Protein AF-A0A3R9KK03-F1 (afdb_monomer_lite)

pLDDT: mean 83.22, std 15.42, range [35.84, 98.12]

Organism: NCBI:txid2267691

Foldseek 3Di:
DAEDDLVRVLVVLPDLAAEAEEEECLQQCDPPNVADDCLLLLVLLLVLLCVLLVHDFPDPCLSVLFQQQLLQLLLCLLLLDSLLLLLLLLLEPVNCVVLQRARFLLLLLVLCSCQANLHEYEYQDQHCRNVRSCVLVVQAEAEAQDFLQPQAAESAGDHRYGYYYHLQYHSVCSQSGNRHLLSLLSSLSHLLRYHYVPLGQEYEYARDQLPRLRCSQSVLVSVVNHAYEYEDQDCCDPLRDHRCQVVRPNHYYHHRHSSVSSVVVGDPSSVDDDPTDPSVSSNVSSSVSSSVSSCVRSVVSSVDPQCSSLSSVLSSCLSSLSLVSLVVSLVCLVVRNDLVSSLSSLLSNLSSCVVVLVLVRSLVSLVVSLVSCVVVVVVLSNLLSLLSNLVSQLSVLVPDDDPDDPVVVVSVVSNVVSLVSLVVSLVVCVVLLVVLLVQLLPDSGHRRSSSLSSNLSSLVSLLVNLVVVVVCCVVPVPCVVVSLVSLVVSLVSCSSSSPLVSVLSSLLVVVVVPPDDDDPDCSSVCSCVLSVLLSQLVVLQVQLLVLCVVLVVPVVCNVVSLVSSLVSLVSSLVSCLVSLPVVSNLSSVVSCVSSVNPPPDPCVNVVSCVSSPDDVVVVVVSVVVVVVD

Sequence (629 aa):
MKDLTTTEAVRWLQSDEPTLIVAGAGISMGAPTNAPGVAPFLAGTTTLLEEAAEYVPRDRSYRRRLFPEACYGAIGEAYGTDSHLRIWESLRPEVADQVGAVPAVGHRVIMRLAQRNGWPVLTTNFDCFLETAARALTIDFDLRIPQPWHHELDLISSVGRAIMVKLHGTATEYGTVKATAADLSRCSIILENMRLRPQPRRILIAGYSGRDFDLFPWLTGTMASCEVLWVDRSFAGADGHTHRASTVPGVLTWTGNWNDLAREVAEPSDLAHPAGRPDADIARDFRQAVTDAVDEHVATLLTRRDGRAVAAFTGVLASTGAHRDVAELLARVDDITSRSVRIQTLLWGAHANSSLDRFGTALVIARRARALAWRTLSFYSAGRAAIAVSYAHVANHWLSVLPGGPRARRDQVKKVLALAHVPLVTALYAPLGLWSIIRITGSTGFPPTAQYRFASDYLEHLIRLMALLERLRGKLPTAGSLLDSGWQQIQRNCVRIGYTAGVFNVSKYLSRQQTGVGGPEGTLARALAIGDLLGETLARRDIGSSLAARSRQEPDAAEALREEAVTQLKLALRTALHLGCPSLVLKILLQLKEVGVQCSSPTGVARLIDRTECTAIIRDKARIIAALT

InterPro domains:
  IPR029035 DHS-like NAD/FAD-binding domain superfamily [SSF52467] (7-242)

Secondary structure (DSSP, 8-state):
-EEPPHHHHHHHHT--S-EEEEE-GGGTSSTTT----HHHHHHHHHHHHHHHTT---S-TTHHHH--HHHHHHHHHHHHT--GGGGGGGGGSHHHHHHHT----HHHHHHHHHHHHH---EEE---S-HHHHHHHHTT--EEEE---TT---EEEE-BTTBEEEEETT-BTTBGGG---SHHHHHHHHHHHHTEEEESPPSEEEEES--S--TTHHHHHHHHGGGSEEEEEES-SB-TTS-B-GGGGSTT-EEEES-HHHHHHHT--HHHH----PPPHHHHHHHHHHHHHHHHIIIIIHHHT--SSHHHHHHHHHHHHHT-HHHHHHHHHGGGT---HHHHHHHHHHHHHHHHHTT-HHHHHHHHHHHHHHHHHTT-HHHHHHHHHHHHHHHHHHHHS----SSHHHHHHHHHHHHHHHHHHHHHHHHHHHHHHHHHHHHH-SSPPPHHHHHHHHHHHHHHHHHHHHHHHHGGG-GGGHHHHHHHHHHHHHHHHHHT-HHHHHHHHHHHHHH-SSS--S--TTTTHHHHHHHHHHHHHHHHHHHHHHHHTTT-GGGHHHHHHHHHHHHHHHHHHHHHTT-HHHHHHHHHHHHHTT---S-HHHHHHHHHHTT--HHHHHHHHHHHH--

Radius of gyration: 26.01 Å; chains: 1; bounding box: 66×57×79 Å

Structure (mmCIF, N/CA/C/O backbone):
data_AF-A0A3R9KK03-F1
#
_entry.id   AF-A0A3R9KK03-F1
#
loop_
_atom_site.group_PDB
_atom_site.id
_atom_site.type_symbol
_atom_site.label_atom_id
_atom_site.label_alt_id
_atom_site.label_comp_id
_atom_site.label_asym_id
_atom_site.label_entity_id
_atom_site.label_seq_id
_atom_site.pdbx_PDB_ins_code
_atom_site.Cartn_x
_atom_site.Cartn_y
_atom_site.Cartn_z
_atom_site.occupancy
_atom_site.B_iso_or_equiv
_atom_site.auth_seq_id
_atom_site.auth_comp_id
_atom_site.auth_asym_id
_atom_site.auth_atom_id
_atom_site.pdbx_PDB_model_num
ATOM 1 N N . MET A 1 1 ? -25.889 -5.834 -1.224 1.00 81.25 1 MET A N 1
ATOM 2 C CA . MET A 1 1 ? -25.748 -5.180 0.090 1.00 81.25 1 MET A CA 1
ATOM 3 C C . MET A 1 1 ? -27.141 -4.924 0.623 1.00 81.25 1 MET A C 1
ATOM 5 O O . MET A 1 1 ? -27.998 -4.553 -0.175 1.00 81.25 1 MET A O 1
ATOM 9 N N . LYS A 1 2 ? -27.372 -5.161 1.912 1.00 90.00 2 LYS A N 1
ATOM 10 C CA . LYS A 1 2 ? -28.597 -4.745 2.605 1.00 90.00 2 LYS A CA 1
ATOM 11 C C . LYS A 1 2 ? -28.197 -3.640 3.574 1.00 90.00 2 LYS A C 1
ATOM 13 O O . LYS A 1 2 ? -27.351 -3.893 4.424 1.00 90.00 2 LYS A O 1
ATOM 18 N N . ASP A 1 3 ? -28.788 -2.460 3.439 1.00 93.00 3 ASP A N 1
ATOM 19 C CA . ASP A 1 3 ? -28.591 -1.394 4.420 1.00 93.00 3 ASP A CA 1
ATOM 20 C C . ASP A 1 3 ? -29.510 -1.643 5.618 1.00 93.00 3 ASP A C 1
ATOM 22 O O . ASP A 1 3 ? -30.697 -1.935 5.446 1.00 93.00 3 ASP A O 1
ATOM 26 N N . LEU A 1 4 ? -28.941 -1.623 6.817 1.00 96.19 4 LEU A N 1
ATOM 27 C CA . LEU A 1 4 ? -29.652 -1.834 8.067 1.00 96.19 4 LEU A CA 1
ATOM 28 C C . LEU A 1 4 ? -30.188 -0.510 8.595 1.00 96.19 4 LEU A C 1
ATOM 30 O O . LEU A 1 4 ? -29.519 0.521 8.553 1.00 96.19 4 LEU A O 1
ATOM 34 N N . THR A 1 5 ? -31.366 -0.565 9.201 1.00 96.75 5 THR A N 1
ATOM 35 C CA . THR A 1 5 ? -31.822 0.494 10.104 1.00 96.75 5 THR A CA 1
ATOM 36 C C . THR A 1 5 ? -30.934 0.559 11.351 1.00 96.75 5 THR A C 1
ATOM 38 O O . THR A 1 5 ? -30.291 -0.423 11.729 1.00 96.75 5 THR A O 1
ATOM 41 N N . THR A 1 6 ? -30.933 1.696 12.052 1.00 96.69 6 THR A N 1
ATOM 42 C CA . THR A 1 6 ? -30.210 1.840 13.328 1.00 96.69 6 THR A CA 1
ATOM 43 C C . THR A 1 6 ? -30.616 0.771 14.342 1.00 96.69 6 THR A C 1
ATOM 45 O O . THR A 1 6 ? -29.751 0.149 14.945 1.00 96.69 6 THR A O 1
ATOM 48 N N . THR A 1 7 ? -31.910 0.463 14.476 1.00 97.62 7 THR A N 1
ATOM 49 C CA . THR A 1 7 ? -32.390 -0.587 15.391 1.00 97.62 7 THR A CA 1
ATOM 50 C C . THR A 1 7 ? -31.875 -1.979 15.015 1.00 97.62 7 THR A C 1
ATOM 52 O O . THR A 1 7 ? -31.507 -2.756 15.897 1.00 97.62 7 THR A O 1
ATOM 55 N N . GLU A 1 8 ? -31.826 -2.315 13.721 1.00 97.81 8 GLU A N 1
ATOM 56 C CA . GLU A 1 8 ? -31.249 -3.583 13.256 1.00 97.81 8 GLU A CA 1
ATOM 57 C C . GLU A 1 8 ? -29.741 -3.646 13.530 1.00 97.81 8 GLU A C 1
ATOM 59 O O . GLU A 1 8 ? -29.260 -4.676 13.995 1.00 97.81 8 GLU A O 1
ATOM 64 N N . ALA A 1 9 ? -29.006 -2.554 13.297 1.00 97.25 9 ALA A N 1
ATOM 65 C CA . ALA A 1 9 ? -27.570 -2.476 13.562 1.00 97.25 9 ALA A CA 1
ATOM 66 C C . ALA A 1 9 ? -27.245 -2.549 15.068 1.00 97.25 9 ALA A C 1
ATOM 68 O O . ALA A 1 9 ? -26.319 -3.249 15.467 1.00 97.25 9 ALA A O 1
ATOM 69 N N . VAL A 1 10 ? -28.041 -1.905 15.925 1.00 97.56 10 VAL A N 1
ATOM 70 C CA . VAL A 1 10 ? -27.928 -2.011 17.391 1.00 97.56 10 VAL A CA 1
ATOM 71 C C . VAL A 1 10 ? -28.166 -3.445 17.854 1.00 97.56 10 VAL A C 1
ATOM 73 O O . VAL A 1 10 ? -27.350 -4.000 18.588 1.00 97.56 10 VAL A O 1
ATOM 76 N N . ARG A 1 11 ? -29.238 -4.090 17.373 1.00 97.56 11 ARG A N 1
ATOM 77 C CA . ARG A 1 11 ? -29.506 -5.505 17.672 1.00 97.56 11 ARG A CA 1
ATOM 78 C C . ARG A 1 11 ? -28.367 -6.397 17.186 1.00 97.56 11 ARG A C 1
ATOM 80 O O . ARG A 1 11 ? -28.010 -7.356 17.861 1.00 97.56 11 ARG A O 1
ATOM 87 N N . TRP A 1 12 ? -27.790 -6.073 16.028 1.00 97.38 12 TRP A N 1
ATOM 88 C CA . TRP A 1 12 ? -26.619 -6.763 15.511 1.00 97.38 12 TRP A CA 1
ATOM 89 C C . TRP A 1 12 ? -25.463 -6.653 16.514 1.00 97.38 12 TRP A C 1
ATOM 91 O O . TRP A 1 12 ? -24.913 -7.679 16.892 1.00 97.38 12 TRP A O 1
ATOM 101 N N . LEU A 1 13 ? -25.141 -5.459 17.017 1.00 96.19 13 LEU A N 1
ATOM 102 C CA . LEU A 1 13 ? -24.040 -5.237 17.968 1.00 96.19 13 LEU A CA 1
ATOM 103 C C . LEU A 1 13 ? -24.241 -5.890 19.347 1.00 96.19 13 LEU A C 1
ATOM 105 O O . LEU A 1 13 ? -23.261 -6.153 20.034 1.00 96.19 13 LEU A O 1
ATOM 109 N N . GLN A 1 14 ? -25.483 -6.157 19.752 1.00 94.44 14 GLN A N 1
ATOM 110 C CA . GLN A 1 14 ? -25.821 -6.746 21.056 1.00 94.44 14 GLN A CA 1
ATOM 111 C C . GLN A 1 14 ? -25.795 -8.283 21.088 1.00 94.44 14 GLN A C 1
ATOM 113 O O . GLN A 1 14 ? -26.019 -8.871 22.141 1.00 94.44 14 GLN A O 1
ATOM 118 N N . SER A 1 15 ? -25.568 -8.942 19.953 1.00 93.19 15 SER A N 1
ATOM 119 C CA . SER A 1 15 ? -25.444 -10.402 19.892 1.00 93.19 15 SER A CA 1
ATOM 120 C C . SER A 1 15 ? -24.175 -10.887 20.599 1.00 93.19 15 SER A C 1
ATOM 122 O O . SER A 1 15 ? -23.137 -10.247 20.481 1.00 93.19 15 SER A O 1
ATOM 124 N N . ASP A 1 16 ? -24.237 -12.055 21.243 1.00 91.50 16 ASP A N 1
ATOM 125 C CA . ASP A 1 16 ? -23.090 -12.703 21.904 1.00 91.50 16 ASP A CA 1
ATOM 126 C C . ASP A 1 16 ? -22.249 -13.585 20.954 1.00 91.50 16 ASP A C 1
ATOM 128 O O . ASP A 1 16 ? -21.327 -14.284 21.378 1.00 91.50 16 ASP A O 1
ATOM 132 N N . GLU A 1 17 ? -22.558 -13.595 19.654 1.00 94.25 17 GLU A N 1
ATOM 133 C CA . GLU A 1 17 ? -21.830 -14.410 18.681 1.00 94.25 17 GLU A CA 1
ATOM 134 C C . GLU A 1 17 ? -20.355 -13.964 18.560 1.00 94.25 17 GLU A C 1
ATOM 136 O O . GLU A 1 17 ? -20.063 -12.760 18.551 1.00 94.25 17 GLU A O 1
ATOM 141 N N . PRO A 1 18 ? -19.401 -14.905 18.405 1.00 91.94 18 PRO A N 1
ATOM 142 C CA . PRO A 1 18 ? -17.994 -14.584 18.195 1.00 91.94 18 PRO A CA 1
ATOM 143 C C . PRO A 1 18 ? -17.785 -13.617 17.028 1.00 91.94 18 PRO A C 1
ATOM 145 O O . PRO A 1 18 ? -18.054 -13.953 15.869 1.00 91.94 18 PRO A O 1
ATOM 148 N N . THR A 1 19 ? -17.275 -12.425 17.337 1.00 96.69 19 THR A N 1
ATOM 149 C CA . THR A 1 19 ? -17.126 -11.337 16.370 1.00 96.69 19 THR A CA 1
ATOM 150 C C . THR A 1 19 ? -15.674 -10.882 16.285 1.00 96.69 19 THR A C 1
ATOM 152 O O . THR A 1 19 ? -15.028 -10.670 17.305 1.00 96.69 19 THR A O 1
ATOM 155 N N . LEU A 1 20 ? -15.162 -10.703 15.067 1.00 97.19 20 LEU A N 1
ATOM 156 C CA . LEU A 1 20 ? -13.919 -9.970 14.811 1.00 97.19 20 LEU A CA 1
ATOM 157 C C . LEU A 1 20 ? -14.254 -8.491 14.580 1.00 97.19 20 LEU A C 1
ATOM 159 O O . LEU A 1 20 ? -15.066 -8.182 13.707 1.00 97.19 20 LEU A O 1
ATOM 163 N N . ILE A 1 21 ? -13.613 -7.581 15.314 1.00 97.69 21 ILE A N 1
ATOM 164 C CA . ILE A 1 21 ? -13.730 -6.138 15.072 1.00 97.69 21 ILE A CA 1
ATOM 165 C C . ILE A 1 21 ? -12.560 -5.685 14.198 1.00 97.69 21 ILE A C 1
ATOM 167 O O . ILE A 1 21 ? -11.403 -5.884 14.556 1.00 97.69 21 ILE A O 1
ATOM 171 N N . VAL A 1 22 ? -12.856 -5.040 13.073 1.00 97.69 22 VAL A N 1
ATOM 172 C CA . VAL A 1 22 ? -11.881 -4.401 12.185 1.00 97.69 22 VAL A CA 1
ATOM 173 C C . VAL A 1 22 ? -12.104 -2.895 12.217 1.00 97.69 22 VAL A C 1
ATOM 175 O O . VAL A 1 22 ? -13.140 -2.400 11.773 1.00 97.69 22 VAL A O 1
ATOM 178 N N . ALA A 1 23 ? -11.122 -2.164 12.730 1.00 96.81 23 ALA A N 1
ATOM 179 C CA . ALA A 1 23 ? -11.150 -0.712 12.830 1.00 96.81 23 ALA A CA 1
ATOM 180 C C . ALA A 1 23 ? -10.181 -0.075 11.825 1.00 96.81 23 ALA A C 1
ATOM 182 O O . ALA A 1 23 ? -9.031 -0.492 11.708 1.00 96.81 23 ALA A O 1
ATOM 183 N N . GLY A 1 24 ? -10.646 0.946 11.106 1.00 94.62 24 GLY A N 1
ATOM 184 C CA . GLY A 1 24 ? -9.805 1.781 10.245 1.00 94.62 24 GLY A CA 1
ATOM 185 C C . GLY A 1 24 ? -9.789 3.242 10.689 1.00 94.62 24 GLY A C 1
ATOM 186 O O . GLY A 1 24 ? -10.485 3.632 11.627 1.00 94.62 24 GLY A O 1
ATOM 187 N N . ALA A 1 25 ? -9.030 4.081 9.979 1.00 91.00 25 ALA A N 1
ATOM 188 C CA . ALA A 1 25 ? -8.778 5.470 10.385 1.00 91.00 25 ALA A CA 1
ATOM 189 C C . ALA A 1 25 ? -10.057 6.316 10.536 1.00 91.00 25 ALA A C 1
ATOM 191 O O . ALA A 1 25 ? -10.070 7.314 11.254 1.00 91.00 25 ALA A O 1
ATOM 192 N N . GLY A 1 26 ? -11.159 5.910 9.896 1.00 91.00 26 GLY A N 1
ATOM 193 C CA . GLY A 1 26 ? -12.459 6.569 9.990 1.00 91.00 26 GLY A CA 1
ATOM 194 C C . GLY A 1 26 ? -13.022 6.675 11.405 1.00 91.00 26 GLY A C 1
ATOM 195 O O . GLY A 1 26 ? -13.765 7.621 11.661 1.00 91.00 26 GLY A O 1
ATOM 196 N N . ILE A 1 27 ? -12.644 5.782 12.331 1.00 94.50 27 ILE A N 1
ATOM 197 C CA . ILE A 1 27 ? -13.089 5.890 13.731 1.00 94.50 27 ILE A CA 1
ATOM 198 C C . ILE A 1 27 ? -12.406 7.048 14.479 1.00 94.50 27 ILE A C 1
ATOM 200 O O . ILE A 1 27 ? -13.011 7.621 15.384 1.00 94.50 27 ILE A O 1
ATOM 204 N N . SER A 1 28 ? -11.200 7.442 14.052 1.00 95.56 28 SER A N 1
ATOM 205 C CA . SER A 1 28 ? -10.380 8.479 14.695 1.00 95.56 28 SER A CA 1
ATOM 206 C C . SER A 1 28 ? -10.559 9.869 14.070 1.00 95.56 28 SER A C 1
ATOM 208 O O . SER A 1 28 ? -10.303 10.881 14.716 1.00 95.56 28 SER A O 1
ATOM 210 N N . MET A 1 29 ? -11.011 9.956 12.813 1.00 90.69 29 MET A N 1
ATOM 211 C CA . MET A 1 29 ? -11.102 11.235 12.085 1.00 90.69 29 MET A CA 1
ATOM 212 C C . MET A 1 29 ? -12.257 12.145 12.534 1.00 90.69 29 MET A C 1
ATOM 214 O O . MET A 1 29 ? -12.285 13.327 12.198 1.00 90.69 29 MET A O 1
ATOM 218 N N . GLY A 1 30 ? -13.253 11.604 13.238 1.00 88.94 30 GLY A N 1
ATOM 219 C CA . GLY A 1 30 ? -14.398 12.370 13.726 1.00 88.94 30 GLY A CA 1
ATOM 220 C C . GLY A 1 30 ? -14.154 13.025 15.082 1.00 88.94 30 GLY A C 1
ATOM 221 O O . GLY A 1 30 ? -13.351 12.546 15.880 1.00 88.94 30 GLY A O 1
ATOM 222 N N . ALA A 1 31 ? -14.918 14.075 15.377 1.00 88.12 31 ALA A N 1
ATOM 223 C CA . ALA A 1 31 ? -14.991 14.641 16.717 1.00 88.12 31 ALA A CA 1
ATOM 224 C C . ALA A 1 31 ? -15.391 13.585 17.772 1.00 88.12 31 ALA A C 1
ATOM 226 O O . ALA A 1 31 ? -16.192 12.685 17.465 1.00 88.12 31 ALA A O 1
ATOM 227 N N . PRO A 1 32 ? -14.870 13.689 19.010 1.00 92.12 32 PRO A N 1
ATOM 228 C CA . PRO A 1 32 ? -13.893 14.683 19.495 1.00 92.12 32 PRO A CA 1
ATOM 229 C C . PRO A 1 32 ? -12.421 14.308 19.239 1.00 92.12 32 PRO A C 1
ATOM 231 O O . PRO A 1 32 ? -11.513 15.026 19.646 1.00 92.12 32 PRO A O 1
ATOM 234 N N . THR A 1 33 ? -12.164 13.172 18.588 1.00 93.75 33 THR A N 1
ATOM 235 C CA . THR A 1 33 ? -10.804 12.685 18.331 1.00 93.75 33 THR A CA 1
ATOM 236 C C . THR A 1 33 ? -10.085 13.549 17.299 1.00 93.75 33 THR A C 1
ATOM 238 O O . THR A 1 33 ? -8.944 13.941 17.519 1.00 93.75 33 THR A O 1
ATOM 241 N N . ASN A 1 34 ? -10.769 13.890 16.200 1.00 93.69 34 ASN A N 1
ATOM 242 C CA . ASN A 1 34 ? -10.286 14.795 15.150 1.00 93.69 34 ASN A CA 1
ATOM 243 C C . ASN A 1 34 ? -8.871 14.461 14.632 1.00 93.69 34 ASN A C 1
ATOM 245 O O . ASN A 1 34 ? -8.140 15.355 14.196 1.00 93.69 34 ASN A O 1
ATOM 249 N N . ALA A 1 35 ? -8.485 13.181 14.660 1.00 93.88 35 ALA A N 1
ATOM 250 C CA . ALA A 1 35 ? -7.182 12.756 14.181 1.00 93.88 35 ALA A CA 1
ATOM 251 C C . ALA A 1 35 ? -7.073 13.031 12.671 1.00 93.88 35 ALA A C 1
ATOM 253 O O . ALA A 1 35 ? -8.011 12.749 11.914 1.00 93.88 35 ALA A O 1
ATOM 254 N N . PRO A 1 36 ? -5.946 13.572 12.193 1.00 90.31 36 PRO A N 1
ATOM 255 C CA . PRO A 1 36 ? -5.751 13.788 10.772 1.00 90.31 36 PRO A CA 1
ATOM 256 C C . PRO A 1 36 ? -5.643 12.446 10.040 1.00 90.31 36 PRO A C 1
ATOM 258 O O . PRO A 1 36 ? -4.953 11.529 10.478 1.00 90.31 36 PRO A O 1
ATOM 261 N N . GLY A 1 37 ? -6.305 12.339 8.885 1.00 86.81 37 GLY A N 1
ATOM 262 C CA . GLY A 1 37 ? -6.067 11.233 7.955 1.00 86.81 37 GLY A CA 1
ATOM 263 C C . GLY A 1 37 ? -4.674 11.314 7.315 1.00 86.81 37 GLY A C 1
ATOM 264 O O . GLY A 1 37 ? -3.874 12.184 7.634 1.00 86.81 37 GLY A O 1
ATOM 265 N N . VAL A 1 38 ? -4.388 10.453 6.336 1.00 85.88 38 VAL A N 1
ATOM 266 C CA . VAL A 1 38 ? -3.059 10.402 5.687 1.00 85.88 38 VAL A CA 1
ATOM 267 C C . VAL A 1 38 ? -2.779 11.605 4.766 1.00 85.88 38 VAL A C 1
ATOM 269 O O . VAL A 1 38 ? -1.626 11.961 4.524 1.00 85.88 38 VAL A O 1
ATOM 272 N N . ALA A 1 39 ? -3.821 12.261 4.245 1.00 84.44 39 ALA A N 1
ATOM 273 C CA . ALA A 1 39 ? -3.672 13.303 3.224 1.00 84.44 39 ALA A CA 1
ATOM 274 C C . ALA A 1 39 ? -2.805 14.510 3.659 1.00 84.44 39 ALA A C 1
ATOM 276 O O . ALA A 1 39 ? -1.934 14.891 2.875 1.00 84.44 39 ALA A O 1
ATOM 277 N N . PRO A 1 40 ? -2.956 15.091 4.869 1.00 88.06 40 PRO A N 1
ATOM 278 C CA . PRO A 1 40 ? -2.070 16.152 5.357 1.00 88.06 40 PRO A CA 1
ATOM 279 C C . PRO A 1 40 ? -0.593 15.741 5.422 1.00 88.06 40 PRO A C 1
ATOM 281 O O . PRO A 1 40 ? 0.256 16.483 4.931 1.00 88.06 40 PRO A O 1
ATOM 284 N N . PHE A 1 41 ? -0.284 14.539 5.927 1.00 92.44 41 PHE A N 1
ATOM 285 C CA . PHE A 1 41 ? 1.090 14.021 5.982 1.00 92.44 41 PHE A CA 1
ATOM 286 C C . PHE A 1 41 ? 1.714 13.946 4.587 1.00 92.44 41 PHE A C 1
ATOM 288 O O . PHE A 1 41 ? 2.839 14.400 4.366 1.00 92.44 41 PHE A O 1
ATOM 295 N N . LEU A 1 42 ? 0.968 13.394 3.626 1.00 91.19 42 LEU A N 1
ATOM 296 C CA . LEU A 1 42 ? 1.426 13.239 2.250 1.00 91.19 42 LEU A CA 1
ATOM 297 C C . LEU A 1 42 ? 1.593 14.594 1.548 1.00 91.19 42 LEU A C 1
ATOM 299 O O . LEU A 1 42 ? 2.566 14.804 0.823 1.00 91.19 42 LEU A O 1
ATOM 303 N N . ALA A 1 43 ? 0.667 15.528 1.771 1.00 89.56 43 ALA A N 1
ATOM 304 C CA . ALA A 1 43 ? 0.715 16.865 1.188 1.00 89.56 43 ALA A CA 1
ATOM 305 C C . ALA A 1 43 ? 1.914 17.680 1.702 1.00 89.56 43 ALA A C 1
ATOM 307 O O . ALA A 1 43 ? 2.614 18.288 0.889 1.00 89.56 43 ALA A O 1
ATOM 308 N N . GLY A 1 44 ? 2.182 17.657 3.013 1.00 93.88 44 GLY A N 1
ATOM 309 C CA . GLY A 1 44 ? 3.363 18.299 3.599 1.00 93.88 44 GLY A CA 1
ATOM 310 C C . GLY A 1 44 ? 4.659 17.673 3.081 1.00 93.88 44 GLY A C 1
ATOM 311 O O . GLY A 1 44 ? 5.504 18.360 2.514 1.00 93.88 44 GLY A O 1
ATOM 312 N N . THR A 1 45 ? 4.753 16.340 3.135 1.00 95.75 45 THR A N 1
ATOM 313 C CA . THR A 1 45 ? 5.932 15.587 2.667 1.00 95.75 45 THR A CA 1
ATOM 314 C C . THR A 1 45 ? 6.251 15.867 1.195 1.00 95.75 45 THR A C 1
ATOM 316 O O . THR A 1 45 ? 7.402 16.104 0.834 1.00 95.75 45 THR A O 1
ATOM 319 N N . THR A 1 46 ? 5.240 15.852 0.321 1.00 94.69 46 THR A N 1
ATOM 320 C CA . THR A 1 46 ? 5.438 16.119 -1.114 1.00 94.69 46 THR A CA 1
ATOM 321 C C . THR A 1 46 ? 5.800 17.571 -1.405 1.00 94.69 46 THR A C 1
ATOM 323 O O . THR A 1 46 ? 6.555 17.819 -2.338 1.00 94.69 46 THR A O 1
ATOM 326 N N . THR A 1 47 ? 5.314 18.522 -0.605 1.00 94.88 47 THR A N 1
ATOM 327 C CA . THR A 1 47 ? 5.677 19.941 -0.743 1.00 94.88 47 THR A CA 1
ATOM 328 C C . THR A 1 47 ? 7.145 20.165 -0.383 1.00 94.88 47 THR A C 1
ATOM 330 O O . THR A 1 47 ? 7.883 20.711 -1.198 1.00 94.88 47 THR A O 1
ATOM 333 N N . LEU A 1 48 ? 7.609 19.619 0.745 1.00 95.44 48 LEU A N 1
ATOM 334 C CA . LEU A 1 48 ? 9.026 19.675 1.118 1.00 95.44 48 LEU A CA 1
ATOM 335 C C . LEU A 1 48 ? 9.934 18.973 0.095 1.00 95.44 48 LEU A C 1
ATOM 337 O O . LEU A 1 48 ? 11.039 19.435 -0.180 1.00 95.44 48 LEU A O 1
ATOM 341 N N . LEU A 1 49 ? 9.477 17.866 -0.504 1.00 94.69 49 LEU A N 1
ATOM 342 C CA . LEU A 1 49 ? 10.210 17.194 -1.582 1.00 94.69 49 LEU A CA 1
ATOM 343 C C . LEU A 1 49 ? 10.316 18.045 -2.853 1.00 94.69 49 LEU A C 1
ATOM 345 O O . LEU A 1 49 ? 11.384 18.059 -3.459 1.00 94.69 49 LEU A O 1
ATOM 349 N N . GLU A 1 50 ? 9.243 18.733 -3.260 1.00 95.00 50 GLU A N 1
ATOM 350 C CA . GLU A 1 50 ? 9.259 19.670 -4.398 1.00 95.00 50 GLU A CA 1
ATOM 351 C C . GLU A 1 50 ? 10.286 20.787 -4.174 1.00 95.00 50 GLU A C 1
ATOM 353 O O . GLU A 1 50 ? 11.093 21.082 -5.059 1.00 95.00 50 GLU A O 1
ATOM 358 N N . GLU A 1 51 ? 10.289 21.366 -2.973 1.00 94.69 51 GLU A N 1
ATOM 359 C CA . GLU A 1 51 ? 11.207 22.436 -2.578 1.00 94.69 51 GLU A CA 1
ATOM 360 C C . GLU A 1 51 ? 12.658 21.952 -2.534 1.00 94.69 51 GLU A C 1
ATOM 362 O O . GLU A 1 51 ? 13.528 22.545 -3.169 1.00 94.69 51 GLU A O 1
ATOM 367 N N . ALA A 1 52 ? 12.926 20.829 -1.865 1.00 94.00 52 ALA A N 1
ATOM 368 C CA . ALA A 1 52 ? 14.274 20.278 -1.739 1.00 94.00 52 ALA A CA 1
ATOM 369 C C . ALA A 1 52 ? 14.832 19.720 -3.058 1.00 94.00 52 ALA A C 1
ATOM 371 O O . ALA A 1 52 ? 16.046 19.704 -3.267 1.00 94.00 52 ALA A O 1
ATOM 372 N N . ALA A 1 53 ? 13.964 19.242 -3.955 1.00 93.25 53 ALA A N 1
ATOM 373 C CA . ALA A 1 53 ? 14.348 18.873 -5.313 1.00 93.25 53 ALA A CA 1
ATOM 374 C C . ALA A 1 53 ? 14.469 20.093 -6.242 1.00 93.25 53 ALA A C 1
ATOM 376 O O . ALA A 1 53 ? 14.883 19.918 -7.392 1.00 93.25 53 ALA A O 1
ATOM 377 N N . GLU A 1 54 ? 14.107 21.294 -5.770 1.00 94.12 54 GLU A N 1
ATOM 378 C CA . GLU A 1 54 ? 14.024 22.546 -6.530 1.00 94.12 54 GLU A CA 1
ATOM 379 C C . GLU A 1 54 ? 13.276 22.346 -7.853 1.00 94.12 54 GLU A C 1
ATOM 381 O O . GLU A 1 54 ? 13.761 22.699 -8.934 1.00 94.12 54 GLU A O 1
ATOM 386 N N . TYR A 1 55 ? 12.139 21.654 -7.786 1.00 93.94 55 TYR A N 1
ATOM 387 C CA . TYR A 1 55 ? 11.383 21.257 -8.962 1.00 93.94 55 TYR A CA 1
ATOM 388 C C . TYR A 1 55 ? 9.890 21.207 -8.656 1.00 93.94 55 TYR A C 1
ATOM 390 O O . TYR A 1 55 ? 9.437 20.452 -7.797 1.00 93.94 55 TYR A O 1
ATOM 398 N N . VAL A 1 56 ? 9.115 21.977 -9.416 1.00 94.44 56 VAL A N 1
ATOM 399 C CA . VAL A 1 56 ? 7.654 21.995 -9.329 1.00 94.44 56 VAL A CA 1
ATOM 400 C C . VAL A 1 56 ? 7.088 21.217 -10.519 1.00 94.44 56 VAL A C 1
ATOM 402 O O . VAL A 1 56 ? 7.277 21.652 -11.658 1.00 94.44 56 VAL A O 1
ATOM 405 N N . PRO A 1 57 ? 6.385 20.091 -10.295 1.00 91.19 57 PRO A N 1
ATOM 406 C CA . PRO A 1 57 ? 5.765 19.337 -11.375 1.00 91.19 57 PRO A CA 1
ATOM 407 C C . PRO A 1 57 ? 4.741 20.169 -12.133 1.00 91.19 57 PRO A C 1
ATOM 409 O O . PRO A 1 57 ? 3.985 20.947 -11.546 1.00 91.19 57 PRO A O 1
ATOM 412 N N . ARG A 1 58 ? 4.652 19.930 -13.441 1.00 88.81 58 ARG A N 1
ATOM 413 C CA . ARG A 1 58 ? 3.707 20.625 -14.326 1.00 88.81 58 ARG A CA 1
ATOM 414 C C . ARG A 1 58 ? 2.249 20.346 -13.960 1.00 88.81 58 ARG A C 1
ATOM 416 O O . ARG A 1 58 ? 1.381 21.179 -14.201 1.00 88.81 58 ARG A O 1
ATOM 423 N N . ASP A 1 59 ? 1.982 19.159 -13.417 1.00 81.19 59 ASP A N 1
ATOM 424 C CA . ASP A 1 59 ? 0.653 18.708 -13.015 1.00 81.19 59 ASP A CA 1
ATOM 425 C C . ASP A 1 59 ? 0.664 18.188 -11.573 1.00 81.19 59 ASP A C 1
ATOM 427 O O . ASP A 1 59 ? 1.043 17.046 -11.312 1.00 81.19 59 ASP A O 1
ATOM 431 N N . ARG A 1 60 ? 0.183 19.012 -10.635 1.00 84.56 60 ARG A N 1
ATOM 432 C CA . ARG A 1 60 ? 0.063 18.659 -9.210 1.00 84.56 60 ARG A CA 1
ATOM 433 C C . ARG A 1 60 ? -1.029 17.619 -8.911 1.00 84.56 60 ARG A C 1
ATOM 435 O O . ARG A 1 60 ? -1.111 17.155 -7.773 1.00 84.56 60 ARG A O 1
ATOM 442 N N . SER A 1 61 ? -1.812 17.174 -9.905 1.00 77.69 61 SER A N 1
ATOM 443 C CA . SER A 1 61 ? -2.760 16.057 -9.746 1.00 77.69 61 SER A CA 1
ATOM 444 C C . SER A 1 61 ? -2.072 14.747 -9.353 1.00 77.69 61 SER A C 1
ATOM 446 O O . SER A 1 61 ? -2.726 13.847 -8.826 1.00 77.69 61 SER A O 1
ATOM 448 N N . TYR A 1 62 ? -0.751 14.624 -9.561 1.00 80.06 62 TYR A N 1
ATOM 449 C CA . TYR A 1 62 ? 0.013 13.447 -9.139 1.00 80.06 62 TYR A CA 1
ATOM 450 C C . TYR A 1 62 ? -0.206 13.122 -7.653 1.00 80.06 62 TYR A C 1
ATOM 452 O O . TYR A 1 62 ? -0.262 11.946 -7.308 1.00 80.06 62 TYR A O 1
ATOM 460 N N . ARG A 1 63 ? -0.417 14.136 -6.796 1.00 80.56 63 ARG A N 1
ATOM 461 C CA . ARG A 1 63 ? -0.675 13.961 -5.357 1.00 80.56 63 ARG A CA 1
ATOM 462 C C . ARG A 1 63 ? -1.957 13.173 -5.078 1.00 80.56 63 ARG A C 1
ATOM 464 O O . ARG A 1 63 ? -1.984 12.393 -4.138 1.00 80.56 63 ARG A O 1
ATOM 471 N N . ARG A 1 64 ? -2.993 13.317 -5.916 1.00 70.69 64 ARG A N 1
ATOM 472 C CA . ARG A 1 64 ? -4.249 12.546 -5.799 1.00 70.69 64 ARG A CA 1
ATOM 473 C C . ARG A 1 64 ? -4.070 11.074 -6.161 1.00 70.69 64 ARG A C 1
ATOM 475 O O . ARG A 1 64 ? -4.792 10.218 -5.668 1.00 70.69 64 ARG A O 1
ATOM 482 N N . ARG A 1 65 ? -3.103 10.790 -7.036 1.00 72.62 65 ARG A N 1
ATOM 483 C CA . ARG A 1 65 ? -2.770 9.445 -7.528 1.00 72.62 65 ARG A CA 1
ATOM 484 C C . ARG A 1 65 ? -1.664 8.779 -6.708 1.00 72.62 65 ARG A C 1
ATOM 486 O O . ARG A 1 65 ? -1.322 7.628 -6.970 1.00 72.62 65 ARG A O 1
ATO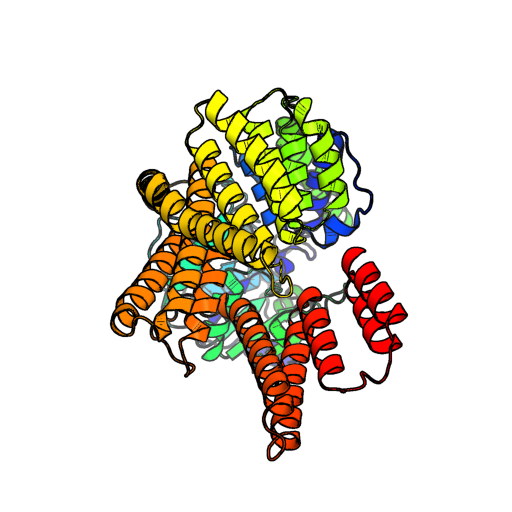M 493 N N . LEU A 1 66 ? -1.066 9.511 -5.771 1.00 80.06 66 LEU A N 1
ATOM 494 C CA . LEU A 1 66 ? 0.070 9.056 -4.994 1.00 80.06 66 LEU A CA 1
ATOM 495 C C . LEU A 1 66 ? -0.406 8.214 -3.816 1.00 80.06 66 LEU A C 1
ATOM 497 O O . LEU A 1 66 ? -1.081 8.697 -2.912 1.00 80.06 66 LEU A O 1
ATOM 501 N N . PHE A 1 67 ? 0.015 6.957 -3.820 1.00 82.12 67 PHE A N 1
ATOM 502 C CA . PHE A 1 67 ? -0.098 6.093 -2.658 1.00 82.12 67 PHE A CA 1
ATOM 503 C C . PHE A 1 67 ? 0.946 6.501 -1.604 1.00 82.12 67 PHE A C 1
ATOM 505 O O . PHE A 1 67 ? 2.120 6.677 -1.967 1.00 82.12 67 PHE A O 1
ATOM 512 N N . PRO A 1 68 ? 0.565 6.638 -0.321 1.00 86.25 68 PRO A N 1
ATOM 513 C CA . PRO A 1 68 ? 1.499 6.964 0.758 1.00 86.25 68 PRO A CA 1
ATOM 514 C C . PRO A 1 68 ? 2.713 6.028 0.780 1.00 86.25 68 PRO A C 1
ATOM 516 O O . PRO A 1 68 ? 3.853 6.471 0.904 1.00 86.25 68 PRO A O 1
ATOM 519 N N . GLU A 1 69 ? 2.488 4.744 0.516 1.00 86.38 69 GLU A N 1
ATOM 520 C CA . GLU A 1 69 ? 3.502 3.698 0.536 1.00 86.38 69 GLU A CA 1
ATOM 521 C C . GLU A 1 69 ? 4.553 3.836 -0.558 1.00 86.38 69 GLU A C 1
ATOM 523 O O . GLU A 1 69 ? 5.713 3.452 -0.376 1.00 86.38 69 GLU A O 1
ATOM 528 N N . ALA A 1 70 ? 4.155 4.397 -1.701 1.00 86.38 70 ALA A N 1
ATOM 529 C CA . ALA A 1 70 ? 5.074 4.726 -2.775 1.00 86.38 70 ALA A CA 1
ATOM 530 C C . ALA A 1 70 ? 5.902 5.972 -2.430 1.00 86.38 70 ALA A C 1
ATOM 532 O O . ALA A 1 70 ? 7.082 6.028 -2.776 1.00 86.38 70 ALA A O 1
ATOM 533 N N . CYS A 1 71 ? 5.305 6.944 -1.731 1.00 91.94 71 CYS A N 1
ATOM 534 C CA . CYS A 1 71 ? 5.993 8.151 -1.284 1.00 91.94 71 CYS A CA 1
ATOM 535 C C . CYS A 1 71 ? 7.071 7.833 -0.248 1.00 91.94 71 CYS A C 1
ATOM 537 O O . CYS A 1 71 ? 8.256 8.079 -0.482 1.00 91.94 71 CYS A O 1
ATOM 539 N N . TYR A 1 72 ? 6.672 7.223 0.866 1.00 92.06 72 TYR A N 1
ATOM 540 C CA . TYR A 1 72 ? 7.579 6.882 1.958 1.00 92.06 72 TYR A CA 1
ATOM 541 C C . TYR A 1 72 ? 8.627 5.854 1.521 1.00 92.06 72 TYR A C 1
ATOM 543 O O . TYR A 1 72 ? 9.816 6.023 1.785 1.00 92.06 72 TYR A O 1
ATOM 551 N N . GLY A 1 73 ? 8.242 4.867 0.704 1.00 89.25 73 GLY A N 1
ATOM 552 C CA . GLY A 1 73 ? 9.197 3.925 0.118 1.00 89.25 73 GLY A CA 1
ATOM 553 C C . GLY A 1 73 ? 10.266 4.589 -0.765 1.00 89.25 73 GLY A C 1
ATOM 554 O O . GLY A 1 73 ? 11.418 4.151 -0.766 1.00 89.25 73 GLY A O 1
ATOM 555 N N . ALA A 1 74 ? 9.926 5.649 -1.508 1.00 91.62 74 ALA A N 1
ATOM 556 C CA . ALA A 1 74 ? 10.893 6.381 -2.329 1.00 91.62 74 ALA A CA 1
ATOM 557 C C . ALA A 1 74 ? 11.876 7.206 -1.479 1.00 91.62 74 ALA A C 1
ATOM 559 O O . ALA A 1 74 ? 13.074 7.218 -1.778 1.00 91.62 74 ALA A O 1
ATOM 560 N N . ILE A 1 75 ? 11.392 7.843 -0.405 1.00 92.81 75 ILE A N 1
ATOM 561 C CA . ILE A 1 75 ? 12.233 8.566 0.562 1.00 92.81 75 ILE A CA 1
ATOM 562 C C . ILE A 1 75 ? 13.168 7.582 1.270 1.00 92.81 75 ILE A C 1
ATOM 564 O O . ILE A 1 75 ? 14.386 7.771 1.248 1.00 92.81 75 ILE A O 1
ATOM 568 N N . GLY A 1 76 ? 12.624 6.492 1.818 1.00 89.94 76 GLY A N 1
ATOM 569 C CA . GLY A 1 76 ? 13.401 5.452 2.489 1.00 89.94 76 GLY A CA 1
ATOM 570 C C . GLY A 1 76 ? 14.493 4.858 1.599 1.00 89.94 76 GLY A C 1
ATOM 571 O O . GLY A 1 76 ? 15.619 4.656 2.050 1.00 89.94 76 GLY A O 1
ATOM 572 N N . GLU A 1 77 ? 14.228 4.664 0.301 1.00 87.31 77 GLU A N 1
ATOM 573 C CA . GLU A 1 77 ? 15.251 4.195 -0.641 1.00 87.31 77 GLU A CA 1
ATOM 574 C C . GLU A 1 77 ? 16.333 5.234 -0.923 1.00 87.31 77 GLU A C 1
ATOM 576 O O . GLU A 1 77 ? 17.513 4.893 -0.904 1.00 87.31 77 GLU A O 1
ATOM 581 N N . ALA A 1 78 ? 15.961 6.486 -1.192 1.00 90.06 78 ALA A N 1
ATOM 582 C CA . ALA A 1 78 ? 16.933 7.540 -1.481 1.00 90.06 78 ALA A CA 1
ATOM 583 C C . ALA A 1 78 ? 17.831 7.848 -0.274 1.00 90.06 78 ALA A C 1
ATOM 585 O O . ALA A 1 78 ? 19.023 8.127 -0.427 1.00 90.06 78 ALA A O 1
ATOM 586 N N . TYR A 1 79 ? 17.285 7.774 0.940 1.00 90.31 79 TYR A N 1
ATOM 587 C CA . TYR A 1 79 ? 18.005 8.107 2.167 1.00 90.31 79 TYR A CA 1
ATOM 588 C C . TYR A 1 79 ? 18.642 6.897 2.862 1.00 90.31 79 TYR A C 1
ATOM 590 O O . TYR A 1 79 ? 19.642 7.067 3.564 1.00 90.31 79 TYR A O 1
ATOM 598 N N . GLY A 1 80 ? 18.161 5.682 2.594 1.00 86.31 80 GLY A N 1
ATOM 599 C CA . GLY A 1 80 ? 18.618 4.459 3.257 1.00 86.31 80 GLY A CA 1
ATOM 600 C C . GLY A 1 80 ? 18.255 4.427 4.744 1.00 86.31 80 GLY A C 1
ATOM 601 O O . GLY A 1 80 ? 19.043 3.933 5.543 1.00 86.31 80 GLY A O 1
ATOM 602 N N . THR A 1 81 ? 17.124 5.032 5.114 1.00 87.25 81 THR A N 1
ATOM 603 C CA . THR A 1 81 ? 16.632 5.148 6.495 1.00 87.25 81 THR A CA 1
ATOM 604 C C . THR A 1 81 ? 15.119 5.349 6.511 1.00 87.25 81 THR A C 1
ATOM 606 O O . THR A 1 81 ? 14.568 6.023 5.638 1.00 87.25 81 THR A O 1
ATOM 609 N N . ASP A 1 82 ? 14.473 4.855 7.562 1.00 88.00 82 ASP A N 1
ATOM 610 C CA . ASP A 1 82 ? 13.037 5.011 7.807 1.00 88.00 82 ASP A CA 1
ATOM 611 C C . ASP A 1 82 ? 12.731 6.130 8.811 1.00 88.00 82 ASP A C 1
ATOM 613 O O . ASP A 1 82 ? 11.598 6.300 9.242 1.00 88.00 82 ASP A O 1
ATOM 617 N N . SER A 1 83 ? 13.718 6.958 9.165 1.00 90.56 83 SER A N 1
ATOM 618 C CA . SER A 1 83 ? 13.530 8.062 10.119 1.00 90.56 83 SER A CA 1
ATOM 619 C C . SER A 1 83 ? 12.498 9.106 9.672 1.00 90.56 83 SER A C 1
ATOM 621 O O . SER A 1 83 ? 11.981 9.836 10.508 1.00 90.56 83 SER A O 1
ATOM 623 N N . HIS A 1 84 ? 12.160 9.164 8.380 1.00 91.69 84 HIS A N 1
ATOM 624 C CA . HIS A 1 84 ? 11.062 9.990 7.869 1.00 91.69 84 HIS A CA 1
ATOM 625 C C . HIS A 1 84 ? 9.681 9.487 8.325 1.00 91.69 84 HIS A C 1
ATOM 627 O O . HIS A 1 84 ? 8.726 10.249 8.304 1.00 91.69 84 HIS A O 1
ATOM 633 N N . LEU A 1 85 ? 9.555 8.227 8.761 1.00 92.75 85 LEU A N 1
ATOM 634 C CA . LEU A 1 85 ? 8.321 7.687 9.337 1.00 92.75 85 LEU A CA 1
ATOM 635 C C . LEU A 1 85 ? 8.067 8.194 10.761 1.00 92.75 85 LEU A C 1
ATOM 637 O O . LEU A 1 85 ? 6.969 8.019 11.281 1.00 92.75 85 LEU A O 1
ATOM 641 N N . ARG A 1 86 ? 9.024 8.894 11.384 1.00 94.69 86 ARG A N 1
ATOM 642 C CA . ARG A 1 86 ? 8.795 9.559 12.674 1.00 94.69 86 ARG A CA 1
ATOM 643 C C . ARG A 1 86 ? 7.717 10.639 12.610 1.00 94.69 86 ARG A C 1
ATOM 645 O O . ARG A 1 86 ? 7.184 11.001 13.645 1.00 94.69 86 ARG A O 1
ATOM 652 N N . ILE A 1 87 ? 7.303 11.080 11.417 1.00 95.31 87 ILE A N 1
ATOM 653 C CA . ILE A 1 87 ? 6.124 11.949 11.252 1.00 95.31 87 ILE A CA 1
ATOM 654 C C . ILE A 1 87 ? 4.883 11.398 11.969 1.00 95.31 87 ILE A C 1
ATOM 656 O O . ILE A 1 87 ? 4.072 12.169 12.475 1.00 95.31 87 ILE A O 1
ATOM 660 N N . TRP A 1 88 ? 4.750 10.071 12.065 1.00 95.56 88 TRP A N 1
ATOM 661 C CA . TRP A 1 88 ? 3.634 9.416 12.744 1.00 95.56 88 TRP A CA 1
ATOM 662 C C . TRP A 1 88 ? 3.683 9.557 14.271 1.00 95.56 88 TRP A C 1
ATOM 664 O O . TRP A 1 88 ? 2.656 9.353 14.911 1.00 95.56 88 TRP A O 1
ATOM 674 N N . GLU A 1 89 ? 4.814 9.968 14.862 1.00 95.19 89 GLU A N 1
ATOM 675 C CA . GLU A 1 89 ? 4.922 10.289 16.296 1.00 95.19 89 GLU A CA 1
ATOM 676 C C . GLU A 1 89 ? 3.992 11.453 16.690 1.00 95.19 89 GLU A C 1
ATOM 678 O O . GLU A 1 89 ? 3.577 11.538 17.843 1.00 95.19 89 GLU A O 1
ATOM 683 N N . SER A 1 90 ? 3.564 12.284 15.730 1.00 95.56 90 SER A N 1
ATOM 684 C CA . SER A 1 90 ? 2.517 13.297 15.945 1.00 95.56 90 SER A CA 1
ATOM 685 C C . SER A 1 90 ? 1.158 12.710 16.358 1.00 95.56 90 SER A C 1
ATOM 687 O O . SER A 1 90 ? 0.331 13.434 16.896 1.00 95.56 90 SER A O 1
ATOM 689 N N . LEU A 1 91 ? 0.913 11.409 16.151 1.00 95.69 91 LEU A N 1
ATOM 690 C CA . LEU A 1 91 ? -0.317 10.712 16.559 1.00 95.69 91 LEU A CA 1
ATOM 691 C C . LEU A 1 91 ? -0.205 10.023 17.933 1.00 95.69 91 LEU A C 1
ATOM 693 O O . LEU A 1 91 ? -1.070 9.223 18.305 1.00 95.69 91 LEU A O 1
ATOM 697 N N . ARG A 1 92 ? 0.880 10.269 18.672 1.00 96.00 92 ARG A N 1
ATOM 698 C CA . ARG A 1 92 ? 1.092 9.692 20.001 1.00 96.00 92 ARG A CA 1
ATOM 699 C C . ARG A 1 92 ? 0.119 10.254 21.047 1.00 96.00 92 ARG A C 1
ATOM 701 O O . ARG A 1 92 ? -0.343 11.386 20.889 1.00 96.00 92 ARG A O 1
ATOM 708 N N . PRO A 1 93 ? -0.136 9.513 22.146 1.00 95.81 93 PRO A N 1
ATOM 709 C CA . PRO A 1 93 ? -0.972 9.992 23.245 1.00 95.81 93 PRO A CA 1
ATOM 710 C C . PRO A 1 93 ? -0.549 11.365 23.767 1.00 95.81 93 PRO A C 1
ATOM 712 O O . PRO A 1 93 ? -1.399 12.221 23.950 1.00 95.81 93 PRO A O 1
ATOM 715 N N . GLU A 1 94 ? 0.754 11.615 23.925 1.00 96.06 94 GLU A N 1
ATOM 716 C CA . GLU A 1 94 ? 1.237 12.865 24.517 1.00 96.06 94 GLU A CA 1
ATOM 717 C C . GLU A 1 94 ? 0.909 14.089 23.648 1.00 96.06 94 GLU A C 1
ATOM 719 O O . GLU A 1 94 ? 0.571 15.147 24.172 1.00 96.06 94 GLU A O 1
ATOM 724 N N . VAL A 1 95 ? 0.969 13.943 22.320 1.00 95.81 95 VAL A N 1
ATOM 725 C CA . VAL A 1 95 ? 0.600 15.009 21.374 1.00 95.81 95 VAL A CA 1
ATOM 726 C C . VAL A 1 95 ? -0.917 15.175 21.325 1.00 95.81 95 VAL A C 1
ATOM 728 O O . VAL A 1 95 ? -1.414 16.301 21.349 1.00 95.81 95 VAL A O 1
ATOM 731 N N . ALA A 1 96 ? -1.663 14.065 21.311 1.00 94.81 96 ALA A N 1
ATOM 732 C CA . ALA A 1 96 ? -3.122 14.088 21.366 1.00 94.81 96 ALA A CA 1
ATOM 733 C C . ALA A 1 96 ? -3.627 14.812 22.630 1.00 94.81 96 ALA A C 1
ATOM 735 O O . ALA A 1 96 ? -4.489 15.686 22.532 1.00 94.81 96 ALA A O 1
ATOM 736 N N . ASP A 1 97 ? -3.030 14.526 23.789 1.00 94.12 97 ASP A N 1
ATOM 737 C CA . ASP A 1 97 ? -3.359 15.163 25.064 1.00 94.12 97 ASP A CA 1
ATOM 738 C C . ASP A 1 97 ? -3.057 16.671 25.037 1.00 94.12 97 ASP A C 1
ATOM 740 O O . ASP A 1 97 ? -3.889 17.473 25.466 1.00 94.12 97 ASP A O 1
ATOM 744 N N . GLN A 1 98 ? -1.914 17.083 24.469 1.00 94.81 98 GLN A N 1
ATOM 745 C CA . GLN A 1 98 ? -1.541 18.499 24.323 1.00 94.81 98 GLN A CA 1
ATOM 746 C C . GLN A 1 98 ? -2.548 19.295 23.487 1.00 94.81 98 GLN A C 1
ATOM 748 O O . GLN A 1 98 ? -2.880 20.431 23.832 1.00 94.81 98 GLN A O 1
ATOM 753 N N . VAL A 1 99 ? -3.061 18.712 22.398 1.00 94.12 99 VAL A N 1
ATOM 754 C CA . VAL A 1 99 ? -4.072 19.376 21.558 1.00 94.12 99 VAL A CA 1
ATOM 755 C C . VAL A 1 99 ? -5.490 19.232 22.121 1.00 94.12 99 VAL A C 1
ATOM 757 O O . VAL A 1 99 ? -6.403 19.915 21.654 1.00 94.12 99 VAL A O 1
ATOM 760 N N . GLY A 1 100 ? -5.685 18.414 23.159 1.00 93.88 100 GLY A N 1
ATOM 761 C CA . GLY A 1 100 ? -6.981 18.135 23.779 1.00 93.88 100 GLY A CA 1
ATOM 762 C C . GLY A 1 100 ? -7.828 17.110 23.017 1.00 93.88 100 GLY A C 1
ATOM 763 O O . GLY A 1 100 ? -9.040 17.053 23.220 1.00 93.88 100 GLY A O 1
ATOM 764 N N . ALA A 1 101 ? -7.216 16.322 22.132 1.00 94.25 101 ALA A N 1
ATOM 765 C CA . ALA A 1 101 ? -7.877 15.233 21.428 1.00 94.25 101 ALA A CA 1
ATOM 766 C C . ALA A 1 101 ? -8.080 14.038 22.364 1.00 94.25 101 ALA A C 1
ATOM 768 O O . ALA A 1 101 ? -7.150 13.564 23.010 1.00 94.25 101 ALA A O 1
ATOM 769 N N . VAL A 1 102 ? -9.301 13.508 22.397 1.00 94.69 102 VAL A N 1
ATOM 770 C CA . VAL A 1 102 ? -9.661 12.374 23.260 1.00 94.69 102 VAL A CA 1
ATOM 771 C C . VAL A 1 102 ? -10.308 11.248 22.454 1.00 94.69 102 VAL A C 1
ATOM 773 O O . VAL A 1 102 ? -10.888 11.501 21.390 1.00 94.69 102 VAL A O 1
ATOM 776 N N . PRO A 1 103 ? -10.270 9.993 22.940 1.00 95.81 103 PRO A N 1
ATOM 777 C CA . PRO A 1 103 ? -10.990 8.908 22.289 1.00 95.81 103 PRO A CA 1
ATOM 778 C C . PRO A 1 103 ? -12.491 9.202 22.226 1.00 95.81 103 PRO A C 1
ATOM 780 O O . PRO A 1 103 ? -13.127 9.465 23.250 1.00 95.81 103 PRO A O 1
ATOM 783 N N . ALA A 1 104 ? -13.064 9.130 21.027 1.00 95.06 104 ALA A N 1
ATOM 784 C CA . ALA A 1 104 ? -14.506 9.202 20.828 1.00 95.06 104 ALA A CA 1
ATOM 785 C C . ALA A 1 104 ? -15.243 8.016 21.473 1.00 95.06 104 ALA A C 1
ATOM 787 O O . ALA A 1 104 ? -14.660 6.947 21.673 1.00 95.06 104 ALA A O 1
ATOM 788 N N . VAL A 1 105 ? -16.551 8.179 21.698 1.00 95.94 105 VAL A N 1
ATOM 789 C CA . VAL A 1 105 ? -17.468 7.114 22.152 1.00 95.94 105 VAL A CA 1
ATOM 790 C C . VAL A 1 105 ? -17.297 5.807 21.369 1.00 95.94 105 VAL A C 1
ATOM 792 O O . VAL A 1 105 ? -17.280 4.734 21.964 1.00 95.94 105 VAL A O 1
ATOM 795 N N . GLY A 1 106 ? -17.056 5.885 20.056 1.00 96.25 106 GLY A N 1
ATOM 796 C CA . GLY A 1 106 ? -16.820 4.715 19.221 1.00 96.25 106 GLY A CA 1
ATOM 797 C C . GLY A 1 106 ? -15.601 3.882 19.626 1.00 96.25 106 GLY A C 1
ATOM 798 O O . GLY A 1 106 ? -15.658 2.659 19.531 1.00 96.25 106 GLY A O 1
ATOM 799 N N . HIS A 1 107 ? -14.520 4.502 20.109 1.00 98.12 107 HIS A N 1
ATOM 800 C CA . HIS A 1 107 ? -13.340 3.777 20.598 1.00 98.12 107 HIS A CA 1
ATOM 801 C C . HIS A 1 107 ? -13.656 3.025 21.893 1.00 98.12 107 HIS A C 1
ATOM 803 O O . HIS A 1 107 ? -13.273 1.871 22.062 1.00 98.12 107 HIS A O 1
ATOM 809 N N . ARG A 1 108 ? -14.389 3.682 22.796 1.00 97.44 108 ARG A N 1
ATOM 810 C CA . ARG A 1 108 ? -14.772 3.148 24.108 1.00 97.44 108 ARG A CA 1
ATOM 811 C C . ARG A 1 108 ? -15.716 1.955 23.973 1.00 97.44 108 ARG A C 1
ATOM 813 O O . ARG A 1 108 ? -15.440 0.897 24.533 1.00 97.44 108 ARG A O 1
ATOM 820 N N . VAL A 1 109 ? -16.729 2.080 23.114 1.00 97.62 109 VAL A N 1
ATOM 821 C CA . VAL A 1 109 ? -17.653 0.989 22.775 1.00 97.62 109 VAL A CA 1
ATOM 822 C C . VAL A 1 109 ? -16.917 -0.197 22.151 1.00 97.62 109 VAL A C 1
ATOM 824 O O . VAL A 1 109 ? -17.153 -1.326 22.573 1.00 97.62 109 VAL A O 1
ATOM 827 N N . ILE A 1 110 ? -15.988 0.025 21.206 1.00 97.81 110 ILE A N 1
ATOM 828 C CA . ILE A 1 110 ? -15.162 -1.064 20.643 1.00 97.81 110 ILE A CA 1
ATOM 829 C C . ILE A 1 110 ? -14.427 -1.809 21.759 1.00 97.81 110 ILE A C 1
ATOM 831 O O . ILE A 1 110 ? -14.502 -3.036 21.822 1.00 97.81 110 ILE A O 1
ATOM 835 N N . MET A 1 111 ? -13.748 -1.084 22.652 1.00 97.69 111 MET A N 1
ATOM 836 C CA . MET A 1 111 ? -12.960 -1.714 23.711 1.00 97.69 111 MET A CA 1
ATOM 837 C C . MET A 1 111 ? -13.822 -2.439 24.737 1.00 97.69 111 MET A C 1
ATOM 839 O O . MET A 1 111 ? -13.450 -3.530 25.170 1.00 97.69 111 MET A O 1
ATOM 843 N N . ARG A 1 112 ? -14.994 -1.900 25.085 1.00 96.31 112 ARG A N 1
ATOM 844 C CA . ARG A 1 112 ? -15.921 -2.604 25.970 1.00 96.31 112 ARG A CA 1
ATOM 845 C C . ARG A 1 112 ? -16.473 -3.866 25.326 1.00 96.31 112 ARG A C 1
ATOM 847 O O . ARG A 1 112 ? -16.480 -4.904 25.977 1.00 96.31 112 ARG A O 1
ATOM 854 N N . LEU A 1 113 ? -16.925 -3.804 24.074 1.00 96.00 113 LEU A N 1
ATOM 855 C CA . LEU A 1 113 ? -17.418 -4.985 23.359 1.00 96.00 113 LEU A CA 1
ATOM 856 C C . LEU A 1 113 ? -16.323 -6.060 23.273 1.00 96.00 113 LEU A C 1
ATOM 858 O O . LEU A 1 113 ? -16.584 -7.231 23.547 1.00 96.00 113 LEU A O 1
ATOM 862 N N . ALA A 1 114 ? -15.085 -5.646 22.987 1.00 95.81 114 ALA A N 1
ATOM 863 C CA . ALA A 1 114 ? -13.917 -6.520 22.993 1.00 95.81 114 ALA A CA 1
ATOM 864 C C . ALA A 1 114 ? -13.684 -7.183 24.357 1.00 95.81 114 ALA A C 1
ATOM 866 O O . ALA A 1 114 ? -13.504 -8.395 24.422 1.00 95.81 114 ALA A O 1
ATOM 867 N N . GLN A 1 115 ? -13.741 -6.421 25.451 1.00 95.81 115 GLN A N 1
ATOM 868 C CA . GLN A 1 115 ? -13.572 -6.958 26.801 1.00 95.81 115 GLN A CA 1
ATOM 869 C C . GLN A 1 115 ? -14.721 -7.893 27.199 1.00 95.81 115 GLN A C 1
ATOM 871 O O . GLN A 1 115 ? -14.486 -9.018 27.640 1.00 95.81 115 GLN A O 1
ATOM 876 N N . ARG A 1 116 ? -15.966 -7.429 27.056 1.00 94.62 116 ARG A N 1
ATOM 877 C CA . ARG A 1 116 ? -17.175 -8.124 27.510 1.00 94.62 116 ARG A CA 1
ATOM 878 C C . ARG A 1 116 ? -17.357 -9.457 26.797 1.00 94.62 116 ARG A C 1
ATOM 880 O O . ARG A 1 116 ? -17.668 -10.448 27.445 1.00 94.62 116 ARG A O 1
ATOM 887 N N . ASN A 1 117 ? -17.135 -9.480 25.486 1.00 93.94 117 ASN A N 1
ATOM 888 C CA . ASN A 1 117 ? -17.428 -10.647 24.657 1.00 93.94 117 ASN A CA 1
ATOM 889 C C . ASN A 1 117 ? -16.161 -11.408 24.224 1.00 93.94 117 ASN A C 1
ATOM 891 O O . ASN A 1 117 ? -16.248 -12.404 23.509 1.00 93.94 117 ASN A O 1
ATOM 895 N N . GLY A 1 118 ? -14.971 -10.939 24.619 1.00 93.12 118 GLY A N 1
ATOM 896 C CA . GLY A 1 118 ? -13.693 -11.489 24.163 1.00 93.12 118 GLY A CA 1
ATOM 897 C C . GLY A 1 118 ? -13.435 -11.265 22.667 1.00 93.12 118 GLY A C 1
ATOM 898 O O . GLY A 1 118 ? -12.707 -12.036 22.048 1.00 93.12 118 GLY A O 1
ATOM 899 N N . TRP A 1 119 ? -14.053 -10.264 22.039 1.00 94.62 119 TRP A N 1
ATOM 900 C CA . TRP A 1 119 ? -13.911 -10.030 20.599 1.00 94.62 119 TRP A CA 1
ATOM 901 C C . TRP A 1 119 ? -12.528 -9.457 20.263 1.00 94.62 119 TRP A C 1
ATOM 903 O O . TRP A 1 119 ? -12.165 -8.406 20.797 1.00 94.62 119 TRP A O 1
ATOM 913 N N . PRO A 1 120 ? -11.734 -10.103 19.386 1.00 95.88 120 PRO A N 1
ATOM 914 C CA . PRO A 1 120 ? -10.451 -9.556 18.980 1.00 95.88 120 PRO A CA 1
ATOM 915 C C . PRO A 1 120 ? -10.658 -8.291 18.142 1.00 95.88 120 PRO A C 1
ATOM 917 O O . PRO A 1 120 ? -11.538 -8.228 17.279 1.00 95.88 120 PRO A O 1
ATOM 920 N N . VAL A 1 121 ? -9.806 -7.297 18.380 1.00 97.19 121 VAL A N 1
ATOM 921 C CA . VAL A 1 121 ? -9.752 -6.040 17.634 1.00 97.19 121 VAL A CA 1
ATOM 922 C C . VAL A 1 121 ? -8.535 -6.065 16.723 1.00 97.19 121 VAL A C 1
ATOM 924 O O . VAL A 1 121 ? -7.409 -6.229 17.182 1.00 97.19 121 VAL A O 1
ATOM 927 N N . LEU A 1 122 ? -8.747 -5.867 15.430 1.00 97.12 122 LEU A N 1
ATOM 928 C CA . LEU A 1 122 ? -7.704 -5.680 14.432 1.00 97.12 122 LEU A CA 1
ATOM 929 C C . LEU A 1 122 ? -7.812 -4.259 13.881 1.00 97.12 122 LEU A C 1
ATOM 931 O O . LEU A 1 122 ? -8.871 -3.853 13.412 1.00 97.12 122 LEU A O 1
ATOM 935 N N . THR A 1 123 ? -6.725 -3.496 13.928 1.00 97.12 123 THR A N 1
ATOM 936 C CA . THR A 1 123 ? -6.699 -2.121 13.421 1.00 97.12 123 THR A CA 1
ATOM 937 C C . THR A 1 123 ? -5.476 -1.857 12.553 1.00 97.12 123 THR A C 1
ATOM 939 O O . THR A 1 123 ? -4.401 -2.427 12.769 1.00 97.12 123 THR A O 1
ATOM 942 N N . THR A 1 124 ? -5.650 -0.987 11.561 1.00 94.44 124 THR A N 1
ATOM 943 C CA . THR A 1 124 ? -4.565 -0.434 10.734 1.00 94.44 124 THR A CA 1
ATOM 944 C C . THR A 1 124 ? -4.120 0.953 11.200 1.00 94.44 124 THR A C 1
ATOM 946 O O . THR A 1 124 ? -3.188 1.524 10.645 1.00 94.44 124 THR A O 1
ATOM 949 N N . ASN A 1 125 ? -4.739 1.496 12.252 1.00 95.81 125 ASN A N 1
ATOM 950 C CA . ASN A 1 125 ? -4.416 2.827 12.758 1.00 95.81 125 ASN A CA 1
ATOM 951 C C . ASN A 1 125 ? -3.074 2.841 13.499 1.00 95.81 125 ASN A C 1
ATOM 953 O O . ASN A 1 125 ? -2.805 1.976 14.333 1.00 95.81 125 ASN A O 1
ATOM 957 N N . PHE A 1 126 ? -2.271 3.880 13.253 1.00 94.81 126 PHE A N 1
ATOM 958 C CA . PHE A 1 126 ? -1.057 4.155 14.029 1.00 94.81 126 PHE A CA 1
ATOM 959 C C . PHE A 1 126 ? -1.361 4.864 15.355 1.00 94.81 126 PHE A C 1
ATOM 961 O O . PHE A 1 126 ? -0.628 4.673 16.327 1.00 94.81 126 PHE A O 1
ATOM 968 N N . ASP A 1 127 ? -2.429 5.671 15.392 1.00 96.81 127 ASP A N 1
ATOM 969 C CA . ASP A 1 127 ? -2.873 6.412 16.577 1.00 96.81 127 ASP A CA 1
ATOM 970 C C . ASP A 1 127 ? -3.177 5.489 17.763 1.00 96.81 127 ASP A C 1
ATOM 972 O O . ASP A 1 127 ? -3.342 4.284 17.592 1.00 96.81 127 ASP A O 1
ATOM 976 N N . CYS A 1 128 ? -3.217 6.048 18.972 1.00 97.25 128 CYS A N 1
ATOM 977 C CA . CYS A 1 128 ? -3.354 5.274 20.208 1.00 97.25 128 CYS A CA 1
ATOM 978 C C . CYS A 1 128 ? -4.726 5.431 20.888 1.00 97.25 128 CYS A C 1
ATOM 980 O O . CYS A 1 128 ? -4.837 5.250 22.104 1.00 97.25 128 CYS A O 1
ATOM 982 N N . PHE A 1 129 ? -5.775 5.824 20.152 1.00 97.81 129 PHE A N 1
ATOM 983 C CA . PHE A 1 129 ? -7.061 6.170 20.773 1.00 97.81 129 PHE A CA 1
ATOM 984 C C . PHE A 1 129 ? -7.818 4.959 21.325 1.00 97.81 129 PHE A C 1
ATOM 986 O O . PHE A 1 129 ? -8.530 5.103 22.320 1.00 97.81 129 PHE A O 1
ATOM 993 N N . LEU A 1 130 ? -7.649 3.767 20.744 1.00 97.88 130 LEU A N 1
ATOM 994 C CA . LEU A 1 130 ? -8.226 2.537 21.297 1.00 97.88 130 LEU A CA 1
ATOM 995 C C . LEU A 1 130 ? -7.543 2.154 22.618 1.00 97.88 130 LEU A C 1
ATOM 997 O O . LEU A 1 130 ? -8.214 1.809 23.586 1.00 97.88 130 LEU A O 1
ATOM 1001 N N . GLU A 1 131 ? -6.220 2.278 22.695 1.00 97.81 131 GLU A N 1
ATOM 1002 C CA . GLU A 1 131 ? -5.439 2.017 23.904 1.00 97.81 131 GLU A CA 1
ATOM 1003 C C . GLU A 1 131 ? -5.772 3.029 25.001 1.00 97.81 131 GLU A C 1
ATOM 1005 O O . GLU A 1 131 ? -5.978 2.655 26.155 1.00 97.81 131 GLU A O 1
ATOM 1010 N N . THR A 1 132 ? -5.873 4.312 24.650 1.00 96.69 132 THR A N 1
ATOM 1011 C CA . THR A 1 132 ? -6.297 5.359 25.587 1.00 96.69 132 THR A CA 1
ATOM 1012 C C . THR A 1 132 ? -7.734 5.129 26.060 1.00 96.69 132 THR A C 1
ATOM 1014 O O . THR A 1 132 ? -8.005 5.284 27.249 1.00 96.69 132 THR A O 1
ATOM 1017 N N . ALA A 1 133 ? -8.645 4.683 25.186 1.00 96.88 133 ALA A N 1
ATOM 1018 C CA . ALA A 1 133 ? -10.004 4.309 25.581 1.00 96.88 133 ALA A CA 1
ATOM 1019 C C . ALA A 1 133 ? -10.019 3.116 26.550 1.00 96.88 133 ALA A C 1
ATOM 1021 O O . ALA A 1 133 ? -10.710 3.169 27.565 1.00 96.88 133 ALA A O 1
ATOM 1022 N N . ALA A 1 134 ? -9.231 2.073 26.278 1.00 96.56 134 ALA A N 1
ATOM 1023 C CA . ALA A 1 134 ? -9.117 0.908 27.152 1.00 96.56 134 ALA A CA 1
ATOM 1024 C C . ALA A 1 134 ? -8.606 1.295 28.546 1.00 96.56 134 ALA A C 1
ATOM 1026 O O . ALA A 1 134 ? -9.212 0.923 29.550 1.00 96.56 134 ALA A O 1
ATOM 1027 N N . ARG A 1 135 ? -7.546 2.114 28.614 1.00 95.75 135 ARG A N 1
ATOM 1028 C CA . ARG A 1 135 ? -7.000 2.623 29.883 1.00 95.75 135 ARG A CA 1
ATOM 1029 C C . ARG A 1 135 ? -8.016 3.471 30.645 1.00 95.75 135 ARG A C 1
ATOM 1031 O O . ARG A 1 135 ? -8.170 3.282 31.847 1.00 95.75 135 ARG A O 1
ATOM 1038 N N . ALA A 1 136 ? -8.736 4.359 29.957 1.00 93.31 136 ALA A N 1
ATOM 1039 C CA . ALA A 1 136 ? -9.762 5.203 30.573 1.00 93.31 136 ALA A CA 1
ATOM 1040 C C . ALA A 1 136 ? -10.932 4.390 31.156 1.00 93.31 136 ALA A C 1
ATOM 1042 O O . ALA A 1 136 ? -11.513 4.784 32.163 1.00 93.31 136 ALA A O 1
ATOM 1043 N N . LEU A 1 137 ? -11.254 3.249 30.543 1.00 94.56 137 LEU A N 1
ATOM 1044 C CA . LEU A 1 137 ? -12.275 2.312 31.014 1.00 94.56 137 LEU A CA 1
ATOM 1045 C C . LEU A 1 137 ? -11.728 1.246 31.978 1.00 94.56 137 LEU A C 1
ATOM 1047 O O . LEU A 1 137 ? -12.470 0.347 32.370 1.00 94.56 137 LEU A O 1
ATOM 1051 N N . THR A 1 138 ? -10.448 1.311 32.364 1.00 95.62 138 THR A N 1
ATOM 1052 C CA . THR A 1 138 ? -9.774 0.300 33.205 1.00 95.62 138 THR A CA 1
ATOM 1053 C C . THR A 1 138 ? -9.867 -1.130 32.650 1.00 95.62 138 THR A C 1
ATOM 1055 O O . THR A 1 138 ? -9.940 -2.106 33.392 1.00 95.62 138 THR A O 1
ATOM 1058 N N . ILE A 1 139 ? -9.872 -1.257 31.323 1.00 95.38 139 ILE A N 1
ATOM 1059 C CA . ILE A 1 139 ? -9.956 -2.535 30.614 1.00 95.38 139 ILE A CA 1
ATOM 1060 C C . ILE A 1 139 ? -8.571 -3.175 30.553 1.00 95.38 139 ILE A C 1
ATOM 1062 O O . ILE A 1 139 ? -7.627 -2.553 30.067 1.00 95.38 139 ILE A O 1
ATOM 1066 N N . ASP A 1 140 ? -8.463 -4.434 30.984 1.00 95.06 140 ASP A N 1
ATOM 1067 C CA . ASP A 1 140 ? -7.282 -5.254 30.708 1.00 95.06 140 ASP A CA 1
ATOM 1068 C C . ASP A 1 140 ? -7.237 -5.617 29.218 1.00 95.06 140 ASP A C 1
ATOM 1070 O O . ASP A 1 140 ? -8.216 -6.127 28.653 1.00 95.06 140 ASP A O 1
ATOM 1074 N N . PHE A 1 141 ? -6.105 -5.344 28.569 1.00 95.31 141 PHE A N 1
ATOM 1075 C CA . PHE A 1 141 ? -5.924 -5.636 27.154 1.00 95.31 141 PHE A CA 1
ATOM 1076 C C . PHE A 1 141 ? -4.518 -6.133 26.811 1.00 95.31 141 PHE A C 1
ATOM 1078 O O . PHE A 1 141 ? -3.516 -5.726 27.392 1.00 95.31 141 PHE A O 1
ATOM 1085 N N . ASP A 1 142 ? -4.454 -7.034 25.832 1.00 94.94 142 ASP A N 1
ATOM 1086 C CA . ASP A 1 142 ? -3.221 -7.512 25.207 1.00 94.94 142 ASP A CA 1
ATOM 1087 C C . ASP A 1 142 ? -3.005 -6.785 23.873 1.00 94.94 142 ASP A C 1
ATOM 1089 O O . ASP A 1 142 ? -3.736 -7.025 22.908 1.00 94.94 142 ASP A O 1
ATOM 1093 N N . LEU A 1 143 ? -2.027 -5.877 23.826 1.00 94.88 143 LEU A N 1
ATOM 1094 C CA . LEU A 1 143 ? -1.634 -5.178 22.604 1.00 94.88 143 LEU A CA 1
ATOM 1095 C C . LEU A 1 143 ? -0.553 -5.965 21.867 1.00 94.88 143 LEU A C 1
ATOM 1097 O O . LEU A 1 143 ? 0.566 -6.125 22.349 1.00 94.88 143 LEU A O 1
ATOM 1101 N N . ARG A 1 144 ? -0.861 -6.370 20.639 1.00 94.19 144 ARG A N 1
ATOM 1102 C CA . ARG A 1 144 ? 0.052 -7.096 19.763 1.00 94.19 144 ARG A CA 1
ATOM 1103 C C . ARG A 1 144 ? 0.396 -6.268 18.544 1.00 94.19 144 ARG A C 1
ATOM 1105 O O . ARG A 1 144 ? -0.465 -5.920 17.736 1.00 94.19 144 ARG A O 1
ATOM 1112 N N . ILE A 1 145 ? 1.686 -6.020 18.374 1.00 93.00 145 ILE A N 1
ATOM 1113 C CA . ILE A 1 145 ? 2.235 -5.366 17.191 1.00 93.00 145 ILE A CA 1
ATOM 1114 C C . ILE A 1 145 ? 3.017 -6.425 16.421 1.00 93.00 145 ILE A C 1
ATOM 1116 O O . ILE A 1 145 ? 4.083 -6.850 16.878 1.00 93.00 145 ILE A O 1
ATOM 1120 N N . PRO A 1 146 ? 2.489 -6.930 15.291 1.00 87.88 146 PRO A N 1
ATOM 1121 C CA . PRO A 1 146 ? 3.138 -8.027 14.600 1.00 87.88 146 PRO A CA 1
ATOM 1122 C C . PRO A 1 146 ? 4.508 -7.618 14.069 1.00 87.88 146 PRO A C 1
ATOM 1124 O O . PRO A 1 146 ? 4.637 -6.578 13.426 1.00 87.88 146 PRO A O 1
ATOM 1127 N N . GLN A 1 147 ? 5.512 -8.459 14.277 1.00 82.06 147 GLN A N 1
ATOM 1128 C CA . GLN A 1 147 ? 6.859 -8.243 13.765 1.00 82.06 147 GLN A CA 1
ATOM 1129 C C . GLN A 1 147 ? 7.087 -9.060 12.486 1.00 82.06 147 GLN A C 1
ATOM 1131 O O . GLN A 1 147 ? 6.432 -10.088 12.304 1.00 82.06 147 GLN A O 1
ATOM 1136 N N . PRO A 1 148 ? 8.012 -8.656 11.594 1.00 66.25 148 PRO A N 1
ATOM 1137 C CA . PRO A 1 148 ? 8.286 -9.373 10.343 1.00 66.25 148 PRO A CA 1
ATOM 1138 C C . PRO A 1 148 ? 8.639 -10.863 10.501 1.00 66.25 148 PRO A C 1
ATOM 1140 O O . PRO A 1 148 ? 8.434 -11.636 9.570 1.00 66.25 148 PRO A O 1
ATOM 1143 N N . TRP A 1 149 ? 9.164 -11.266 11.661 1.00 65.94 149 TRP A N 1
ATOM 1144 C CA . TRP A 1 149 ? 9.528 -12.653 11.980 1.00 65.94 149 TRP A CA 1
ATOM 1145 C C . TRP A 1 149 ? 8.420 -13.441 12.694 1.00 65.94 149 TRP A C 1
ATOM 1147 O O . TRP A 1 149 ? 8.612 -14.616 13.001 1.00 65.94 149 TRP A O 1
ATOM 1157 N N . HIS A 1 150 ? 7.267 -12.833 12.991 1.00 71.75 150 HIS A N 1
ATOM 1158 C CA . HIS A 1 150 ? 6.131 -13.578 13.532 1.00 71.75 150 HIS A CA 1
ATOM 1159 C C . HIS A 1 150 ? 5.541 -14.457 12.428 1.00 71.75 150 HIS A C 1
ATOM 1161 O O . HIS A 1 150 ? 4.870 -13.974 11.519 1.00 71.75 150 HIS A O 1
ATOM 1167 N N . HIS A 1 151 ? 5.824 -15.757 12.505 1.00 64.00 151 HIS A N 1
ATOM 1168 C CA . HIS A 1 151 ? 5.311 -16.746 11.559 1.00 64.00 151 HIS A CA 1
ATOM 1169 C C . HIS A 1 151 ? 3.878 -17.177 11.860 1.00 64.00 151 HIS A C 1
ATOM 1171 O O . HIS A 1 151 ? 3.222 -17.677 10.961 1.00 64.00 151 HIS A O 1
ATOM 1177 N N . GLU A 1 152 ? 3.394 -16.974 13.086 1.00 71.94 152 GLU A N 1
ATOM 1178 C CA . GLU A 1 152 ? 2.021 -17.263 13.502 1.00 71.94 152 GLU A CA 1
ATOM 1179 C C . GLU A 1 152 ? 1.556 -16.163 14.467 1.00 71.94 152 GLU A C 1
ATOM 1181 O O . GLU A 1 152 ? 2.340 -15.671 15.285 1.00 71.94 152 GLU A O 1
ATOM 1186 N N . LEU A 1 153 ? 0.285 -15.762 14.369 1.00 80.62 153 LEU A N 1
ATOM 1187 C CA . LEU A 1 153 ? -0.343 -14.855 15.329 1.00 80.62 153 LEU A CA 1
ATOM 1188 C C . LEU A 1 153 ? -1.648 -15.474 15.839 1.00 80.62 153 LEU A C 1
ATOM 1190 O O . LEU A 1 153 ? -2.680 -15.404 15.175 1.00 80.62 153 LEU A O 1
ATOM 1194 N N . ASP A 1 154 ? -1.595 -16.069 17.027 1.00 83.31 154 ASP A N 1
ATOM 1195 C CA . ASP A 1 154 ? -2.737 -16.760 17.634 1.00 83.31 154 ASP A CA 1
ATOM 1196 C C . ASP A 1 154 ? -3.583 -15.806 18.484 1.00 83.31 154 ASP A C 1
ATOM 1198 O O . ASP A 1 154 ? -3.236 -15.512 19.626 1.00 83.31 154 ASP A O 1
ATOM 1202 N N . LEU A 1 155 ? -4.715 -15.331 17.968 1.00 84.06 155 LEU A N 1
ATOM 1203 C CA . LEU A 1 155 ? -5.655 -14.499 18.723 1.00 84.06 155 LEU A CA 1
ATOM 1204 C C . LEU A 1 155 ? -6.655 -15.395 19.455 1.00 84.06 155 LEU A C 1
ATOM 1206 O O . LEU A 1 155 ? -7.653 -15.833 18.881 1.00 84.06 155 LEU A O 1
ATOM 1210 N N . ILE A 1 156 ? -6.340 -15.696 20.715 1.00 84.06 156 ILE A N 1
ATOM 1211 C CA . ILE A 1 156 ? -7.169 -16.520 21.600 1.00 84.06 156 ILE A CA 1
ATOM 1212 C C . ILE A 1 156 ? -8.030 -15.600 22.456 1.00 84.06 156 ILE A C 1
ATOM 1214 O O . ILE A 1 156 ? -7.569 -15.074 23.463 1.00 84.06 156 ILE A O 1
ATOM 1218 N N . SER A 1 157 ? -9.278 -15.420 22.055 1.00 78.56 157 SER A N 1
ATOM 1219 C CA . SER A 1 157 ? -10.271 -14.654 22.798 1.00 78.56 157 SER A CA 1
ATOM 1220 C C . SER A 1 157 ? -10.473 -15.192 24.212 1.00 78.56 157 SER A C 1
ATOM 1222 O O . SER A 1 157 ? -10.731 -16.382 24.397 1.00 78.56 157 SER A O 1
ATOM 1224 N N . SER A 1 158 ? -10.450 -14.306 25.204 1.00 82.31 158 SER A N 1
ATOM 1225 C CA . SER A 1 158 ? -10.886 -14.610 26.567 1.00 82.31 158 SER A CA 1
ATOM 1226 C C . SER A 1 158 ? -11.839 -13.531 27.060 1.00 82.31 158 SER A C 1
ATOM 1228 O O . SER A 1 158 ? -11.504 -12.349 27.027 1.00 82.31 158 SER A O 1
ATOM 1230 N N . VAL A 1 159 ? -13.013 -13.934 27.542 1.00 86.06 159 VAL A N 1
ATOM 1231 C CA . VAL A 1 159 ? -13.969 -13.015 28.176 1.00 86.06 159 VAL A CA 1
ATOM 1232 C C . VAL A 1 159 ? -13.288 -12.283 29.337 1.00 86.06 159 VAL A C 1
ATOM 1234 O O . VAL A 1 159 ? -12.547 -12.889 30.108 1.00 86.06 159 VAL A O 1
ATOM 1237 N N . GLY A 1 160 ? -13.527 -10.976 29.448 1.00 89.56 160 GLY A N 1
ATOM 1238 C CA . GLY A 1 160 ? -12.944 -10.112 30.475 1.00 89.56 160 GLY A CA 1
ATOM 1239 C C . GLY A 1 160 ? -11.616 -9.454 30.087 1.00 89.56 160 GLY A C 1
ATOM 1240 O O . GLY A 1 160 ? -11.189 -8.536 30.785 1.00 89.56 160 GLY A O 1
ATOM 1241 N N . ARG A 1 161 ? -10.999 -9.849 28.964 1.00 92.25 161 ARG A N 1
ATOM 1242 C CA . ARG A 1 161 ? -9.756 -9.256 28.450 1.00 92.25 161 ARG A CA 1
ATOM 1243 C C . ARG A 1 161 ? -9.864 -8.976 26.955 1.00 92.25 161 ARG A C 1
ATOM 1245 O O . ARG A 1 161 ? -10.187 -9.864 26.171 1.00 92.25 161 ARG A O 1
ATOM 1252 N N . ALA A 1 162 ? -9.551 -7.752 26.547 1.00 93.06 162 ALA A N 1
ATOM 1253 C CA . ALA A 1 162 ? -9.528 -7.398 25.132 1.00 93.06 162 ALA A CA 1
ATOM 1254 C C . ALA A 1 162 ? -8.197 -7.819 24.484 1.00 93.06 162 ALA A C 1
ATOM 1256 O O . ALA A 1 162 ? -7.130 -7.670 25.075 1.00 93.06 162 ALA A O 1
ATOM 1257 N N . ILE A 1 163 ? -8.233 -8.303 23.243 1.00 94.81 163 ILE A N 1
ATOM 1258 C CA . ILE A 1 163 ? -7.022 -8.508 22.433 1.00 94.81 163 ILE A CA 1
ATOM 1259 C C . ILE A 1 163 ? -7.052 -7.507 21.296 1.00 94.81 163 ILE A C 1
ATOM 1261 O O . ILE A 1 163 ? -8.035 -7.437 20.563 1.00 94.81 163 ILE A O 1
ATOM 1265 N N . MET A 1 164 ? -5.971 -6.751 21.140 1.00 95.81 164 MET A N 1
ATOM 1266 C CA . MET A 1 164 ? -5.832 -5.740 20.105 1.00 95.81 164 MET A CA 1
ATOM 1267 C C . MET A 1 164 ? -4.595 -6.013 19.264 1.00 95.81 164 MET A C 1
ATOM 1269 O O . MET A 1 164 ? -3.496 -6.161 19.785 1.00 95.81 164 MET A O 1
ATOM 1273 N N . VAL A 1 165 ? -4.763 -6.027 17.948 1.00 96.19 165 VAL A N 1
ATOM 1274 C CA . VAL A 1 165 ? -3.677 -6.155 16.983 1.00 96.19 165 VAL A CA 1
ATOM 1275 C C . VAL A 1 165 ? -3.576 -4.878 16.169 1.00 96.19 165 VAL A C 1
ATOM 1277 O O . VAL A 1 165 ? -4.520 -4.519 15.464 1.00 96.19 165 VAL A O 1
ATOM 1280 N N . LYS A 1 166 ? -2.413 -4.226 16.209 1.00 96.62 166 LYS A N 1
ATOM 1281 C CA . LYS A 1 166 ? -2.101 -3.084 15.337 1.00 96.62 166 LYS A CA 1
ATOM 1282 C C . LYS A 1 166 ? -1.242 -3.557 14.183 1.00 96.62 166 LYS A C 1
ATOM 1284 O O . LYS A 1 166 ? -0.025 -3.698 14.310 1.00 96.62 166 LYS A O 1
ATOM 1289 N N . LEU A 1 167 ? -1.887 -3.857 13.060 1.00 94.12 167 LEU A N 1
ATOM 1290 C CA . LEU A 1 167 ? -1.246 -4.509 11.920 1.00 94.12 167 LEU A CA 1
ATOM 1291 C C . LEU A 1 167 ? -0.087 -3.675 11.364 1.00 94.12 167 LEU A C 1
ATOM 1293 O O . LEU A 1 167 ? 0.990 -4.217 11.091 1.00 94.12 167 LEU A O 1
ATOM 1297 N N . HIS A 1 168 ? -0.303 -2.364 11.241 1.00 93.69 168 HIS A N 1
ATOM 1298 C CA . HIS A 1 168 ? 0.648 -1.433 10.636 1.00 93.69 168 HIS A CA 1
ATOM 1299 C C . HIS A 1 168 ? 1.626 -0.810 11.643 1.00 93.69 168 HIS A C 1
ATOM 1301 O O . HIS A 1 168 ? 2.458 -0.004 11.251 1.00 93.69 168 HIS A O 1
ATOM 1307 N N . GLY A 1 169 ? 1.596 -1.208 12.917 1.00 94.38 169 GLY A N 1
ATOM 1308 C CA . GLY A 1 169 ? 2.458 -0.632 13.955 1.00 94.38 169 GLY A CA 1
ATOM 1309 C C . GLY A 1 169 ? 1.765 0.433 14.798 1.00 94.38 169 GLY A C 1
ATOM 1310 O O . GLY A 1 169 ? 0.542 0.561 14.784 1.00 94.38 169 GLY A O 1
ATOM 1311 N N . THR A 1 170 ? 2.549 1.185 15.569 1.00 95.88 170 THR A N 1
ATOM 1312 C CA . THR A 1 170 ? 2.030 2.199 16.496 1.00 95.88 170 THR A CA 1
ATOM 1313 C C . THR A 1 170 ? 2.864 3.478 16.480 1.00 95.88 170 THR A C 1
ATOM 1315 O O . THR A 1 170 ? 4.084 3.436 16.335 1.00 95.88 170 THR A O 1
ATOM 1318 N N . ALA A 1 171 ? 2.211 4.622 16.689 1.00 95.56 171 ALA A N 1
ATOM 1319 C CA . ALA A 1 171 ? 2.852 5.932 16.778 1.00 95.56 171 ALA A CA 1
ATOM 1320 C C . ALA A 1 171 ? 3.836 6.053 17.958 1.00 95.56 171 ALA A C 1
ATOM 1322 O O . ALA A 1 171 ? 4.773 6.843 17.899 1.00 95.56 171 ALA A O 1
ATOM 1323 N N . THR A 1 172 ? 3.652 5.270 19.027 1.00 94.06 172 THR A N 1
ATOM 1324 C CA . THR A 1 172 ? 4.545 5.271 20.203 1.00 94.06 172 THR A CA 1
ATOM 1325 C C . THR A 1 172 ? 5.891 4.598 19.948 1.00 94.06 172 THR A C 1
ATOM 1327 O O . THR A 1 172 ? 6.847 4.852 20.672 1.00 94.06 172 THR A O 1
ATOM 1330 N N . GLU A 1 173 ? 5.980 3.757 18.917 1.00 92.25 173 GLU A N 1
ATOM 1331 C CA . GLU A 1 173 ? 7.175 3.000 18.554 1.00 92.25 173 GLU A CA 1
ATOM 1332 C C . GLU A 1 173 ? 7.356 3.081 17.037 1.00 92.25 173 GLU A C 1
ATOM 1334 O O . GLU A 1 173 ? 7.027 2.138 16.315 1.00 92.25 173 GLU A O 1
ATOM 1339 N N . TYR A 1 174 ? 7.871 4.208 16.529 1.00 88.75 174 TYR A N 1
ATOM 1340 C CA . TYR A 1 174 ? 7.957 4.460 15.080 1.00 88.75 174 TYR A CA 1
ATOM 1341 C C . TYR A 1 174 ? 8.699 3.353 14.310 1.00 88.75 174 TYR A C 1
ATOM 1343 O O . TYR A 1 174 ? 8.389 3.091 13.152 1.00 88.75 174 TYR A O 1
ATOM 1351 N N . GLY A 1 175 ? 9.652 2.662 14.951 1.00 87.25 175 GLY A N 1
ATOM 1352 C CA . GLY A 1 175 ? 10.361 1.516 14.374 1.00 87.25 175 GLY A CA 1
ATOM 1353 C C . GLY A 1 175 ? 9.466 0.302 14.089 1.00 87.25 175 GLY A C 1
ATOM 1354 O O . GLY A 1 175 ? 9.915 -0.649 13.462 1.00 87.25 175 GLY A O 1
ATOM 1355 N N . THR A 1 176 ? 8.209 0.321 14.531 1.00 90.69 176 THR A N 1
ATOM 1356 C CA . THR A 1 176 ? 7.191 -0.684 14.200 1.00 90.69 176 THR A CA 1
ATOM 1357 C C . THR A 1 176 ? 6.263 -0.246 13.071 1.00 90.69 176 THR A C 1
ATOM 1359 O O . THR A 1 176 ? 5.470 -1.064 12.607 1.00 90.69 176 THR A O 1
ATOM 1362 N N . VAL A 1 177 ? 6.336 1.019 12.635 1.00 91.81 177 VAL A N 1
ATOM 1363 C CA . VAL A 1 177 ? 5.448 1.578 11.614 1.00 91.81 177 VAL A CA 1
ATOM 1364 C C . VAL A 1 177 ? 5.736 0.949 10.258 1.00 91.81 177 VAL A C 1
ATOM 1366 O O . VAL A 1 177 ? 6.860 0.949 9.762 1.00 91.81 177 VAL A O 1
ATOM 1369 N N . LYS A 1 178 ? 4.678 0.452 9.630 1.00 89.38 178 LYS A N 1
ATOM 1370 C CA . LYS A 1 178 ? 4.689 -0.232 8.340 1.00 89.38 178 LYS A CA 1
ATOM 1371 C C . LYS A 1 178 ? 3.919 0.606 7.342 1.00 89.38 178 LYS A C 1
ATOM 1373 O O . LYS A 1 178 ? 2.726 0.416 7.140 1.00 89.38 178 LYS A O 1
ATOM 1378 N N . ALA A 1 179 ? 4.621 1.555 6.741 1.00 87.94 179 ALA A N 1
ATOM 1379 C CA . ALA A 1 179 ? 4.032 2.518 5.819 1.00 87.94 179 ALA A CA 1
ATOM 1380 C C . ALA A 1 179 ? 4.614 2.417 4.405 1.00 87.94 179 ALA A C 1
ATOM 1382 O O . ALA A 1 179 ? 4.362 3.300 3.595 1.00 87.94 179 ALA A O 1
ATOM 1383 N N . THR A 1 180 ? 5.406 1.384 4.087 1.00 85.75 180 THR A N 1
ATOM 1384 C CA . THR A 1 180 ? 5.907 1.138 2.726 1.00 85.75 180 THR A CA 1
ATOM 1385 C C . THR A 1 180 ? 5.239 -0.078 2.092 1.00 85.75 180 THR A C 1
ATOM 1387 O O . THR A 1 180 ? 4.724 -0.966 2.773 1.00 85.75 180 THR A O 1
ATOM 1390 N N . ALA A 1 181 ? 5.301 -0.176 0.759 1.00 80.75 181 ALA A N 1
ATOM 1391 C CA . ALA A 1 181 ? 4.644 -1.273 0.052 1.00 80.75 181 ALA A CA 1
ATOM 1392 C C . ALA A 1 181 ? 5.239 -2.642 0.428 1.00 80.75 181 ALA A C 1
ATOM 1394 O O . ALA A 1 181 ? 4.545 -3.663 0.435 1.00 80.75 181 ALA A O 1
ATOM 1395 N N . ALA A 1 182 ? 6.528 -2.650 0.778 1.00 78.25 182 ALA A N 1
ATOM 1396 C CA . ALA A 1 182 ? 7.217 -3.834 1.256 1.00 78.25 182 ALA A CA 1
ATOM 1397 C C . ALA A 1 182 ? 6.647 -4.315 2.593 1.00 78.25 182 ALA A C 1
ATOM 1399 O O . ALA A 1 182 ? 6.449 -5.514 2.787 1.00 78.25 182 ALA A O 1
ATOM 1400 N N . ASP A 1 183 ? 6.348 -3.381 3.491 1.00 82.00 183 ASP A N 1
ATOM 1401 C CA . ASP A 1 183 ? 5.886 -3.694 4.839 1.00 82.00 183 ASP A CA 1
ATOM 1402 C C . ASP A 1 183 ? 4.450 -4.198 4.832 1.00 82.00 183 ASP A C 1
ATOM 1404 O O . ASP A 1 183 ? 4.162 -5.218 5.457 1.00 82.00 183 ASP A O 1
ATOM 1408 N N . LEU A 1 184 ? 3.576 -3.560 4.051 1.00 83.12 184 LEU A N 1
ATOM 1409 C CA . LEU A 1 184 ? 2.199 -4.024 3.867 1.00 83.12 184 LEU A CA 1
ATOM 1410 C C . LEU A 1 184 ? 2.159 -5.428 3.238 1.00 83.12 184 LEU A C 1
ATOM 1412 O O . LEU A 1 184 ? 1.408 -6.304 3.660 1.00 83.12 184 LEU A O 1
ATOM 1416 N N . SER A 1 185 ? 3.059 -5.717 2.296 1.00 78.94 185 SER A N 1
ATOM 1417 C CA . SER A 1 185 ? 3.174 -7.075 1.741 1.00 78.94 185 SER A CA 1
ATOM 1418 C C . SER A 1 185 ? 3.538 -8.110 2.803 1.00 78.94 185 SER A C 1
ATOM 1420 O O . SER A 1 185 ? 2.988 -9.206 2.804 1.00 78.94 185 SER A O 1
ATOM 1422 N N . ARG A 1 186 ? 4.445 -7.772 3.729 1.00 78.69 186 ARG A N 1
ATOM 1423 C CA . ARG A 1 186 ? 4.786 -8.659 4.853 1.00 78.69 186 ARG A CA 1
ATOM 1424 C C . ARG A 1 186 ? 3.624 -8.797 5.834 1.00 78.69 186 ARG A C 1
ATOM 1426 O O . ARG A 1 186 ? 3.410 -9.885 6.355 1.00 78.69 186 ARG A O 1
ATOM 1433 N N . CYS A 1 187 ? 2.839 -7.739 6.040 1.00 83.69 187 CYS A N 1
ATOM 1434 C CA . CYS A 1 187 ? 1.609 -7.806 6.835 1.00 83.69 187 CYS A CA 1
ATOM 1435 C C . CYS A 1 187 ? 0.611 -8.818 6.274 1.00 83.69 187 CYS A C 1
ATOM 1437 O O . CYS A 1 187 ? -0.023 -9.525 7.051 1.00 83.69 187 CYS A O 1
ATOM 1439 N N . SER A 1 188 ? 0.531 -8.950 4.947 1.00 80.25 188 SER A N 1
ATOM 1440 C CA . SER A 1 188 ? -0.327 -9.955 4.301 1.00 80.25 188 SER A CA 1
ATOM 1441 C C . SER A 1 188 ? 0.036 -11.382 4.740 1.00 80.25 188 SER A C 1
ATOM 1443 O O . SER A 1 188 ? -0.845 -12.176 5.044 1.00 80.25 188 SER A O 1
ATOM 1445 N N . ILE A 1 189 ? 1.332 -11.682 4.876 1.00 76.38 189 ILE A N 1
ATOM 1446 C CA . ILE A 1 189 ? 1.835 -12.991 5.340 1.00 76.38 189 ILE A CA 1
ATOM 1447 C C . ILE A 1 189 ? 1.433 -13.250 6.787 1.00 76.38 189 ILE A C 1
ATOM 1449 O O . ILE A 1 189 ? 1.032 -14.351 7.157 1.00 76.38 189 ILE A O 1
ATOM 1453 N N . ILE A 1 190 ? 1.584 -12.229 7.628 1.00 82.69 190 ILE A N 1
ATOM 1454 C CA . ILE A 1 190 ? 1.233 -12.311 9.045 1.00 82.69 190 ILE A CA 1
ATOM 1455 C C . ILE A 1 190 ? -0.262 -12.602 9.179 1.00 82.69 190 ILE A C 1
ATOM 1457 O O . ILE A 1 190 ? -0.648 -13.452 9.974 1.00 82.69 190 ILE A O 1
ATOM 1461 N N . LEU A 1 191 ? -1.093 -11.926 8.381 1.00 85.94 191 LEU A N 1
ATOM 1462 C CA . LEU A 1 191 ? -2.533 -12.154 8.331 1.00 85.94 191 LEU A CA 1
ATOM 1463 C C . LEU A 1 191 ? -2.875 -13.578 7.876 1.00 85.94 191 LEU A C 1
ATOM 1465 O O . LEU A 1 191 ? -3.692 -14.237 8.508 1.00 85.94 191 LEU A O 1
ATOM 1469 N N . GLU A 1 192 ? -2.227 -14.093 6.833 1.00 79.94 192 GLU A N 1
ATOM 1470 C CA . GLU A 1 192 ? -2.449 -15.465 6.347 1.00 79.94 192 GLU A CA 1
ATOM 1471 C C . GLU A 1 192 ? -2.137 -16.538 7.394 1.00 79.94 192 GLU A C 1
ATOM 1473 O O . GLU A 1 192 ? -2.812 -17.564 7.441 1.00 79.94 192 GLU A O 1
ATOM 1478 N N . ASN A 1 193 ? -1.160 -16.284 8.264 1.00 81.62 193 ASN A N 1
ATOM 1479 C CA . ASN A 1 193 ? -0.815 -17.181 9.365 1.00 81.62 193 ASN A CA 1
ATOM 1480 C C . ASN A 1 193 ? -1.487 -16.800 10.695 1.00 81.62 193 ASN A C 1
ATOM 1482 O O . ASN A 1 193 ? -1.170 -17.364 11.747 1.00 81.62 193 ASN A O 1
ATOM 1486 N N . MET A 1 194 ? -2.406 -15.834 10.676 1.00 87.31 194 MET A N 1
ATOM 1487 C CA . MET A 1 194 ? -3.170 -15.442 11.851 1.00 87.31 194 MET A CA 1
ATOM 1488 C C . MET A 1 194 ? -4.241 -16.493 12.135 1.00 87.31 194 MET A C 1
ATOM 1490 O O . MET A 1 194 ? -5.057 -16.820 11.271 1.00 87.31 194 MET A O 1
ATOM 1494 N N . ARG A 1 195 ? -4.281 -17.000 13.368 1.00 88.69 195 ARG A N 1
ATOM 1495 C CA . ARG A 1 195 ? -5.318 -17.935 13.811 1.00 88.69 195 ARG A CA 1
ATOM 1496 C C . ARG A 1 195 ? -6.264 -17.233 14.772 1.00 88.69 195 ARG A C 1
ATOM 1498 O O . ARG A 1 195 ? -5.852 -16.782 15.835 1.00 88.69 195 ARG A O 1
ATOM 1505 N N . LEU A 1 196 ? -7.541 -17.185 14.410 1.00 88.06 196 LEU A N 1
ATOM 1506 C CA . LEU A 1 196 ? -8.610 -16.652 15.253 1.00 88.06 196 LEU A CA 1
ATOM 1507 C C . LEU A 1 196 ? -9.262 -17.802 16.029 1.00 88.06 196 LEU A C 1
ATOM 1509 O O . LEU A 1 196 ? -9.713 -18.781 15.424 1.00 88.06 196 LEU A O 1
ATOM 1513 N N . ARG A 1 197 ? -9.277 -17.724 17.364 1.00 87.56 197 ARG A N 1
ATOM 1514 C CA . ARG A 1 197 ? -9.886 -18.740 18.236 1.00 87.56 197 ARG A CA 1
ATOM 1515 C C . ARG A 1 197 ? -10.772 -18.072 19.301 1.00 87.56 197 ARG A C 1
ATOM 1517 O O . ARG A 1 197 ? -10.226 -17.384 20.159 1.00 87.56 197 ARG A O 1
ATOM 1524 N N . PRO A 1 198 ? -12.100 -18.314 19.298 1.00 87.88 198 PRO A N 1
ATOM 1525 C CA . PRO A 1 198 ? -12.850 -19.100 18.313 1.00 87.88 198 PRO A CA 1
ATOM 1526 C C . PRO A 1 198 ? -12.844 -18.440 16.925 1.00 87.88 198 PRO A C 1
ATOM 1528 O O . PRO A 1 198 ? -12.554 -17.253 16.786 1.00 87.88 198 PRO A O 1
ATOM 1531 N N . GLN A 1 199 ? -13.159 -19.222 15.891 1.00 91.69 199 GLN A N 1
ATOM 1532 C CA . GLN A 1 199 ? -13.364 -18.663 14.555 1.00 91.69 199 GLN A CA 1
ATOM 1533 C C . GLN A 1 199 ? -14.539 -17.677 14.603 1.00 91.69 199 GLN A C 1
ATOM 1535 O O . GLN A 1 199 ? -15.581 -18.023 15.175 1.00 91.69 199 GLN A O 1
ATOM 1540 N N . PRO A 1 200 ? -14.395 -16.464 14.042 1.00 94.25 200 PRO A N 1
ATOM 1541 C CA . PRO A 1 200 ? -15.478 -15.499 14.040 1.00 94.25 200 PRO A CA 1
ATOM 1542 C C . PRO A 1 200 ? -16.650 -16.056 13.233 1.00 94.25 200 PRO A C 1
ATOM 1544 O O . PRO A 1 200 ? -16.471 -16.642 12.168 1.00 94.25 200 PRO A O 1
ATOM 1547 N N . ARG A 1 201 ? -17.861 -15.857 13.747 1.00 96.81 201 ARG A N 1
ATOM 1548 C CA . ARG A 1 201 ? -19.105 -16.037 12.987 1.00 96.81 201 ARG A CA 1
ATOM 1549 C C . ARG A 1 201 ? -19.577 -14.720 12.387 1.00 96.81 201 ARG A C 1
ATOM 1551 O O . ARG A 1 201 ? -20.409 -14.706 11.480 1.00 96.81 201 ARG A O 1
ATOM 1558 N N . ARG A 1 202 ? -19.056 -13.610 12.912 1.00 97.44 202 ARG A N 1
ATOM 1559 C CA . ARG A 1 202 ? -19.446 -12.255 12.548 1.00 97.44 202 ARG A CA 1
ATOM 1560 C C . ARG A 1 202 ? -18.228 -11.351 12.439 1.00 97.44 202 ARG A C 1
ATOM 1562 O O . ARG A 1 202 ? -17.207 -11.580 13.088 1.00 97.44 202 ARG A O 1
ATOM 1569 N N . ILE A 1 203 ? -18.330 -10.320 11.611 1.00 97.75 203 ILE A N 1
ATOM 1570 C CA . ILE A 1 203 ? -17.286 -9.305 11.456 1.00 97.75 203 ILE A CA 1
ATOM 1571 C C . ILE A 1 203 ? -17.933 -7.928 11.528 1.00 97.75 203 ILE A C 1
ATOM 1573 O O . ILE A 1 203 ? -18.815 -7.612 10.730 1.00 97.75 203 ILE A O 1
ATOM 1577 N N . LEU A 1 204 ? -17.463 -7.111 12.466 1.00 98.06 204 LEU A N 1
ATOM 1578 C CA . LEU A 1 204 ? -17.771 -5.688 12.527 1.00 98.06 204 LEU A CA 1
ATOM 1579 C C . LEU A 1 204 ? -16.644 -4.920 11.848 1.00 98.06 204 LEU A C 1
ATOM 1581 O O . LEU A 1 204 ? -15.489 -5.055 12.239 1.00 98.06 204 LEU A O 1
ATOM 1585 N N . ILE A 1 205 ? -16.969 -4.086 10.869 1.00 97.31 205 ILE A N 1
ATOM 1586 C CA . ILE A 1 205 ? -16.001 -3.234 10.181 1.00 97.31 205 ILE A CA 1
ATOM 1587 C C . ILE A 1 205 ? -16.405 -1.784 10.402 1.00 97.31 205 ILE A C 1
ATOM 1589 O O . ILE A 1 205 ? -17.458 -1.369 9.928 1.00 97.31 205 ILE A O 1
ATOM 1593 N N . ALA A 1 206 ? -15.579 -1.009 11.101 1.00 96.19 206 ALA A N 1
ATOM 1594 C CA . ALA A 1 206 ? -15.882 0.373 11.461 1.00 96.19 206 ALA A CA 1
ATOM 1595 C C . ALA A 1 206 ? -14.805 1.331 10.938 1.00 96.19 206 ALA A C 1
ATOM 1597 O O . ALA A 1 206 ? -13.617 1.169 11.224 1.00 96.19 206 ALA A O 1
ATOM 1598 N N . GLY A 1 207 ? -15.215 2.340 10.161 1.00 91.75 207 GLY A N 1
ATOM 1599 C CA . GLY A 1 207 ? -14.318 3.395 9.669 1.00 91.75 207 GLY A CA 1
ATOM 1600 C C . GLY A 1 207 ? -13.187 2.899 8.755 1.00 91.75 207 GLY A C 1
ATOM 1601 O O . GLY A 1 207 ? -12.157 3.563 8.615 1.00 91.75 207 GLY A O 1
ATOM 1602 N N . TYR A 1 208 ? -13.346 1.718 8.161 1.00 91.56 208 TYR A N 1
ATOM 1603 C CA . TYR A 1 208 ? -12.367 1.098 7.277 1.00 91.56 208 TYR A CA 1
ATOM 1604 C C . TYR A 1 208 ? -12.870 1.105 5.836 1.00 91.56 208 TYR A C 1
ATOM 1606 O O . TYR A 1 208 ? -13.905 0.528 5.536 1.00 91.56 208 TYR A O 1
ATOM 1614 N N . SER A 1 209 ? -12.104 1.697 4.918 1.00 83.06 209 SER A N 1
ATOM 1615 C CA . SER A 1 209 ? -12.527 1.837 3.512 1.00 83.06 209 SER A CA 1
ATOM 1616 C C . SER A 1 209 ? -12.308 0.591 2.633 1.00 83.06 209 SER A C 1
ATOM 1618 O O . SER A 1 209 ? -12.758 0.555 1.484 1.00 83.06 209 SER A O 1
ATOM 1620 N N . GLY A 1 210 ? -11.576 -0.415 3.132 1.00 82.44 210 GLY A N 1
ATOM 1621 C CA . GLY A 1 210 ? -11.193 -1.609 2.363 1.00 82.44 210 GLY A CA 1
ATOM 1622 C C . GLY A 1 210 ? -10.136 -1.370 1.281 1.00 82.44 210 GLY A C 1
ATOM 1623 O O . GLY A 1 210 ? -10.016 -2.168 0.355 1.00 82.44 210 GLY A O 1
ATOM 1624 N N . ARG A 1 211 ? -9.407 -0.248 1.339 1.00 78.00 211 ARG A N 1
ATOM 1625 C CA . ARG A 1 211 ? -8.415 0.126 0.315 1.00 78.00 211 ARG A CA 1
ATOM 1626 C C . ARG A 1 211 ? -7.037 -0.491 0.527 1.00 78.00 211 ARG A C 1
ATOM 1628 O O . ARG A 1 211 ? -6.300 -0.598 -0.452 1.00 78.00 211 ARG A O 1
ATOM 1635 N N . ASP A 1 212 ? -6.717 -0.905 1.747 1.00 77.56 212 ASP A N 1
ATOM 1636 C CA . ASP A 1 212 ? -5.409 -1.477 2.052 1.00 77.56 212 ASP A CA 1
ATOM 1637 C C . ASP A 1 212 ? -5.249 -2.809 1.317 1.00 77.56 212 ASP A C 1
ATOM 1639 O O . ASP A 1 212 ? -6.101 -3.697 1.405 1.00 77.56 212 ASP A O 1
ATOM 1643 N N . PHE A 1 213 ? -4.167 -2.943 0.554 1.00 74.19 213 PHE A N 1
ATOM 1644 C CA . PHE A 1 213 ? -3.943 -4.123 -0.281 1.00 74.19 213 PHE A CA 1
ATOM 1645 C C . PHE A 1 213 ? -3.394 -5.322 0.500 1.00 74.19 213 PHE A C 1
ATOM 1647 O O . PHE A 1 213 ? -3.161 -6.366 -0.103 1.00 74.19 213 PHE A O 1
ATOM 1654 N N . ASP A 1 214 ? -3.175 -5.185 1.805 1.00 83.06 214 ASP A N 1
ATOM 1655 C CA . ASP A 1 214 ? -2.754 -6.257 2.699 1.00 83.06 214 ASP A CA 1
ATOM 1656 C C . ASP A 1 214 ? -3.933 -6.836 3.494 1.00 83.06 214 ASP A C 1
ATOM 1658 O O . ASP A 1 214 ? -4.235 -8.025 3.380 1.00 83.06 214 ASP A O 1
ATOM 1662 N N . LEU A 1 215 ? -4.663 -5.994 4.232 1.00 87.25 215 LEU A N 1
ATOM 1663 C CA . LEU A 1 215 ? -5.756 -6.418 5.101 1.00 87.25 215 LEU A CA 1
ATOM 1664 C C . LEU A 1 215 ? -7.013 -6.809 4.328 1.00 87.25 215 LEU A C 1
ATOM 1666 O O . LEU A 1 215 ? -7.576 -7.875 4.583 1.00 87.25 215 LEU A O 1
ATOM 1670 N N . PHE A 1 216 ? -7.476 -5.967 3.396 1.00 87.50 216 PHE A N 1
ATOM 1671 C CA . PHE A 1 216 ? -8.743 -6.204 2.698 1.00 87.50 216 PHE A CA 1
ATOM 1672 C C . PHE A 1 216 ? -8.755 -7.563 1.986 1.00 87.50 216 PHE A C 1
ATOM 1674 O O . PHE A 1 216 ? -9.764 -8.282 2.064 1.00 87.50 216 PHE A O 1
ATOM 1681 N N . PRO A 1 217 ? -7.636 -7.981 1.365 1.00 75.62 217 PRO A N 1
ATOM 1682 C CA . PRO A 1 217 ? -7.529 -9.318 0.855 1.00 75.62 217 PRO A CA 1
ATOM 1683 C C . PRO A 1 217 ? -7.811 -10.454 1.822 1.00 75.62 217 PRO A C 1
ATOM 1685 O O . PRO A 1 217 ? -8.688 -11.280 1.579 1.00 75.62 217 PRO A O 1
ATOM 1688 N N . TRP A 1 218 ? -7.073 -10.518 2.915 1.00 84.38 218 TRP A N 1
ATOM 1689 C CA . TRP A 1 218 ? -7.296 -11.548 3.915 1.00 84.38 218 TRP A CA 1
ATOM 1690 C C . TRP A 1 218 ? -8.736 -11.477 4.447 1.00 84.38 218 TRP A C 1
ATOM 1692 O O . TRP A 1 218 ? -9.477 -12.468 4.451 1.00 84.38 218 TRP A O 1
ATOM 1702 N N . LEU A 1 219 ? -9.176 -10.257 4.760 1.00 87.69 219 LEU A N 1
ATOM 1703 C CA . LEU A 1 219 ? -10.432 -9.997 5.438 1.00 87.69 219 LEU A CA 1
ATOM 1704 C C . LEU A 1 219 ? -11.638 -10.512 4.668 1.00 87.69 219 LEU A C 1
ATOM 1706 O O . LEU A 1 219 ? -12.525 -11.101 5.274 1.00 87.69 219 LEU A O 1
ATOM 1710 N N . THR A 1 220 ? -11.675 -10.347 3.346 1.00 83.25 220 THR A N 1
ATOM 1711 C CA . THR A 1 220 ? -12.840 -10.704 2.518 1.00 83.25 220 THR A CA 1
ATOM 1712 C C . THR A 1 220 ? -13.306 -12.173 2.675 1.00 83.25 220 THR A C 1
ATOM 1714 O O . THR A 1 220 ? -14.302 -12.569 2.081 1.00 83.25 220 THR A O 1
ATOM 1717 N N . GLY A 1 221 ? -12.590 -13.049 3.398 1.00 80.12 221 GLY A N 1
ATOM 1718 C CA . GLY A 1 221 ? -12.575 -14.528 3.233 1.00 80.12 221 GLY A CA 1
ATOM 1719 C C . GLY A 1 221 ? -12.666 -15.249 4.512 1.00 80.12 221 GLY A C 1
ATOM 1720 O O . GLY A 1 221 ? -13.411 -16.212 4.581 1.00 80.12 221 GLY A O 1
ATOM 1721 N N . THR A 1 222 ? -12.148 -14.595 5.532 1.00 86.12 222 THR A N 1
ATOM 1722 C CA . THR A 1 222 ? -12.885 -14.478 6.773 1.00 86.12 222 THR A CA 1
ATOM 1723 C C . THR A 1 222 ? -14.352 -14.067 6.521 1.00 86.12 222 THR A C 1
ATOM 1725 O O . THR A 1 222 ? -15.250 -14.765 6.972 1.00 86.12 222 THR A O 1
ATOM 1728 N N . MET A 1 223 ? -14.647 -13.020 5.728 1.00 89.06 223 MET A N 1
ATOM 1729 C CA . MET A 1 223 ? -16.040 -12.600 5.451 1.00 89.06 223 MET A CA 1
ATOM 1730 C C . MET A 1 223 ? -16.891 -13.645 4.711 1.00 89.06 223 MET A C 1
ATOM 1732 O O . MET A 1 223 ? -18.106 -13.624 4.854 1.00 89.06 223 MET A O 1
ATOM 1736 N N . ALA A 1 224 ? -16.299 -14.546 3.918 1.00 84.44 224 ALA A N 1
ATOM 1737 C CA . ALA A 1 224 ? -17.068 -15.488 3.094 1.00 84.44 224 ALA A CA 1
ATOM 1738 C C . ALA A 1 224 ? -17.914 -16.469 3.927 1.00 84.44 224 ALA A C 1
ATOM 1740 O O . ALA A 1 224 ? -18.913 -16.987 3.434 1.00 84.44 224 ALA A O 1
ATOM 1741 N N . SER A 1 225 ? -17.524 -16.706 5.181 1.00 87.94 225 SER A N 1
ATOM 1742 C CA . SER A 1 225 ? -18.226 -17.569 6.134 1.00 87.94 225 SER A CA 1
ATOM 1743 C C . SER A 1 225 ? -18.829 -16.807 7.318 1.00 87.94 225 SER A C 1
ATOM 1745 O O . SER A 1 225 ? -19.241 -17.442 8.286 1.00 87.94 225 SER A O 1
ATOM 1747 N N . CYS A 1 226 ? -18.850 -15.471 7.277 1.00 94.69 226 CYS A N 1
ATOM 1748 C CA . CYS A 1 226 ? -19.318 -14.639 8.384 1.00 94.69 226 CYS A CA 1
ATOM 1749 C C . CYS A 1 226 ? -20.487 -13.745 7.973 1.00 94.69 226 CYS A C 1
ATOM 1751 O O . CYS A 1 226 ? -20.575 -13.288 6.835 1.00 94.69 226 CYS A O 1
ATOM 1753 N N . GLU A 1 227 ? -21.332 -13.394 8.939 1.00 97.00 227 GLU A N 1
ATOM 1754 C CA . GLU A 1 227 ? -22.203 -12.228 8.798 1.00 97.00 227 GLU A CA 1
ATOM 1755 C C . GLU A 1 227 ? -21.369 -10.952 8.990 1.00 97.00 227 GLU A C 1
ATOM 1757 O O . GLU A 1 227 ? -20.679 -10.793 9.997 1.00 97.00 227 GLU A O 1
ATOM 1762 N N . VAL A 1 228 ? -21.411 -10.032 8.029 1.00 96.88 228 VAL A N 1
ATOM 1763 C CA . VAL A 1 228 ? -20.572 -8.826 8.048 1.00 96.88 228 VAL A CA 1
ATOM 1764 C C . VAL A 1 228 ? -21.443 -7.594 8.189 1.00 96.88 228 VAL A C 1
ATOM 1766 O O . VAL A 1 228 ? -22.286 -7.357 7.324 1.00 96.88 228 VAL A O 1
ATOM 1769 N N . LEU A 1 229 ? -21.188 -6.790 9.222 1.00 97.31 229 LEU A N 1
ATOM 1770 C CA . LEU A 1 229 ? -21.703 -5.430 9.338 1.00 97.31 229 LEU A CA 1
ATOM 1771 C C . LEU A 1 229 ? -20.579 -4.435 9.050 1.00 97.31 229 LEU A C 1
ATOM 1773 O O . LEU A 1 229 ? -19.591 -4.366 9.781 1.00 97.31 229 LEU A O 1
ATOM 1777 N N . TRP A 1 230 ? -20.745 -3.646 7.993 1.00 95.62 230 TRP A N 1
ATOM 1778 C CA . TRP A 1 230 ? -19.834 -2.568 7.631 1.00 95.62 230 TRP A CA 1
ATOM 1779 C C . TRP A 1 230 ? -20.470 -1.215 7.947 1.00 95.62 230 TRP A C 1
ATOM 1781 O O . TRP A 1 230 ? -21.553 -0.906 7.456 1.00 95.62 230 TRP A O 1
ATOM 1791 N N . VAL A 1 231 ? -19.788 -0.410 8.757 1.00 93.56 231 VAL A N 1
ATOM 1792 C CA . VAL A 1 231 ? -20.217 0.913 9.219 1.00 93.56 231 VAL A CA 1
ATOM 1793 C C . VAL A 1 231 ? -19.261 1.979 8.688 1.00 93.56 231 VAL A C 1
ATOM 1795 O O . VAL A 1 231 ? -18.081 2.005 9.053 1.00 93.56 231 VAL A O 1
ATOM 1798 N N . ASP A 1 232 ? -19.772 2.871 7.841 1.00 86.62 232 ASP A N 1
ATOM 1799 C CA . ASP A 1 232 ? -19.027 4.021 7.324 1.00 86.62 232 ASP A CA 1
ATOM 1800 C C . ASP A 1 232 ? -19.971 5.195 7.001 1.00 86.62 232 ASP A C 1
ATOM 1802 O O . ASP A 1 232 ? -21.151 5.005 6.693 1.00 86.62 232 ASP A O 1
ATOM 1806 N N . ARG A 1 233 ? -19.438 6.424 7.056 1.00 71.75 233 ARG A N 1
ATOM 1807 C CA . ARG A 1 233 ? -20.171 7.666 6.764 1.00 71.75 233 ARG A CA 1
ATOM 1808 C C . ARG A 1 233 ? -20.628 7.730 5.317 1.00 71.75 233 ARG A C 1
ATOM 1810 O O . ARG A 1 233 ? -21.657 8.340 5.042 1.00 71.75 233 ARG A O 1
ATOM 1817 N N . SER A 1 234 ? -19.849 7.165 4.395 1.00 68.56 234 SER A N 1
ATOM 1818 C CA . SER A 1 234 ? -20.268 7.083 3.003 1.00 68.56 234 SER A CA 1
ATOM 1819 C C . SER A 1 234 ? -19.661 5.897 2.266 1.00 68.56 234 SER A C 1
ATOM 1821 O O . SER A 1 234 ? -18.452 5.809 2.051 1.00 68.56 234 SER A O 1
ATOM 1823 N N . PHE A 1 235 ? -20.540 5.041 1.748 1.00 60.59 235 PHE A N 1
ATOM 1824 C CA . PHE A 1 235 ? -20.186 3.989 0.794 1.00 60.59 235 PHE A CA 1
ATOM 1825 C C . PHE A 1 235 ? -20.002 4.521 -0.641 1.00 60.59 235 PHE A C 1
ATOM 1827 O O . PHE A 1 235 ? -19.425 3.843 -1.493 1.00 60.59 235 PHE A O 1
ATOM 1834 N N . ALA A 1 236 ? -20.441 5.754 -0.908 1.00 48.34 236 ALA A N 1
ATOM 1835 C CA . ALA A 1 236 ? -20.173 6.502 -2.130 1.00 48.34 236 ALA A CA 1
ATOM 1836 C C . ALA A 1 236 ? -19.204 7.639 -1.771 1.00 48.34 236 ALA A C 1
ATOM 1838 O O . ALA A 1 236 ? -19.641 8.712 -1.366 1.00 48.34 236 ALA A O 1
ATOM 1839 N N . GLY A 1 237 ? -17.889 7.393 -1.789 1.00 49.03 237 GLY A N 1
ATOM 1840 C CA . GLY A 1 237 ? -16.898 8.348 -1.271 1.00 49.03 237 GLY A CA 1
ATOM 1841 C C . GLY A 1 237 ? -17.121 9.789 -1.763 1.00 49.03 237 GLY A C 1
ATOM 1842 O O . GLY A 1 237 ? -17.558 9.988 -2.895 1.00 49.03 237 GLY A O 1
ATOM 1843 N N . ALA A 1 238 ? -16.799 10.786 -0.930 1.00 39.00 238 ALA A N 1
ATOM 1844 C CA . ALA A 1 238 ? -16.970 12.214 -1.245 1.00 39.00 238 ALA A CA 1
ATOM 1845 C C . ALA A 1 238 ? -16.302 12.642 -2.573 1.00 39.00 238 ALA A C 1
ATOM 1847 O O . ALA A 1 238 ? -16.762 13.577 -3.223 1.00 39.00 238 ALA A O 1
ATOM 1848 N N . ASP A 1 239 ? -15.287 11.890 -3.012 1.00 43.22 239 ASP A N 1
ATOM 1849 C CA . ASP A 1 239 ? -14.507 12.134 -4.230 1.00 43.22 239 ASP A CA 1
ATOM 1850 C C . ASP A 1 239 ? -14.836 11.150 -5.378 1.00 43.22 239 ASP A C 1
ATOM 1852 O O . ASP A 1 239 ? -14.091 11.036 -6.348 1.00 43.22 239 ASP A O 1
ATOM 1856 N N . GLY A 1 240 ? -15.920 10.370 -5.276 1.00 41.44 240 GLY A N 1
ATOM 1857 C CA . GLY A 1 240 ? -16.293 9.372 -6.291 1.00 41.44 240 GLY A CA 1
ATOM 1858 C C . GLY A 1 240 ? -15.424 8.104 -6.304 1.00 41.44 240 GLY A C 1
ATOM 1859 O O . GLY A 1 240 ? -15.564 7.268 -7.198 1.00 41.44 240 GLY A O 1
ATOM 1860 N N . HIS A 1 241 ? -14.546 7.920 -5.316 1.00 46.12 241 HIS A N 1
ATOM 1861 C CA . HIS A 1 241 ? -13.797 6.677 -5.133 1.00 46.12 241 HIS A CA 1
ATOM 1862 C C . HIS A 1 241 ? -14.682 5.593 -4.492 1.00 46.12 241 HIS A C 1
ATOM 1864 O O . HIS A 1 241 ? -15.317 5.810 -3.459 1.00 46.12 241 HIS A O 1
ATOM 1870 N N . THR A 1 242 ? -14.737 4.414 -5.116 1.00 56.38 242 THR A N 1
ATOM 1871 C CA . THR A 1 242 ? -15.604 3.295 -4.716 1.00 56.38 242 THR A CA 1
ATOM 1872 C C . THR A 1 242 ? -15.132 2.660 -3.411 1.00 56.38 242 THR A C 1
ATOM 1874 O O . THR A 1 242 ? -14.092 1.998 -3.377 1.00 56.38 242 THR A O 1
ATOM 1877 N N . HIS A 1 243 ? -15.920 2.822 -2.349 1.00 72.56 243 HIS A N 1
ATOM 1878 C CA . HIS A 1 243 ? -15.774 2.052 -1.121 1.00 72.56 243 HIS A CA 1
ATOM 1879 C C . HIS A 1 243 ? -15.902 0.548 -1.420 1.00 72.56 243 HIS A C 1
ATOM 1881 O O . HIS A 1 243 ? -16.780 0.118 -2.182 1.00 72.56 243 HIS A O 1
ATOM 1887 N N . ARG A 1 244 ? -15.036 -0.275 -0.820 1.00 78.06 244 ARG A N 1
ATOM 1888 C CA . ARG A 1 244 ? -14.893 -1.690 -1.206 1.00 78.06 244 ARG A CA 1
ATOM 1889 C C . ARG A 1 244 ? -15.977 -2.617 -0.660 1.00 78.06 244 ARG A C 1
ATOM 1891 O O . ARG A 1 244 ? -16.136 -3.710 -1.184 1.00 78.06 244 ARG A O 1
ATOM 1898 N N . ALA A 1 245 ? -16.802 -2.166 0.286 1.00 79.56 245 ALA A N 1
ATOM 1899 C CA . ALA A 1 245 ? -18.018 -2.894 0.683 1.00 79.56 245 ALA A CA 1
ATOM 1900 C C . ALA A 1 245 ? -18.899 -3.284 -0.516 1.00 79.56 245 ALA A C 1
ATOM 1902 O O . ALA A 1 245 ? -19.430 -4.389 -0.559 1.00 79.56 245 ALA A O 1
ATOM 1903 N N . SER A 1 246 ? -18.983 -2.415 -1.532 1.00 74.44 246 SER A N 1
ATOM 1904 C CA . SER A 1 246 ? -19.761 -2.671 -2.753 1.00 74.44 246 SER A CA 1
ATOM 1905 C C . SER A 1 246 ? -19.282 -3.877 -3.563 1.00 74.44 246 SER A C 1
ATOM 1907 O O . SER A 1 246 ? -20.046 -4.414 -4.364 1.00 74.44 246 SER A O 1
ATOM 1909 N N . THR A 1 247 ? -18.043 -4.324 -3.349 1.00 72.75 247 THR A N 1
ATOM 1910 C CA . THR A 1 247 ? -17.447 -5.455 -4.065 1.00 72.75 247 THR A CA 1
ATOM 1911 C C . THR A 1 247 ? -17.616 -6.780 -3.324 1.00 72.75 247 THR A C 1
ATOM 1913 O O . THR A 1 247 ? -17.153 -7.803 -3.821 1.00 72.75 247 THR A O 1
ATOM 1916 N N . VAL A 1 248 ? -18.233 -6.781 -2.138 1.00 78.06 248 VAL A N 1
ATOM 1917 C CA . VAL A 1 248 ? -18.393 -7.978 -1.306 1.00 78.06 248 VAL A CA 1
ATOM 1918 C C . VAL A 1 248 ? -19.876 -8.378 -1.257 1.00 78.06 248 VAL A C 1
ATOM 1920 O O . VAL A 1 248 ? -20.708 -7.630 -0.732 1.00 78.06 248 VAL A O 1
ATOM 1923 N N . PRO A 1 249 ? -20.251 -9.545 -1.812 1.00 77.88 249 PRO A N 1
ATOM 1924 C CA . PRO A 1 249 ? -21.619 -10.050 -1.738 1.00 77.88 249 PRO A CA 1
ATOM 1925 C C . PRO A 1 249 ? -22.070 -10.284 -0.291 1.00 77.88 249 PRO A C 1
ATOM 1927 O O . PRO A 1 249 ? -21.271 -10.657 0.559 1.00 77.88 249 PRO A O 1
ATOM 1930 N N . GLY A 1 250 ? -23.362 -10.090 -0.013 1.00 85.06 250 GLY A N 1
ATOM 1931 C CA . GLY A 1 250 ? -23.958 -10.438 1.286 1.00 85.06 250 GLY A CA 1
ATOM 1932 C C . GLY A 1 250 ? -23.626 -9.512 2.465 1.00 85.06 250 GLY A C 1
ATOM 1933 O O . GLY A 1 250 ? -24.187 -9.706 3.535 1.00 85.06 250 GLY A O 1
ATOM 1934 N N . VAL A 1 251 ? -22.786 -8.486 2.284 1.00 90.81 251 VAL A N 1
ATOM 1935 C CA . VAL A 1 251 ? -22.469 -7.526 3.355 1.00 90.81 251 VAL A CA 1
ATOM 1936 C C . VAL A 1 251 ? -23.702 -6.711 3.755 1.00 90.81 251 VAL A C 1
ATOM 1938 O O . VAL A 1 251 ? -24.409 -6.161 2.894 1.00 90.81 251 VAL A O 1
ATOM 1941 N N . LEU A 1 252 ? -23.928 -6.630 5.068 1.00 95.81 252 LEU A N 1
ATOM 1942 C CA . LEU A 1 252 ? -24.838 -5.686 5.699 1.00 95.81 252 LEU A CA 1
ATOM 1943 C C . LEU A 1 252 ? -24.105 -4.357 5.865 1.00 95.81 252 LEU A C 1
ATOM 1945 O O . LEU A 1 252 ? -22.966 -4.320 6.331 1.00 95.81 252 LEU A O 1
ATOM 1949 N N . THR A 1 253 ? -24.743 -3.266 5.477 1.00 94.44 253 THR A N 1
ATOM 1950 C CA . THR A 1 253 ? -24.194 -1.921 5.648 1.00 94.44 253 THR A CA 1
ATOM 1951 C C . THR A 1 253 ? -25.010 -1.160 6.674 1.00 94.44 253 THR A C 1
ATOM 1953 O O . THR A 1 253 ? -26.188 -1.442 6.867 1.00 94.44 253 THR A O 1
ATOM 1956 N N . TRP A 1 254 ? -24.387 -0.202 7.344 1.00 94.62 254 TRP A N 1
ATOM 1957 C CA . TRP A 1 254 ? -25.102 0.863 8.030 1.00 94.62 254 TRP A CA 1
ATOM 1958 C C . TRP A 1 254 ? -24.441 2.183 7.650 1.00 94.62 254 TRP A C 1
ATOM 1960 O O . TRP A 1 254 ? -23.242 2.380 7.875 1.00 94.62 254 TRP A O 1
ATOM 1970 N N . THR A 1 255 ? -25.213 3.052 7.001 1.00 90.25 255 THR A N 1
ATOM 1971 C CA . THR A 1 255 ? -24.720 4.324 6.471 1.00 90.25 255 THR A CA 1
ATOM 1972 C C . THR A 1 255 ? -24.789 5.401 7.545 1.00 90.25 255 THR A C 1
ATOM 1974 O O . THR A 1 255 ? -25.865 5.877 7.898 1.00 90.25 255 THR A O 1
ATOM 1977 N N . GLY A 1 256 ? -23.631 5.811 8.053 1.00 87.06 256 GLY A N 1
ATOM 1978 C CA . GLY A 1 256 ? -23.528 6.849 9.068 1.00 87.06 256 GLY A CA 1
ATOM 1979 C C . GLY A 1 256 ? -22.177 6.847 9.772 1.00 87.06 256 GLY A C 1
ATOM 1980 O O . GLY A 1 256 ? -21.300 6.022 9.522 1.00 87.06 256 GLY A O 1
ATOM 1981 N N . ASN A 1 257 ? -21.973 7.799 10.676 1.00 87.62 257 ASN A N 1
ATOM 1982 C CA . ASN A 1 257 ? -20.752 7.840 11.471 1.00 87.62 257 ASN A CA 1
ATOM 1983 C C . ASN A 1 257 ? -20.774 6.734 12.537 1.00 87.62 257 ASN A C 1
ATOM 1985 O O . ASN A 1 257 ? -21.735 6.641 13.296 1.00 87.62 257 ASN A O 1
ATOM 1989 N N . TRP A 1 258 ? -19.694 5.950 12.651 1.00 93.69 258 TRP A N 1
ATOM 1990 C CA . TR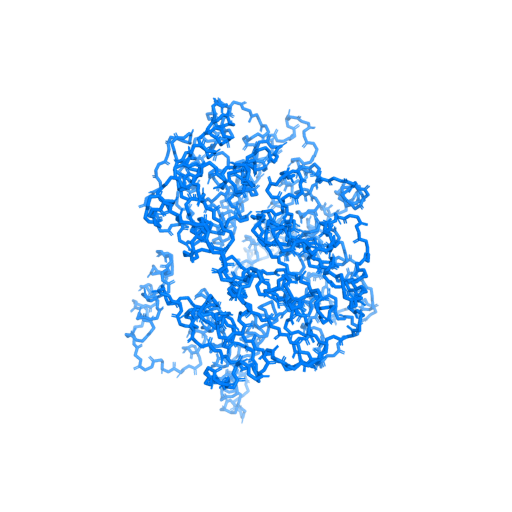P A 1 258 ? -19.536 4.941 13.709 1.00 93.69 258 TRP A CA 1
ATOM 1991 C C . TRP A 1 258 ? -19.845 5.494 15.105 1.00 93.69 258 TRP A C 1
ATOM 1993 O O . TRP A 1 258 ? -20.507 4.827 15.891 1.00 93.69 258 TRP A O 1
ATOM 2003 N N . ASN A 1 259 ? -19.436 6.732 15.400 1.00 93.12 259 ASN A N 1
ATOM 2004 C CA . ASN A 1 259 ? -19.718 7.352 16.695 1.00 93.12 259 ASN A CA 1
ATOM 2005 C C . ASN A 1 259 ? -21.220 7.517 16.967 1.00 93.12 259 ASN A C 1
ATOM 2007 O O . ASN A 1 259 ? -21.615 7.503 18.125 1.00 93.12 259 ASN A O 1
ATOM 2011 N N . ASP A 1 260 ? -22.055 7.672 15.940 1.00 93.50 260 ASP A N 1
ATOM 2012 C CA . ASP A 1 260 ? -23.499 7.825 16.118 1.00 93.50 260 ASP A CA 1
ATOM 2013 C C . ASP A 1 260 ? -24.128 6.478 16.480 1.00 93.50 260 ASP A C 1
ATOM 2015 O O . ASP A 1 260 ? -24.795 6.383 17.504 1.00 93.50 260 ASP A O 1
ATOM 2019 N N . LEU A 1 261 ? -23.802 5.410 15.741 1.00 95.69 261 LEU A N 1
ATOM 2020 C CA . LEU A 1 261 ? -24.241 4.054 16.086 1.00 95.69 261 LEU A CA 1
ATOM 2021 C C . LEU A 1 261 ? -23.701 3.597 17.451 1.00 95.69 261 LEU A C 1
ATOM 2023 O O . LEU A 1 261 ? -24.412 2.954 18.217 1.00 95.69 261 LEU A O 1
ATOM 2027 N N . ALA A 1 262 ? -22.457 3.951 17.781 1.00 96.06 262 ALA A N 1
ATOM 2028 C CA . ALA A 1 262 ? -21.854 3.623 19.065 1.00 96.06 262 ALA A CA 1
ATOM 2029 C C . ALA A 1 262 ? -22.605 4.263 20.245 1.00 96.06 262 ALA A C 1
ATOM 2031 O O . ALA A 1 262 ? -22.721 3.627 21.287 1.00 96.06 262 ALA A O 1
ATOM 2032 N N . ARG A 1 263 ? -23.161 5.477 20.102 1.00 95.69 263 ARG A N 1
ATOM 2033 C CA . ARG A 1 263 ? -23.955 6.111 21.176 1.00 95.69 263 ARG A CA 1
ATOM 2034 C C . ARG A 1 263 ? -25.225 5.336 21.509 1.00 95.69 263 ARG A C 1
ATOM 2036 O O . ARG A 1 263 ? -25.609 5.313 22.671 1.00 95.69 263 ARG A O 1
ATOM 2043 N N . GLU A 1 264 ? -25.830 4.670 20.531 1.00 96.75 264 GLU A N 1
ATOM 2044 C CA . GLU A 1 264 ? -27.048 3.870 20.731 1.00 96.75 264 GLU A CA 1
ATOM 2045 C C . GLU A 1 264 ? -26.810 2.614 21.589 1.00 96.75 264 GLU A C 1
ATOM 2047 O O . GLU A 1 264 ? -27.747 2.060 22.159 1.00 96.75 264 GLU A O 1
ATOM 2052 N N . VAL A 1 265 ? -25.556 2.156 21.691 1.00 95.94 265 VAL A N 1
ATOM 2053 C CA . VAL A 1 265 ? -25.145 1.003 22.518 1.00 95.94 265 VAL A CA 1
ATOM 2054 C C . VAL A 1 265 ? -24.218 1.389 23.673 1.00 95.94 265 VAL A C 1
ATOM 2056 O O . VAL A 1 265 ? -23.729 0.517 24.391 1.00 95.94 265 VAL A O 1
ATOM 2059 N N . ALA A 1 266 ? -23.951 2.683 23.844 1.00 95.12 266 ALA A N 1
ATOM 2060 C CA . ALA A 1 266 ? -23.054 3.192 24.866 1.00 95.12 266 ALA A CA 1
ATOM 2061 C C . ALA A 1 266 ? -23.692 3.097 26.260 1.00 95.12 266 ALA A C 1
ATOM 2063 O O . ALA A 1 266 ? -24.861 3.427 26.455 1.00 95.12 266 ALA A O 1
ATOM 2064 N N . GLU A 1 267 ? -22.903 2.710 27.260 1.00 92.69 267 GLU A N 1
ATOM 2065 C CA . GLU A 1 267 ? -23.286 2.849 28.672 1.00 92.69 267 GLU A CA 1
ATOM 2066 C C . GLU A 1 267 ? -22.846 4.231 29.181 1.00 92.69 267 GLU A C 1
ATOM 2068 O O . GLU A 1 267 ? -21.963 4.853 28.579 1.00 92.69 267 GLU A O 1
ATOM 2073 N N . PRO A 1 268 ? -23.378 4.722 30.317 1.00 91.38 268 PRO A N 1
ATOM 2074 C CA . PRO A 1 268 ? -23.019 6.038 30.853 1.00 91.38 268 PRO A CA 1
ATOM 2075 C C . PRO A 1 268 ? -21.507 6.282 30.996 1.00 91.38 268 PRO A C 1
ATOM 2077 O O . PRO A 1 268 ? -21.034 7.392 30.757 1.00 91.38 268 PRO A O 1
ATOM 2080 N N . SER A 1 269 ? -20.732 5.242 31.314 1.00 86.19 269 SER A N 1
ATOM 2081 C CA . SER A 1 269 ? -19.266 5.292 31.397 1.00 86.19 269 SER A CA 1
ATOM 2082 C C . SER A 1 269 ? -18.575 5.555 30.048 1.00 86.19 269 SER A C 1
ATOM 2084 O O . SER A 1 269 ? -17.522 6.189 30.027 1.00 86.19 269 SER A O 1
ATOM 2086 N N . ASP A 1 270 ? -19.163 5.161 28.910 1.00 88.50 270 ASP A N 1
ATOM 2087 C CA . ASP A 1 270 ? -18.621 5.514 27.585 1.00 88.50 270 ASP A CA 1
ATOM 2088 C C . ASP A 1 270 ? -18.855 6.978 27.249 1.00 88.50 270 ASP A C 1
ATOM 2090 O O . ASP A 1 270 ? -18.048 7.585 26.548 1.00 88.50 270 ASP A O 1
ATOM 2094 N N . LEU A 1 271 ? -19.975 7.533 27.712 1.00 88.50 271 LEU A N 1
ATOM 2095 C CA . LEU A 1 271 ? -20.424 8.876 27.359 1.00 88.50 271 LEU A CA 1
ATOM 2096 C C . LEU A 1 271 ? -19.721 9.968 28.170 1.00 88.50 271 LEU A C 1
ATOM 2098 O O . LEU A 1 271 ? -19.858 11.145 27.843 1.00 88.50 271 LEU A O 1
ATOM 2102 N N . ALA A 1 272 ? -18.961 9.590 29.203 1.00 78.75 272 ALA A N 1
ATOM 2103 C CA . ALA A 1 272 ? -18.212 10.503 30.056 1.00 78.75 272 ALA A CA 1
ATOM 2104 C C . ALA A 1 272 ? -17.124 11.252 29.263 1.00 78.75 272 ALA A C 1
ATOM 2106 O O . ALA A 1 272 ? -15.964 10.832 29.201 1.00 78.75 272 ALA A O 1
ATOM 2107 N N . HIS A 1 273 ? -17.485 12.358 28.622 1.00 68.62 273 HIS A N 1
ATOM 2108 C CA . HIS A 1 273 ? -16.533 13.245 27.971 1.00 68.62 273 HIS A CA 1
ATOM 2109 C C . HIS A 1 273 ? -16.122 14.358 28.937 1.00 68.62 273 HIS A C 1
ATOM 2111 O O . HIS A 1 273 ? -16.998 15.023 29.494 1.00 68.62 273 HIS A O 1
ATOM 2117 N N . PRO A 1 274 ? -14.813 14.596 29.142 1.00 65.12 274 PRO A N 1
ATOM 2118 C CA . PRO A 1 274 ? -14.392 15.831 29.784 1.00 65.12 274 PRO A CA 1
ATOM 2119 C C . PRO A 1 274 ? -14.912 17.011 28.954 1.00 65.12 274 PRO A C 1
ATOM 2121 O O . PRO A 1 274 ? -14.945 16.933 27.723 1.00 65.12 274 PRO A O 1
ATOM 2124 N N . ALA A 1 275 ? -15.338 18.087 29.621 1.00 62.97 275 ALA A N 1
ATOM 2125 C CA . ALA A 1 275 ? -15.669 19.337 28.945 1.00 62.97 275 ALA A CA 1
ATOM 2126 C C . ALA A 1 275 ? -14.456 19.752 28.100 1.00 62.97 275 ALA A C 1
ATOM 2128 O O . ALA A 1 275 ? -13.368 19.982 28.628 1.00 62.97 275 ALA A O 1
ATOM 2129 N N . GLY A 1 276 ? -14.629 19.720 26.782 1.00 68.44 276 GLY A N 1
ATOM 2130 C CA . GLY A 1 276 ? -13.525 19.785 25.837 1.00 68.44 276 GLY A CA 1
ATOM 2131 C C . GLY A 1 276 ? -13.329 21.172 25.249 1.00 68.44 276 GLY A C 1
ATOM 2132 O O . GLY A 1 276 ? -14.244 21.997 25.211 1.00 68.44 276 GLY A O 1
ATOM 2133 N N . ARG A 1 277 ? -12.120 21.399 24.732 1.00 85.81 277 ARG A N 1
ATOM 2134 C CA . ARG A 1 277 ? -11.847 22.483 23.783 1.00 85.81 277 ARG A CA 1
ATOM 2135 C C . ARG A 1 277 ? -12.772 22.345 22.557 1.00 85.81 277 ARG A C 1
ATOM 2137 O O . ARG A 1 277 ? -13.185 21.227 22.245 1.00 85.81 277 ARG A O 1
ATOM 2144 N N . PRO A 1 278 ? -13.081 23.433 21.832 1.00 89.94 278 PRO A N 1
ATOM 2145 C CA . PRO A 1 278 ? -13.858 23.344 20.599 1.00 89.94 278 PRO A CA 1
ATOM 2146 C C . PRO A 1 278 ? -13.214 22.391 19.579 1.00 89.94 278 PRO A C 1
ATOM 2148 O O . PRO A 1 278 ? -12.016 22.487 19.311 1.00 89.94 278 PRO A O 1
ATOM 2151 N N . ASP A 1 279 ? -14.010 21.521 18.947 1.00 90.69 279 ASP A N 1
ATOM 2152 C CA . ASP A 1 279 ? -13.527 20.530 17.967 1.00 90.69 279 ASP A CA 1
ATOM 2153 C C . ASP A 1 279 ? -12.703 21.153 16.831 1.00 90.69 279 ASP A C 1
ATOM 2155 O O . ASP A 1 279 ? -11.723 20.573 16.363 1.00 90.69 279 ASP A O 1
ATOM 2159 N N . ALA A 1 280 ? -13.084 22.357 16.394 1.00 91.38 280 ALA A N 1
ATOM 2160 C CA . ALA A 1 280 ? -12.374 23.088 15.351 1.00 91.38 280 ALA A CA 1
ATOM 2161 C C . ALA A 1 280 ? -10.945 23.475 15.771 1.00 91.38 280 ALA A C 1
ATOM 2163 O O . ALA A 1 280 ? -10.034 23.407 14.941 1.00 91.38 280 ALA A O 1
ATOM 2164 N N . ASP A 1 281 ? -10.747 23.838 17.042 1.00 94.81 281 ASP A N 1
ATOM 2165 C CA . ASP A 1 281 ? -9.431 24.160 17.592 1.00 94.81 281 ASP A CA 1
ATOM 2166 C C . ASP A 1 281 ? -8.585 22.896 17.735 1.00 94.81 281 ASP A C 1
ATOM 2168 O O . ASP A 1 281 ? -7.445 22.890 17.281 1.00 94.81 281 ASP A O 1
ATOM 2172 N N . ILE A 1 282 ? -9.162 21.804 18.257 1.00 93.69 282 ILE A N 1
ATOM 2173 C CA . ILE A 1 282 ? -8.482 20.500 18.341 1.00 93.69 282 ILE A CA 1
ATOM 2174 C C . ILE A 1 282 ? -8.011 20.078 16.946 1.00 93.69 282 ILE A C 1
ATOM 2176 O O . ILE A 1 282 ? -6.835 19.796 16.743 1.00 93.69 282 ILE A O 1
ATOM 2180 N N . ALA A 1 283 ? -8.904 20.095 15.952 1.00 92.62 283 ALA A N 1
ATOM 2181 C CA . ALA A 1 283 ? -8.573 19.693 14.590 1.00 92.62 283 ALA A CA 1
ATOM 2182 C C . ALA A 1 283 ? -7.505 20.594 13.942 1.00 92.62 283 ALA A C 1
ATOM 2184 O O . ALA A 1 283 ? -6.695 20.110 13.147 1.00 92.62 283 ALA A O 1
ATOM 2185 N N . ARG A 1 284 ? -7.509 21.905 14.229 1.00 95.88 284 ARG A N 1
ATOM 2186 C CA . ARG A 1 284 ? -6.480 22.842 13.750 1.00 95.88 284 ARG A CA 1
ATOM 2187 C C . ARG A 1 284 ? -5.129 22.529 14.384 1.00 95.88 284 ARG A C 1
ATOM 2189 O O . ARG A 1 284 ? -4.161 22.364 13.650 1.00 95.88 284 ARG A O 1
ATOM 2196 N N . ASP A 1 285 ? -5.080 22.428 15.703 1.00 96.25 285 ASP A N 1
ATOM 2197 C CA . ASP A 1 285 ? -3.836 22.253 16.448 1.00 96.25 285 ASP A CA 1
ATOM 2198 C C . ASP A 1 285 ? -3.225 20.866 16.175 1.00 96.25 285 ASP A C 1
ATOM 2200 O O . ASP A 1 285 ? -2.016 20.748 16.003 1.00 96.25 285 ASP A O 1
ATOM 2204 N N . PHE A 1 286 ? -4.051 19.827 15.998 1.00 95.12 286 PHE A N 1
ATOM 2205 C CA . PHE A 1 286 ? -3.579 18.505 15.570 1.00 95.12 286 PHE A CA 1
ATOM 2206 C C . PHE A 1 286 ? -2.969 18.549 14.160 1.00 95.12 286 PHE A C 1
ATOM 2208 O O . PHE A 1 286 ? -1.906 17.984 13.911 1.00 95.12 286 PHE A O 1
ATOM 2215 N N . ARG A 1 287 ? -3.603 19.257 13.212 1.00 94.62 287 ARG A N 1
ATOM 2216 C CA . ARG A 1 287 ? -3.014 19.467 11.875 1.00 94.62 287 ARG A CA 1
ATOM 2217 C C . ARG A 1 287 ? -1.702 20.248 11.941 1.00 94.62 287 ARG A C 1
ATOM 2219 O O . ARG A 1 287 ? -0.807 19.963 11.145 1.00 94.62 287 ARG A O 1
ATOM 2226 N N . GLN A 1 288 ? -1.585 21.200 12.866 1.00 96.69 288 GLN A N 1
ATOM 2227 C CA . GLN A 1 288 ? -0.332 21.910 13.096 1.00 96.69 288 GLN A CA 1
ATOM 2228 C C . GLN A 1 288 ? 0.745 20.955 13.618 1.00 96.69 288 GLN A C 1
ATOM 2230 O O . GLN A 1 288 ? 1.800 20.887 13.007 1.00 96.69 288 GLN A O 1
ATOM 2235 N N . ALA A 1 289 ? 0.447 20.117 14.614 1.00 96.62 289 ALA A N 1
ATOM 2236 C CA . ALA A 1 289 ? 1.390 19.118 15.123 1.00 96.62 289 ALA A CA 1
ATOM 2237 C C . ALA A 1 289 ? 1.873 18.135 14.038 1.00 96.62 289 ALA A C 1
ATOM 2239 O O . ALA A 1 289 ? 3.039 17.745 14.014 1.00 96.62 289 ALA A O 1
ATOM 2240 N N . VAL A 1 290 ? 0.999 17.755 13.097 1.00 95.56 290 VAL A N 1
ATOM 2241 C CA . VAL A 1 290 ? 1.408 16.975 11.914 1.00 95.56 290 VAL A CA 1
ATOM 2242 C C . VAL A 1 290 ? 2.348 17.763 11.012 1.00 95.56 290 VAL A C 1
ATOM 2244 O O . VAL A 1 290 ? 3.326 17.203 10.523 1.00 95.56 290 VAL A O 1
ATOM 2247 N N . THR A 1 291 ? 2.047 19.037 10.768 1.00 95.50 291 THR A N 1
ATOM 2248 C CA . THR A 1 291 ? 2.890 19.913 9.943 1.00 95.50 291 THR A CA 1
ATOM 2249 C C . THR A 1 291 ? 4.271 20.059 10.577 1.00 95.50 291 THR A C 1
ATOM 2251 O O . THR A 1 291 ? 5.266 19.793 9.910 1.00 95.50 291 THR A O 1
ATOM 2254 N N . ASP A 1 292 ? 4.322 20.332 11.880 1.00 96.06 292 ASP A N 1
ATOM 2255 C CA . ASP A 1 292 ? 5.558 20.468 12.648 1.00 96.06 292 ASP A CA 1
ATOM 2256 C C . ASP A 1 292 ? 6.387 19.175 12.611 1.00 96.06 292 ASP A C 1
ATOM 2258 O O . ASP A 1 292 ? 7.589 19.219 12.367 1.00 96.06 292 ASP A O 1
ATOM 2262 N N . ALA A 1 293 ? 5.756 18.005 12.767 1.00 95.44 293 ALA A N 1
ATOM 2263 C CA . ALA A 1 293 ? 6.452 16.718 12.694 1.00 95.44 293 ALA A CA 1
ATOM 2264 C C . ALA A 1 293 ? 6.977 16.403 11.281 1.00 95.44 293 ALA A C 1
ATOM 2266 O O . ALA A 1 293 ? 8.051 15.812 11.127 1.00 95.44 293 ALA A O 1
ATOM 2267 N N . VAL A 1 294 ? 6.229 16.782 10.237 1.00 95.19 294 VAL A N 1
ATOM 2268 C CA . VAL A 1 294 ? 6.680 16.681 8.842 1.00 95.19 294 VAL A CA 1
ATOM 2269 C C . VAL A 1 294 ? 7.891 17.581 8.615 1.00 95.19 294 VAL A C 1
ATOM 2271 O O . VAL A 1 294 ? 8.901 17.098 8.101 1.00 95.19 294 VAL A O 1
ATOM 2274 N N . ASP A 1 295 ? 7.839 18.835 9.050 1.00 94.00 295 ASP A N 1
ATOM 2275 C CA . ASP A 1 295 ? 8.960 19.765 8.936 1.00 94.00 295 ASP A CA 1
ATOM 2276 C C . ASP A 1 295 ? 10.177 19.261 9.726 1.00 94.00 295 ASP A C 1
ATOM 2278 O O . ASP A 1 295 ? 11.275 19.157 9.177 1.00 94.00 295 ASP A O 1
ATOM 2282 N N . GLU A 1 296 ? 9.997 18.830 10.973 1.00 94.31 296 GLU A N 1
ATOM 2283 C CA . GLU A 1 296 ? 11.089 18.332 11.810 1.00 94.31 296 GLU A CA 1
ATOM 2284 C C . GLU A 1 296 ? 11.769 17.104 11.191 1.00 94.31 296 GLU A C 1
ATOM 2286 O O . GLU A 1 296 ? 12.996 17.060 11.061 1.00 94.31 296 GLU A O 1
ATOM 2291 N N . HIS A 1 297 ? 11.006 16.083 10.802 1.00 93.69 297 HIS A N 1
ATOM 2292 C CA . HIS A 1 297 ? 11.584 14.790 10.436 1.00 93.69 297 HIS A CA 1
ATOM 2293 C C . HIS A 1 297 ? 11.874 14.643 8.944 1.00 93.69 297 HIS A C 1
ATOM 2295 O O . HIS A 1 297 ? 12.856 13.988 8.575 1.00 93.69 297 HIS A O 1
ATOM 2301 N N . VAL A 1 298 ? 11.070 15.256 8.073 1.00 91.00 298 VAL A N 1
ATOM 2302 C CA . VAL A 1 298 ? 11.308 15.231 6.627 1.00 91.00 298 VAL A CA 1
ATOM 2303 C C . VAL A 1 298 ? 12.286 16.334 6.239 1.00 91.00 298 VAL A C 1
ATOM 2305 O O . VAL A 1 298 ? 13.289 16.015 5.600 1.00 91.00 298 VAL A O 1
ATOM 2308 N N . ALA A 1 299 ? 12.090 17.594 6.650 1.00 88.88 299 ALA A N 1
ATOM 2309 C CA . ALA A 1 299 ? 12.981 18.674 6.208 1.00 88.88 299 ALA A CA 1
ATOM 2310 C C . ALA A 1 299 ? 14.425 18.442 6.675 1.00 88.88 299 ALA A C 1
ATOM 2312 O O . ALA A 1 299 ? 15.350 18.581 5.873 1.00 88.88 299 ALA A O 1
ATOM 2313 N N . THR A 1 300 ? 14.626 17.959 7.910 1.00 88.62 300 THR A N 1
ATOM 2314 C CA . THR A 1 300 ? 15.957 17.580 8.424 1.00 88.62 300 THR A CA 1
ATOM 2315 C C . THR A 1 300 ? 16.659 16.568 7.519 1.00 88.62 300 THR A C 1
ATOM 2317 O O . THR A 1 300 ? 17.846 16.723 7.223 1.00 88.62 300 THR A O 1
ATOM 2320 N N . LEU A 1 301 ? 15.944 15.556 7.017 1.00 88.06 301 LEU A N 1
ATOM 2321 C CA . LEU A 1 301 ? 16.507 14.605 6.055 1.00 88.06 301 LEU A CA 1
ATOM 2322 C C . LEU A 1 301 ? 16.822 15.270 4.715 1.00 88.06 301 LEU A C 1
ATOM 2324 O O . LEU A 1 301 ? 17.881 15.020 4.131 1.00 88.06 301 LEU A O 1
ATOM 2328 N N . LEU A 1 302 ? 15.924 16.131 4.240 1.00 88.50 302 LEU A N 1
ATOM 2329 C CA . LEU A 1 302 ? 16.036 16.791 2.945 1.00 88.50 302 LEU A CA 1
ATOM 2330 C C . LEU A 1 302 ? 17.136 17.862 2.877 1.00 88.50 302 LEU A C 1
ATOM 2332 O O . LEU A 1 302 ? 17.589 18.171 1.778 1.00 88.50 302 LEU A O 1
ATOM 2336 N N . THR A 1 303 ? 17.657 18.346 4.011 1.00 83.38 303 THR A N 1
ATOM 2337 C CA . THR A 1 303 ? 18.793 19.295 4.048 1.00 83.38 303 THR A CA 1
ATOM 2338 C C . THR A 1 303 ? 20.065 18.786 3.353 1.00 83.38 303 THR A C 1
ATOM 2340 O O . THR A 1 303 ? 20.942 19.575 2.988 1.00 83.38 303 THR A O 1
ATOM 2343 N N . ARG A 1 304 ? 20.192 17.469 3.134 1.00 75.19 304 ARG A N 1
ATOM 2344 C CA . ARG A 1 304 ? 21.339 16.869 2.440 1.00 75.19 304 ARG A CA 1
ATOM 2345 C C . ARG A 1 304 ? 21.343 17.238 0.953 1.00 75.19 304 ARG A C 1
ATOM 2347 O O . ARG A 1 304 ? 20.615 16.661 0.147 1.00 75.19 304 ARG A O 1
ATOM 2354 N N . ARG A 1 305 ? 22.252 18.138 0.568 1.00 73.88 305 ARG A N 1
ATOM 2355 C CA . ARG A 1 305 ? 22.489 18.567 -0.826 1.00 73.88 305 ARG A CA 1
ATOM 2356 C C . ARG A 1 305 ? 23.364 17.592 -1.629 1.00 73.88 305 ARG A C 1
ATOM 2358 O O . ARG A 1 305 ? 24.280 18.000 -2.334 1.00 73.88 305 ARG A O 1
ATOM 2365 N N . ASP A 1 306 ? 23.108 16.290 -1.519 1.00 84.06 306 ASP A N 1
ATOM 2366 C CA . ASP A 1 306 ? 23.798 15.243 -2.293 1.00 84.06 306 ASP A CA 1
ATOM 2367 C C . ASP A 1 306 ? 22.930 14.662 -3.426 1.00 84.06 306 ASP A C 1
ATOM 2369 O O . ASP A 1 306 ? 23.286 13.649 -4.032 1.00 84.06 306 ASP A O 1
ATOM 2373 N N . GLY A 1 307 ? 21.792 15.308 -3.711 1.00 90.56 307 GLY A N 1
ATOM 2374 C CA . GLY A 1 307 ? 20.835 14.931 -4.752 1.00 90.56 307 GLY A CA 1
ATOM 2375 C C . GLY A 1 307 ? 19.825 13.856 -4.340 1.00 90.56 307 GLY A C 1
ATOM 2376 O O . GLY A 1 307 ? 19.054 13.395 -5.183 1.00 90.56 307 GLY A O 1
ATOM 2377 N N . ARG A 1 308 ? 19.780 13.448 -3.062 1.00 94.19 308 ARG A N 1
ATOM 2378 C CA . ARG A 1 308 ? 18.796 12.461 -2.578 1.00 94.19 308 ARG A CA 1
ATOM 2379 C C . ARG A 1 308 ? 17.353 12.938 -2.678 1.00 94.19 308 ARG A C 1
ATOM 2381 O O . ARG A 1 308 ? 16.501 12.128 -3.028 1.00 94.19 308 ARG A O 1
ATOM 2388 N N . ALA A 1 309 ? 17.085 14.225 -2.461 1.00 94.75 309 ALA A N 1
ATOM 2389 C CA . ALA A 1 309 ? 15.751 14.795 -2.662 1.00 94.75 309 ALA A CA 1
ATOM 2390 C C . ALA A 1 309 ? 15.286 14.621 -4.119 1.00 94.75 309 ALA A C 1
ATOM 2392 O O . ALA A 1 309 ? 14.186 14.131 -4.366 1.00 94.75 309 ALA A O 1
ATOM 2393 N N . VAL A 1 310 ? 16.171 14.895 -5.088 1.00 95.44 310 VAL A N 1
ATOM 2394 C CA . VAL A 1 310 ? 15.916 14.656 -6.519 1.00 95.44 310 VAL A CA 1
ATOM 2395 C C . VAL A 1 310 ? 15.649 13.174 -6.788 1.00 95.44 310 VAL A C 1
ATOM 2397 O O . VAL A 1 310 ? 14.702 12.842 -7.501 1.00 95.44 310 VAL A O 1
ATOM 2400 N N . ALA A 1 311 ? 16.436 12.263 -6.208 1.00 95.12 311 ALA A N 1
ATOM 2401 C CA . ALA A 1 311 ? 16.232 10.822 -6.370 1.00 95.12 311 ALA A CA 1
ATOM 2402 C C . ALA A 1 311 ? 14.899 10.336 -5.775 1.00 95.12 311 ALA A C 1
ATOM 2404 O O . ALA A 1 311 ? 14.170 9.594 -6.437 1.00 95.12 311 ALA A O 1
ATOM 2405 N N . ALA A 1 312 ? 14.568 10.775 -4.555 1.00 95.19 312 ALA A N 1
ATOM 2406 C CA . ALA A 1 312 ? 13.311 10.467 -3.880 1.00 95.19 312 ALA A CA 1
ATOM 2407 C C . ALA A 1 312 ? 12.128 10.972 -4.708 1.00 95.19 312 ALA A C 1
ATOM 2409 O O . ALA A 1 312 ? 11.223 10.203 -5.031 1.00 95.19 312 ALA A O 1
ATOM 2410 N N . PHE A 1 313 ? 12.177 12.235 -5.136 1.00 96.19 313 PHE A N 1
ATOM 2411 C CA . PHE A 1 313 ? 11.093 12.834 -5.897 1.00 96.19 313 PHE A CA 1
ATOM 2412 C C . PHE A 1 313 ? 10.944 12.225 -7.295 1.00 96.19 313 PHE A C 1
ATOM 2414 O O . PHE A 1 313 ? 9.830 11.972 -7.746 1.00 96.19 313 PHE A O 1
ATOM 2421 N N . THR A 1 314 ? 12.053 11.847 -7.940 1.00 96.12 314 THR A N 1
ATOM 2422 C CA . THR A 1 314 ? 12.017 11.054 -9.180 1.00 96.12 314 THR A CA 1
ATOM 2423 C C . THR A 1 314 ? 11.287 9.724 -8.964 1.00 96.12 314 THR A C 1
ATOM 2425 O O . THR A 1 314 ? 10.485 9.331 -9.809 1.00 96.12 314 THR A O 1
ATOM 2428 N N . GLY A 1 315 ? 11.514 9.044 -7.834 1.00 93.19 315 GLY A N 1
ATOM 2429 C CA . GLY A 1 315 ? 10.790 7.823 -7.462 1.00 93.19 315 GLY A CA 1
ATOM 2430 C C . GLY A 1 315 ? 9.286 8.050 -7.254 1.00 93.19 315 GLY A C 1
ATOM 2431 O O . GLY A 1 315 ? 8.473 7.280 -7.769 1.00 93.19 315 GLY A O 1
ATOM 2432 N N . VAL A 1 316 ? 8.908 9.140 -6.576 1.00 92.81 316 VAL A N 1
ATOM 2433 C CA . VAL A 1 316 ? 7.504 9.563 -6.382 1.00 92.81 316 VAL A CA 1
ATOM 2434 C C . VAL A 1 316 ? 6.807 9.839 -7.719 1.00 92.81 316 VAL A C 1
ATOM 2436 O O . VAL A 1 316 ? 5.698 9.371 -7.976 1.00 92.81 316 VAL A O 1
ATOM 2439 N N . LEU A 1 317 ? 7.455 10.574 -8.619 1.00 91.44 317 LEU A N 1
ATOM 2440 C CA . LEU A 1 317 ? 6.884 10.890 -9.929 1.00 91.44 317 LEU A CA 1
ATOM 2441 C C . LEU A 1 317 ? 6.840 9.658 -10.847 1.00 91.44 317 LEU A C 1
ATOM 2443 O O . LEU A 1 317 ? 5.899 9.490 -11.628 1.00 91.44 317 LEU A O 1
ATOM 2447 N N . ALA A 1 318 ? 7.813 8.751 -10.724 1.00 88.31 318 ALA A N 1
ATOM 2448 C CA . ALA A 1 318 ? 7.820 7.485 -11.450 1.00 88.31 318 ALA A CA 1
ATOM 2449 C C . ALA A 1 318 ? 6.653 6.571 -11.041 1.00 88.31 318 ALA A C 1
ATOM 2451 O O . ALA A 1 318 ? 6.059 5.941 -11.917 1.00 88.31 318 ALA A O 1
ATOM 2452 N N . SER A 1 319 ? 6.292 6.525 -9.753 1.00 83.44 319 SER A N 1
ATOM 2453 C CA . SER A 1 319 ? 5.189 5.689 -9.251 1.00 83.44 319 SER A CA 1
ATOM 2454 C C . SER A 1 319 ? 3.802 6.223 -9.623 1.00 83.44 319 SER A C 1
ATOM 2456 O O . SER A 1 319 ? 2.867 5.445 -9.799 1.00 83.44 319 SER A O 1
ATOM 2458 N N . THR A 1 320 ? 3.674 7.536 -9.822 1.00 77.19 320 THR A N 1
ATOM 2459 C CA . THR A 1 320 ? 2.420 8.193 -10.229 1.00 77.19 320 THR A CA 1
ATOM 2460 C C . THR A 1 320 ? 2.261 8.312 -11.745 1.00 77.19 320 THR A C 1
ATOM 2462 O O . THR A 1 320 ? 1.233 8.779 -12.231 1.00 77.19 320 THR A O 1
ATOM 2465 N N . GLY A 1 321 ? 3.262 7.917 -12.533 1.00 74.69 321 GLY A N 1
ATOM 2466 C CA . GLY A 1 321 ? 3.230 8.060 -13.989 1.00 74.69 321 GLY A CA 1
ATOM 2467 C C . GLY A 1 321 ? 3.363 9.507 -14.485 1.00 74.69 321 GLY A C 1
ATOM 2468 O O . GLY A 1 321 ? 2.942 9.826 -15.601 1.00 74.69 321 GLY A O 1
ATOM 2469 N N . ALA A 1 322 ? 3.958 10.400 -13.689 1.00 80.25 322 ALA A N 1
ATOM 2470 C CA . ALA A 1 322 ? 4.330 11.762 -14.087 1.00 80.25 322 ALA A CA 1
ATOM 2471 C C . ALA A 1 322 ? 5.625 11.752 -14.931 1.00 80.25 322 ALA A C 1
ATOM 2473 O O . ALA A 1 322 ? 6.661 12.316 -14.592 1.00 80.25 322 ALA A O 1
ATOM 2474 N N . HIS A 1 323 ? 5.598 11.026 -16.050 1.00 82.75 323 HIS A N 1
ATOM 2475 C CA . HIS A 1 323 ? 6.811 10.658 -16.787 1.00 82.75 323 HIS A CA 1
ATOM 2476 C C . HIS A 1 323 ? 7.524 11.824 -17.485 1.00 82.75 323 HIS A C 1
ATOM 2478 O O . HIS A 1 323 ? 8.716 11.716 -17.774 1.00 82.75 323 HIS A O 1
ATOM 2484 N N . ARG A 1 324 ? 6.804 12.906 -17.815 1.00 86.25 324 ARG A N 1
ATOM 2485 C CA . ARG A 1 324 ? 7.419 14.116 -18.388 1.00 86.25 324 ARG A CA 1
ATOM 2486 C C . ARG A 1 324 ? 8.302 14.785 -17.340 1.00 86.25 324 ARG A C 1
ATOM 2488 O O . ARG A 1 324 ? 9.457 15.070 -17.624 1.00 86.25 324 ARG A O 1
ATOM 2495 N N . ASP A 1 325 ? 7.778 14.912 -16.131 1.00 91.12 325 ASP A N 1
ATOM 2496 C CA . ASP A 1 325 ? 8.474 15.487 -14.989 1.00 91.12 325 ASP A CA 1
ATOM 2497 C C . ASP A 1 325 ? 9.688 14.631 -14.578 1.00 91.12 325 ASP A C 1
ATOM 2499 O O . ASP A 1 325 ? 10.776 15.148 -14.333 1.00 91.12 325 ASP A O 1
ATOM 2503 N N . VAL A 1 326 ? 9.566 13.297 -14.649 1.00 90.62 326 VAL A N 1
ATOM 2504 C CA . VAL A 1 326 ? 10.717 12.386 -14.488 1.00 90.62 326 VAL A CA 1
ATOM 2505 C C . VAL A 1 326 ? 11.823 12.672 -15.511 1.00 90.62 326 VAL A C 1
ATOM 2507 O O . VAL A 1 326 ? 12.999 12.642 -15.160 1.00 90.62 326 VAL A O 1
ATOM 2510 N N . ALA A 1 327 ? 11.488 12.939 -16.777 1.00 91.19 327 ALA A N 1
ATOM 2511 C CA . ALA A 1 327 ? 12.495 13.226 -17.800 1.00 91.19 327 ALA A CA 1
ATOM 2512 C C . ALA A 1 327 ? 13.253 14.538 -17.534 1.00 91.19 327 ALA A C 1
ATOM 2514 O O . ALA A 1 327 ? 14.450 14.607 -17.808 1.00 91.19 327 ALA A O 1
ATOM 2515 N N . GLU A 1 328 ? 12.581 15.543 -16.972 1.00 93.75 328 GLU A N 1
ATOM 2516 C CA . GLU A 1 328 ? 13.201 16.814 -16.580 1.00 93.75 328 GLU A CA 1
ATOM 2517 C C . GLU A 1 328 ? 14.126 16.644 -15.373 1.00 93.75 328 GLU A C 1
ATOM 2519 O O . GLU A 1 328 ? 15.275 17.079 -15.422 1.00 93.75 328 GLU A O 1
ATOM 2524 N N . LEU A 1 329 ? 13.695 15.919 -14.336 1.00 92.62 329 LEU A N 1
ATOM 2525 C CA . LEU A 1 329 ? 14.567 15.594 -13.200 1.00 92.62 329 LEU A CA 1
ATOM 2526 C C . LEU A 1 329 ? 15.789 14.767 -13.622 1.00 92.62 329 LEU A C 1
ATOM 2528 O O . LEU A 1 329 ? 16.890 14.974 -13.114 1.00 92.62 329 LEU A O 1
ATOM 2532 N N . LEU A 1 330 ? 15.638 13.863 -14.595 1.00 93.88 330 LEU A N 1
ATOM 2533 C CA . LEU A 1 330 ? 16.763 13.102 -15.146 1.00 93.88 330 LEU A CA 1
ATOM 2534 C C . LEU A 1 330 ? 17.783 13.970 -15.887 1.00 93.88 330 LEU A C 1
ATOM 2536 O O . LEU A 1 330 ? 18.935 13.550 -16.001 1.00 93.88 330 LEU A O 1
ATOM 2540 N N . ALA A 1 331 ? 17.408 15.151 -16.384 1.00 92.94 331 ALA A N 1
ATOM 2541 C CA . ALA A 1 331 ? 18.369 16.077 -16.982 1.00 92.94 331 ALA A CA 1
ATOM 2542 C C . ALA A 1 331 ? 19.353 16.627 -15.933 1.00 92.94 331 ALA A C 1
ATOM 2544 O O . ALA A 1 331 ? 20.507 16.883 -16.260 1.00 92.94 331 ALA A O 1
ATOM 2545 N N . ARG A 1 332 ? 18.929 16.699 -14.664 1.00 91.81 332 ARG A N 1
ATOM 2546 C CA . ARG A 1 332 ? 19.728 17.150 -13.508 1.00 91.81 332 ARG A CA 1
ATOM 2547 C C . ARG A 1 332 ? 20.554 16.033 -12.862 1.00 91.81 332 ARG A C 1
ATOM 2549 O O . ARG A 1 332 ? 21.218 16.231 -11.851 1.00 91.81 332 ARG A O 1
ATOM 2556 N N . VAL A 1 333 ? 20.517 14.816 -13.410 1.00 92.56 333 VAL A N 1
ATOM 2557 C CA . VAL A 1 333 ? 21.170 13.642 -12.804 1.00 92.56 333 VAL A CA 1
ATOM 2558 C C . VAL A 1 333 ? 22.696 13.768 -12.748 1.00 92.56 333 VAL A C 1
ATOM 2560 O O . VAL A 1 333 ? 23.338 13.099 -11.942 1.00 92.56 333 VAL A O 1
ATOM 2563 N N . ASP A 1 334 ? 23.288 14.590 -13.618 1.00 91.12 334 ASP A N 1
ATOM 2564 C CA . ASP A 1 334 ? 24.725 14.869 -13.620 1.00 91.12 334 ASP A CA 1
ATOM 2565 C C . ASP A 1 334 ? 25.159 15.798 -12.484 1.00 91.12 334 ASP A C 1
ATOM 2567 O O . ASP A 1 334 ? 26.300 15.677 -12.037 1.00 91.12 334 ASP A O 1
ATOM 2571 N N . ASP A 1 335 ? 24.242 16.618 -11.966 1.00 91.12 335 ASP A N 1
ATOM 2572 C CA . ASP A 1 335 ? 24.479 17.539 -10.848 1.00 91.12 335 ASP A CA 1
ATOM 2573 C C . ASP A 1 335 ? 24.509 16.800 -9.497 1.00 91.12 335 ASP A C 1
ATOM 2575 O O . ASP A 1 335 ? 24.982 17.316 -8.485 1.00 91.12 335 ASP A O 1
ATOM 2579 N N . ILE A 1 336 ? 24.026 15.552 -9.471 1.00 90.94 336 ILE A N 1
ATOM 2580 C CA . ILE A 1 336 ? 24.035 14.691 -8.288 1.00 90.94 336 ILE A CA 1
ATOM 2581 C C . ILE A 1 336 ? 25.470 14.226 -8.004 1.00 90.94 336 ILE A C 1
ATOM 2583 O O . ILE A 1 336 ? 26.031 13.378 -8.708 1.00 90.94 336 ILE A O 1
ATOM 2587 N N . THR A 1 337 ? 26.041 14.743 -6.915 1.00 89.75 337 THR A N 1
ATOM 2588 C CA . THR A 1 337 ? 27.412 14.447 -6.468 1.00 89.75 337 THR A CA 1
ATOM 2589 C C . THR A 1 337 ? 27.574 13.001 -5.995 1.00 89.75 337 THR A C 1
ATOM 2591 O O . THR A 1 337 ? 28.581 12.346 -6.286 1.00 89.75 337 THR A O 1
ATOM 2594 N N . SER A 1 338 ? 26.569 12.462 -5.301 1.00 92.00 338 SER A N 1
ATOM 2595 C CA . SER A 1 338 ? 26.595 11.089 -4.807 1.00 92.00 338 SER A CA 1
ATOM 2596 C C . SER A 1 338 ? 26.369 10.085 -5.937 1.00 92.00 338 SER A C 1
ATOM 2598 O O . SER A 1 338 ? 25.293 9.987 -6.530 1.00 92.00 338 SER A O 1
ATOM 2600 N N . ARG A 1 339 ? 27.390 9.271 -6.228 1.00 92.50 339 ARG A N 1
ATOM 2601 C CA . ARG A 1 339 ? 27.327 8.297 -7.329 1.00 92.50 339 ARG A CA 1
ATOM 2602 C C . ARG A 1 339 ? 26.252 7.229 -7.117 1.00 92.50 339 ARG A C 1
ATOM 2604 O O . ARG A 1 339 ? 25.617 6.829 -8.087 1.00 92.50 339 ARG A O 1
ATOM 2611 N N . SER A 1 340 ? 26.041 6.767 -5.882 1.00 90.62 340 SER A N 1
ATOM 2612 C CA . SER A 1 340 ? 24.996 5.780 -5.571 1.00 90.62 340 SER A CA 1
ATOM 2613 C C . SER A 1 340 ? 23.601 6.351 -5.822 1.00 90.62 340 SER A C 1
ATOM 2615 O O . SER A 1 340 ? 22.789 5.712 -6.489 1.00 90.62 340 SER A O 1
ATOM 2617 N N . VAL A 1 341 ? 23.368 7.587 -5.380 1.00 92.19 341 VAL A N 1
ATOM 2618 C CA . VAL A 1 341 ? 22.117 8.327 -5.591 1.00 92.19 341 VAL A CA 1
ATOM 2619 C C . VAL A 1 341 ? 21.888 8.557 -7.081 1.00 92.19 341 VAL A C 1
ATOM 2621 O O . VAL A 1 341 ? 20.811 8.278 -7.595 1.00 92.19 341 VAL A O 1
ATOM 2624 N N . ARG A 1 342 ? 22.930 8.944 -7.822 1.00 95.19 342 ARG A N 1
ATOM 2625 C CA . ARG A 1 342 ? 22.868 9.105 -9.276 1.00 95.19 342 ARG A CA 1
ATOM 2626 C C . ARG A 1 342 ? 22.470 7.814 -9.995 1.00 95.19 342 ARG A C 1
ATOM 2628 O O . ARG A 1 342 ? 21.634 7.848 -10.897 1.00 95.19 342 ARG A O 1
ATOM 2635 N N . ILE A 1 343 ? 23.046 6.669 -9.611 1.00 94.75 343 ILE A N 1
ATOM 2636 C CA . ILE A 1 343 ? 22.653 5.365 -10.169 1.00 94.75 343 ILE A CA 1
ATOM 2637 C C . ILE A 1 343 ? 21.178 5.088 -9.876 1.00 94.75 343 ILE A C 1
ATOM 2639 O O . ILE A 1 343 ? 20.449 4.686 -10.780 1.00 94.75 343 ILE A O 1
ATOM 2643 N N . GLN A 1 344 ? 20.730 5.328 -8.645 1.00 92.88 344 GLN A N 1
ATOM 2644 C CA . GLN A 1 344 ? 19.341 5.122 -8.246 1.00 92.88 344 GLN A CA 1
ATOM 2645 C C . GLN A 1 344 ? 18.373 6.001 -9.053 1.00 92.88 344 GLN A C 1
ATOM 2647 O O . GLN A 1 344 ? 17.405 5.478 -9.603 1.00 92.88 344 GLN A O 1
ATOM 2652 N N . THR A 1 345 ? 18.658 7.296 -9.212 1.00 95.81 345 THR A N 1
ATOM 2653 C CA . THR A 1 345 ? 17.860 8.213 -10.044 1.00 95.81 345 THR A CA 1
ATOM 2654 C C . THR A 1 345 ? 17.767 7.716 -11.488 1.00 95.81 345 THR A C 1
ATOM 2656 O O . THR A 1 345 ? 16.685 7.695 -12.072 1.00 95.81 345 THR A O 1
ATOM 2659 N N . LEU A 1 346 ? 18.877 7.233 -12.063 1.00 96.75 346 LEU A N 1
ATOM 2660 C CA . LEU A 1 346 ? 18.868 6.631 -13.400 1.00 96.75 346 LEU A CA 1
ATOM 2661 C C . LEU A 1 346 ? 18.007 5.358 -13.453 1.00 96.75 346 LEU A C 1
ATOM 2663 O O . LEU A 1 346 ? 17.271 5.165 -14.418 1.00 96.75 346 LEU A O 1
ATOM 2667 N N . LEU A 1 347 ? 18.062 4.491 -12.439 1.00 94.81 347 LEU A N 1
ATOM 2668 C CA . LEU A 1 347 ? 17.220 3.291 -12.385 1.00 94.81 347 LEU A CA 1
ATOM 2669 C C . LEU A 1 347 ? 15.729 3.644 -12.297 1.00 94.81 347 LEU A C 1
ATOM 2671 O O . LEU A 1 347 ? 14.930 3.034 -13.010 1.00 94.81 347 LEU A O 1
ATOM 2675 N N . TRP A 1 348 ? 15.358 4.675 -11.530 1.00 93.44 348 TRP A N 1
ATOM 2676 C CA . TRP A 1 348 ? 13.993 5.209 -11.532 1.00 93.44 348 TRP A CA 1
ATOM 2677 C C . TRP A 1 348 ? 13.577 5.733 -12.902 1.00 93.44 348 TRP A C 1
ATOM 2679 O O . TRP A 1 348 ? 12.491 5.417 -13.390 1.00 93.44 348 TRP A O 1
ATOM 2689 N N . GLY A 1 349 ? 14.469 6.459 -13.573 1.00 94.56 349 GLY A N 1
ATOM 2690 C CA . GLY A 1 349 ? 14.246 6.927 -14.934 1.00 94.56 349 GLY A CA 1
ATOM 2691 C C . GLY A 1 349 ? 14.048 5.802 -15.947 1.00 94.56 349 GLY A C 1
ATOM 2692 O O . GLY A 1 349 ? 13.161 5.875 -16.803 1.00 94.56 349 GLY A O 1
ATOM 2693 N N . ALA A 1 350 ? 14.845 4.738 -15.845 1.00 94.56 350 ALA A N 1
ATOM 2694 C CA . ALA A 1 350 ? 14.710 3.553 -16.684 1.00 94.56 350 ALA A CA 1
ATOM 2695 C C . ALA A 1 350 ? 13.382 2.826 -16.419 1.00 94.56 350 ALA A C 1
ATOM 2697 O O . ALA A 1 350 ? 12.706 2.427 -17.372 1.00 94.56 350 ALA A O 1
ATOM 2698 N N . HIS A 1 351 ? 12.978 2.703 -15.151 1.00 89.81 351 HIS A N 1
ATOM 2699 C CA . HIS A 1 351 ? 11.684 2.142 -14.766 1.00 89.81 351 HIS A CA 1
ATOM 2700 C C . HIS A 1 351 ? 10.525 2.963 -15.349 1.00 89.81 351 HIS A C 1
ATOM 2702 O O . HIS A 1 351 ? 9.713 2.420 -16.095 1.00 89.81 351 HIS A O 1
ATOM 2708 N N . ALA A 1 352 ? 10.504 4.279 -15.116 1.00 85.94 352 ALA A N 1
ATOM 2709 C CA . ALA A 1 352 ? 9.460 5.175 -15.609 1.00 85.94 352 ALA A CA 1
ATOM 2710 C C . ALA A 1 352 ? 9.314 5.129 -17.140 1.00 85.94 352 ALA A C 1
ATOM 2712 O O . ALA A 1 352 ? 8.198 5.077 -17.652 1.00 85.94 352 ALA A O 1
ATOM 2713 N N . ASN A 1 353 ? 10.428 5.113 -17.883 1.00 86.62 353 ASN A N 1
ATOM 2714 C CA . ASN A 1 353 ? 10.389 4.995 -19.344 1.00 86.62 353 ASN A CA 1
ATOM 2715 C C . ASN A 1 353 ? 9.900 3.616 -19.800 1.00 86.62 353 ASN A C 1
ATOM 2717 O O . ASN A 1 353 ? 9.169 3.521 -20.785 1.00 86.62 353 ASN A O 1
ATOM 2721 N N . SER A 1 354 ? 10.263 2.552 -19.084 1.00 82.56 354 SER A N 1
ATOM 2722 C CA . SER A 1 354 ? 9.784 1.208 -19.409 1.00 82.56 354 SER A CA 1
ATOM 2723 C C . SER A 1 354 ? 8.281 1.059 -19.181 1.00 82.56 354 SER A C 1
ATOM 2725 O O . SER A 1 354 ? 7.614 0.416 -19.983 1.00 82.56 354 SER A O 1
ATOM 2727 N N . SER A 1 355 ? 7.731 1.695 -18.143 1.00 75.69 355 SER A N 1
ATOM 2728 C CA . SER A 1 355 ? 6.284 1.725 -17.880 1.00 75.69 355 SER A CA 1
ATOM 2729 C C . SER A 1 355 ? 5.485 2.468 -18.964 1.00 75.69 355 SER A C 1
ATOM 2731 O O . SER A 1 355 ? 4.273 2.293 -19.060 1.00 75.69 355 SER A O 1
ATOM 2733 N N . LEU A 1 356 ? 6.159 3.262 -19.807 1.00 72.75 356 LEU A N 1
ATOM 2734 C CA . LEU A 1 356 ? 5.596 3.927 -20.988 1.00 72.75 356 LEU A CA 1
ATOM 2735 C C . LEU A 1 356 ? 5.850 3.207 -22.313 1.00 72.75 356 LEU A C 1
ATOM 2737 O O . LEU A 1 356 ? 5.633 3.793 -23.376 1.00 72.75 356 LEU A O 1
ATOM 2741 N N . ASP A 1 357 ? 6.367 1.984 -22.272 1.00 78.12 357 ASP A N 1
ATOM 2742 C CA . ASP A 1 357 ? 6.825 1.255 -23.453 1.00 78.12 357 ASP A CA 1
ATOM 2743 C C . ASP A 1 357 ? 7.955 1.978 -24.230 1.00 78.12 357 ASP A C 1
ATOM 2745 O O . ASP A 1 357 ? 8.250 1.655 -25.382 1.00 78.12 357 ASP A O 1
ATOM 2749 N N . ARG A 1 358 ? 8.657 2.944 -23.610 1.00 81.62 358 ARG A N 1
ATOM 2750 C CA . ARG A 1 358 ? 9.818 3.652 -24.191 1.00 81.62 358 ARG A CA 1
ATOM 2751 C C . ARG A 1 358 ? 11.111 2.874 -23.947 1.00 81.62 358 ARG A C 1
ATOM 2753 O O . ARG A 1 358 ? 12.085 3.388 -23.389 1.00 81.62 358 ARG A O 1
ATOM 2760 N N . PHE A 1 359 ? 11.123 1.610 -24.362 1.00 87.00 359 PHE A N 1
ATOM 2761 C CA . PHE A 1 359 ? 12.187 0.663 -24.021 1.00 87.00 359 PHE A CA 1
ATOM 2762 C C . PHE A 1 359 ? 13.563 1.044 -24.581 1.00 87.00 359 PHE A C 1
ATOM 2764 O O . PHE A 1 359 ? 14.571 0.798 -23.923 1.00 87.00 359 PHE A O 1
ATOM 2771 N N . GLY A 1 360 ? 13.630 1.708 -25.740 1.00 89.19 360 GLY A N 1
ATOM 2772 C CA . GLY A 1 360 ? 14.887 2.236 -26.281 1.00 89.19 360 GLY A CA 1
ATOM 2773 C C . GLY A 1 360 ? 15.539 3.269 -25.352 1.00 89.19 360 GLY A C 1
ATOM 2774 O O . GLY A 1 360 ? 16.714 3.146 -25.008 1.00 89.19 360 GLY A O 1
ATOM 2775 N N . THR A 1 361 ? 14.762 4.243 -24.871 1.00 91.88 361 THR A N 1
ATOM 2776 C CA . THR A 1 361 ? 15.225 5.249 -23.902 1.00 91.88 361 THR A CA 1
ATOM 2777 C C . THR A 1 361 ? 15.580 4.606 -22.564 1.00 91.88 361 THR A C 1
ATOM 2779 O O . THR A 1 361 ? 16.654 4.868 -22.022 1.00 91.88 361 THR A O 1
ATOM 2782 N N . ALA A 1 362 ? 14.729 3.706 -22.059 1.00 92.69 362 ALA A N 1
ATOM 2783 C CA . ALA A 1 362 ? 15.001 2.969 -20.827 1.00 92.69 362 ALA A CA 1
ATOM 2784 C C . ALA A 1 362 ? 16.317 2.179 -20.902 1.00 92.69 362 ALA A C 1
ATOM 2786 O O . ALA A 1 362 ? 17.096 2.189 -19.950 1.00 92.69 362 ALA A O 1
ATOM 2787 N N . LEU A 1 363 ? 16.609 1.555 -22.048 1.00 95.06 363 LEU A N 1
ATOM 2788 C CA . LEU A 1 363 ? 17.847 0.815 -22.285 1.00 95.06 363 LEU A CA 1
ATOM 2789 C C . LEU A 1 363 ? 19.081 1.723 -22.229 1.00 95.06 363 LEU A C 1
ATOM 2791 O O . LEU A 1 363 ? 20.087 1.347 -21.626 1.00 95.06 363 LEU A O 1
ATOM 2795 N N . VAL A 1 364 ? 19.019 2.911 -22.839 1.00 96.69 364 VAL A N 1
ATOM 2796 C CA . VAL A 1 364 ? 20.115 3.896 -22.793 1.00 96.69 364 VAL A CA 1
ATOM 2797 C C . VAL A 1 364 ? 20.379 4.337 -21.352 1.00 96.69 364 VAL A C 1
ATOM 2799 O O . VAL A 1 364 ? 21.523 4.289 -20.894 1.00 96.69 364 VAL A O 1
ATOM 2802 N N . ILE A 1 365 ? 19.323 4.683 -20.611 1.00 96.75 365 ILE A N 1
ATOM 2803 C CA . ILE A 1 365 ? 19.423 5.102 -19.208 1.00 96.75 365 ILE A CA 1
ATOM 2804 C C . ILE A 1 365 ? 19.985 3.963 -18.338 1.00 96.75 365 ILE A C 1
ATOM 2806 O O . ILE A 1 365 ? 20.932 4.174 -17.580 1.00 96.75 365 ILE A O 1
ATOM 2810 N N . ALA A 1 366 ? 19.478 2.736 -18.489 1.00 96.75 366 ALA A N 1
ATOM 2811 C CA . ALA A 1 366 ? 19.943 1.578 -17.726 1.00 96.75 366 ALA A CA 1
ATOM 2812 C C . ALA A 1 366 ? 21.411 1.226 -18.028 1.00 96.75 366 ALA A C 1
ATOM 2814 O O . ALA A 1 366 ? 22.169 0.878 -17.121 1.00 96.75 366 ALA A O 1
ATOM 2815 N N . ARG A 1 367 ? 21.865 1.365 -19.283 1.00 97.19 367 ARG A N 1
ATOM 2816 C CA . ARG A 1 367 ? 23.282 1.177 -19.648 1.00 97.19 367 ARG A CA 1
ATOM 2817 C C . ARG A 1 367 ? 24.181 2.213 -18.984 1.00 97.19 367 ARG A C 1
ATOM 2819 O O . ARG A 1 367 ? 25.254 1.850 -18.504 1.00 97.19 367 ARG A O 1
ATOM 2826 N N . ARG A 1 368 ? 23.736 3.471 -18.923 1.00 97.38 368 ARG A N 1
ATOM 2827 C CA . ARG A 1 368 ? 24.440 4.544 -18.212 1.00 97.38 368 ARG A CA 1
ATOM 2828 C C . ARG A 1 368 ? 24.535 4.247 -16.714 1.00 97.38 368 ARG A C 1
ATOM 2830 O O . ARG A 1 368 ? 25.629 4.333 -16.160 1.00 97.38 368 ARG A O 1
ATOM 2837 N N . ALA A 1 369 ? 23.435 3.815 -16.094 1.00 96.94 369 ALA A N 1
ATOM 2838 C CA . ALA A 1 369 ? 23.413 3.378 -14.696 1.00 96.94 369 ALA A CA 1
ATOM 2839 C C . ALA A 1 369 ? 24.404 2.229 -14.451 1.00 96.94 369 ALA A C 1
ATOM 2841 O O . ALA A 1 369 ? 25.205 2.282 -13.522 1.00 96.94 369 ALA A O 1
ATOM 2842 N N . ARG A 1 370 ? 24.419 1.227 -15.340 1.00 96.62 370 ARG A N 1
ATOM 2843 C CA . ARG A 1 370 ? 25.320 0.069 -15.262 1.00 96.62 370 ARG A CA 1
ATOM 2844 C C . ARG A 1 370 ? 26.788 0.471 -15.374 1.00 96.62 370 ARG A C 1
ATOM 2846 O O . ARG A 1 370 ? 27.605 0.005 -14.588 1.00 96.62 370 ARG A O 1
ATOM 2853 N N . ALA A 1 371 ? 27.129 1.328 -16.336 1.00 96.69 371 ALA A N 1
ATOM 2854 C CA . ALA A 1 371 ? 28.497 1.812 -16.520 1.00 96.69 371 ALA A CA 1
ATOM 2855 C C . ALA A 1 371 ? 28.996 2.576 -15.284 1.00 96.69 371 ALA A C 1
ATOM 2857 O O . ALA A 1 371 ? 30.124 2.367 -14.843 1.00 96.69 371 ALA A O 1
ATOM 2858 N N . LEU A 1 372 ? 28.142 3.420 -14.697 1.00 96.06 372 LEU A N 1
ATOM 2859 C CA . LEU A 1 372 ? 28.458 4.130 -13.461 1.00 96.06 372 LEU A CA 1
ATOM 2860 C C . LEU A 1 372 ? 28.616 3.163 -12.278 1.00 96.06 372 LEU A C 1
ATOM 2862 O O . LEU A 1 372 ? 29.596 3.263 -11.547 1.00 96.06 372 LEU A O 1
ATOM 2866 N N . ALA A 1 373 ? 27.719 2.183 -12.138 1.00 95.06 373 ALA A N 1
ATOM 2867 C CA . ALA A 1 373 ? 27.778 1.187 -11.072 1.00 95.06 373 ALA A CA 1
ATOM 2868 C C . ALA A 1 373 ? 29.076 0.367 -11.092 1.00 95.06 373 ALA A C 1
ATOM 2870 O O . ALA A 1 373 ? 29.715 0.220 -10.048 1.00 95.06 373 ALA A O 1
ATOM 2871 N N . TRP A 1 374 ? 29.515 -0.083 -12.274 1.00 94.06 374 TRP A N 1
ATOM 2872 C CA . TRP A 1 374 ? 30.794 -0.782 -12.439 1.00 94.06 374 TRP A CA 1
ATOM 2873 C C . TRP A 1 374 ? 31.992 0.086 -12.057 1.00 94.06 374 TRP A C 1
ATOM 2875 O O . TRP A 1 374 ? 32.869 -0.381 -11.340 1.00 94.06 374 TRP A O 1
ATOM 2885 N N . ARG A 1 375 ? 32.002 1.366 -12.449 1.00 94.56 375 ARG A N 1
ATOM 2886 C CA . ARG A 1 375 ? 33.061 2.313 -12.048 1.00 94.56 375 ARG A CA 1
ATOM 2887 C C . ARG A 1 375 ? 33.118 2.541 -10.537 1.00 94.56 375 ARG A C 1
ATOM 2889 O O . ARG A 1 375 ? 34.163 2.909 -10.019 1.00 94.56 375 ARG A O 1
ATOM 2896 N N . THR A 1 376 ? 32.002 2.350 -9.839 1.00 90.56 376 THR A N 1
ATOM 2897 C CA . THR A 1 376 ? 31.920 2.479 -8.375 1.00 90.56 376 THR A CA 1
ATOM 2898 C C . THR A 1 376 ? 32.086 1.172 -7.615 1.00 90.56 376 THR A C 1
ATOM 2900 O O . THR A 1 376 ? 31.985 1.191 -6.394 1.00 90.56 376 THR A O 1
ATOM 2903 N N . LEU A 1 377 ? 32.278 0.044 -8.309 1.00 90.56 377 LEU A N 1
ATOM 2904 C CA . LEU A 1 377 ? 32.317 -1.296 -7.707 1.00 90.56 377 LEU A CA 1
ATOM 2905 C C . LEU A 1 377 ? 31.085 -1.607 -6.829 1.00 90.56 377 LEU A C 1
ATOM 2907 O O . LEU A 1 377 ? 31.138 -2.407 -5.898 1.00 90.56 377 LEU A O 1
ATOM 2911 N N . SER A 1 378 ? 29.941 -0.986 -7.131 1.00 89.12 378 SER A N 1
ATOM 2912 C CA . SER A 1 378 ? 28.693 -1.221 -6.407 1.00 89.12 378 SER A CA 1
ATOM 2913 C C . SER A 1 378 ? 27.989 -2.437 -7.005 1.00 89.12 378 SER A C 1
ATOM 2915 O O . SER A 1 378 ? 27.193 -2.308 -7.936 1.00 89.12 378 SER A O 1
ATOM 2917 N N . PHE A 1 379 ? 28.296 -3.632 -6.492 1.00 89.31 379 PHE A N 1
ATOM 2918 C CA . PHE A 1 379 ? 27.814 -4.902 -7.054 1.00 89.31 379 PHE A CA 1
ATOM 2919 C C . PHE A 1 379 ? 26.283 -4.997 -7.136 1.00 89.31 379 PHE A C 1
ATOM 2921 O O . PHE A 1 379 ? 25.755 -5.357 -8.190 1.00 89.31 379 PHE A O 1
ATOM 2928 N N . TYR A 1 380 ? 25.561 -4.598 -6.080 1.00 90.25 380 TYR A N 1
ATOM 2929 C CA . TYR A 1 380 ? 24.092 -4.546 -6.092 1.00 90.25 380 TYR A CA 1
ATOM 2930 C C . TYR A 1 380 ? 23.568 -3.634 -7.195 1.00 90.25 380 TYR A C 1
ATOM 2932 O O . TYR A 1 380 ? 22.755 -4.047 -8.017 1.00 90.25 380 TYR A O 1
ATOM 2940 N N . SER A 1 381 ? 24.083 -2.410 -7.260 1.00 91.50 381 SER A N 1
ATOM 2941 C CA . SER A 1 381 ? 23.703 -1.429 -8.274 1.00 91.50 381 SER A CA 1
ATOM 2942 C C . SER A 1 381 ? 24.014 -1.911 -9.692 1.00 91.50 381 SER A C 1
ATOM 2944 O O . SER A 1 381 ? 23.208 -1.723 -10.602 1.00 91.50 381 SER A O 1
ATOM 2946 N N . ALA A 1 382 ? 25.163 -2.565 -9.884 1.00 92.88 382 ALA A N 1
ATOM 2947 C CA . ALA A 1 382 ? 25.578 -3.100 -11.174 1.00 92.88 382 ALA A CA 1
ATOM 2948 C C . ALA A 1 382 ? 24.635 -4.214 -11.632 1.00 92.88 382 ALA A C 1
ATOM 2950 O O . ALA A 1 382 ? 24.227 -4.218 -12.794 1.00 92.88 382 ALA A O 1
ATOM 2951 N N . GLY A 1 383 ? 24.235 -5.105 -10.722 1.00 92.25 383 GLY A N 1
ATOM 2952 C CA . GLY A 1 383 ? 23.274 -6.153 -11.034 1.00 92.25 383 GLY A CA 1
ATOM 2953 C C . GLY A 1 383 ? 21.848 -5.634 -11.249 1.00 92.25 383 GLY A C 1
ATOM 2954 O O . GLY A 1 383 ? 21.242 -6.012 -12.249 1.00 92.25 383 GLY A O 1
ATOM 2955 N N . ARG A 1 384 ? 21.347 -4.682 -10.439 1.00 93.75 384 ARG A N 1
ATOM 2956 C CA . ARG A 1 384 ? 20.059 -3.997 -10.707 1.00 93.75 384 ARG A CA 1
ATOM 2957 C C . ARG A 1 384 ? 20.054 -3.368 -12.100 1.00 93.75 384 ARG A C 1
ATOM 2959 O O . ARG A 1 384 ? 19.139 -3.578 -12.894 1.00 93.75 384 ARG A O 1
ATOM 2966 N N . ALA A 1 385 ? 21.118 -2.642 -12.440 1.00 94.88 385 ALA A N 1
ATOM 2967 C CA . ALA A 1 385 ? 21.253 -2.019 -13.748 1.00 94.88 385 ALA A CA 1
ATOM 2968 C C . ALA A 1 385 ? 21.392 -3.046 -14.883 1.00 94.88 385 ALA A C 1
ATOM 2970 O O . ALA A 1 385 ? 20.851 -2.833 -15.964 1.00 94.88 385 ALA A O 1
ATOM 2971 N N . ALA A 1 386 ? 22.073 -4.174 -14.663 1.00 94.56 386 ALA A N 1
ATOM 2972 C CA . ALA A 1 386 ? 22.156 -5.258 -15.640 1.00 94.56 386 ALA A CA 1
ATOM 2973 C C . ALA A 1 386 ? 20.793 -5.922 -15.894 1.00 94.56 386 ALA A C 1
ATOM 2975 O O . ALA A 1 386 ? 20.454 -6.171 -17.054 1.00 94.56 386 ALA A O 1
ATOM 2976 N N . ILE A 1 387 ? 19.993 -6.137 -14.847 1.00 93.00 387 ILE A N 1
ATOM 2977 C CA . ILE A 1 387 ? 18.609 -6.618 -14.947 1.00 93.00 387 ILE A CA 1
ATOM 2978 C C . ILE A 1 387 ? 17.757 -5.613 -15.734 1.00 93.00 387 ILE A C 1
ATOM 2980 O O . ILE A 1 387 ? 17.095 -5.994 -16.701 1.00 93.00 387 ILE A O 1
ATOM 2984 N N . ALA A 1 388 ? 17.838 -4.320 -15.403 1.00 92.88 388 ALA A N 1
ATOM 2985 C CA . ALA A 1 388 ? 17.125 -3.263 -16.122 1.00 92.88 388 ALA A CA 1
ATOM 2986 C C . ALA A 1 388 ? 17.527 -3.189 -17.610 1.00 92.88 388 ALA A C 1
ATOM 2988 O O . ALA A 1 388 ? 16.664 -3.064 -18.480 1.00 92.88 388 ALA A O 1
ATOM 2989 N N . VAL A 1 389 ? 18.822 -3.333 -17.923 1.00 94.62 389 VAL A N 1
ATOM 2990 C CA . VAL A 1 389 ? 19.323 -3.434 -19.305 1.00 94.62 389 VAL A CA 1
ATOM 2991 C C . VAL A 1 389 ? 18.738 -4.653 -20.006 1.00 94.62 389 VAL A C 1
ATOM 2993 O O . VAL A 1 389 ? 18.269 -4.524 -21.133 1.00 94.62 389 VAL A O 1
ATOM 2996 N N . SER A 1 390 ? 18.764 -5.823 -19.363 1.00 92.19 390 SER A N 1
ATOM 2997 C CA . SER A 1 390 ? 18.238 -7.062 -19.940 1.00 92.19 390 SER A CA 1
ATOM 2998 C C . SER A 1 390 ? 16.757 -6.919 -20.290 1.00 92.19 390 SER A C 1
ATOM 3000 O O . SER A 1 390 ? 16.355 -7.188 -21.421 1.00 92.19 390 SER A O 1
ATOM 3002 N N . TYR A 1 391 ? 15.972 -6.370 -19.362 1.00 86.94 391 TYR A N 1
ATOM 3003 C CA . TYR A 1 391 ? 14.552 -6.105 -19.559 1.00 86.94 391 TYR A CA 1
ATOM 3004 C C . TYR A 1 391 ? 14.276 -5.155 -20.725 1.00 86.94 391 TYR A C 1
ATOM 3006 O O . TYR A 1 391 ? 13.562 -5.512 -21.663 1.00 86.94 391 TYR A O 1
ATOM 3014 N N . ALA A 1 392 ? 14.875 -3.963 -20.693 1.00 89.31 392 ALA A N 1
ATOM 3015 C CA . ALA A 1 392 ? 14.660 -2.961 -21.726 1.00 89.31 392 ALA A CA 1
ATOM 3016 C C . ALA A 1 392 ? 15.136 -3.460 -23.101 1.00 89.31 392 ALA A C 1
ATOM 3018 O O . ALA A 1 392 ? 14.514 -3.167 -24.119 1.00 89.31 392 ALA A O 1
ATOM 3019 N N . HIS A 1 393 ? 16.203 -4.263 -23.141 1.00 89.38 393 HIS A N 1
ATOM 3020 C CA . HIS A 1 393 ? 16.713 -4.850 -24.374 1.00 89.38 393 HIS A CA 1
ATOM 3021 C C . HIS A 1 393 ? 15.738 -5.861 -24.989 1.00 89.38 393 HIS A C 1
ATOM 3023 O O . HIS A 1 393 ? 15.423 -5.749 -26.175 1.00 89.38 393 HIS A O 1
ATOM 3029 N N . VAL A 1 394 ? 15.214 -6.800 -24.193 1.00 84.69 394 VAL A N 1
ATOM 3030 C CA . VAL A 1 394 ? 14.212 -7.774 -24.656 1.00 84.69 394 VAL A CA 1
ATOM 3031 C C . VAL A 1 394 ? 12.953 -7.067 -25.133 1.00 84.69 394 VAL A C 1
ATOM 3033 O O . VAL A 1 394 ? 12.499 -7.322 -26.246 1.00 84.69 394 VAL A O 1
ATOM 3036 N N . ALA A 1 395 ? 12.412 -6.150 -24.332 1.00 82.38 395 ALA A N 1
ATOM 3037 C CA . ALA A 1 395 ? 11.167 -5.462 -24.652 1.00 82.38 395 ALA A CA 1
ATOM 3038 C C . ALA A 1 395 ? 11.284 -4.601 -25.924 1.00 82.38 395 ALA A C 1
ATOM 3040 O O . ALA A 1 395 ? 10.405 -4.651 -26.786 1.00 82.38 395 ALA A O 1
ATOM 3041 N N . ASN A 1 396 ? 12.407 -3.894 -26.100 1.00 83.62 396 ASN A N 1
ATOM 3042 C CA . ASN A 1 396 ? 12.671 -3.086 -27.293 1.00 83.62 396 ASN A CA 1
ATOM 3043 C C . ASN A 1 396 ? 12.720 -3.926 -28.580 1.00 83.62 396 ASN A C 1
ATOM 3045 O O . ASN A 1 396 ? 12.266 -3.478 -29.629 1.00 83.62 396 ASN A O 1
ATOM 3049 N N . HIS A 1 397 ? 13.264 -5.144 -28.511 1.00 80.75 397 HIS A N 1
ATOM 3050 C CA . HIS A 1 397 ? 13.321 -6.039 -29.666 1.00 80.75 397 HIS A CA 1
ATOM 3051 C C . HIS A 1 397 ? 12.044 -6.858 -29.859 1.00 80.75 397 HIS A C 1
ATOM 3053 O O . HIS A 1 397 ? 11.747 -7.241 -30.983 1.00 80.75 397 HIS A O 1
ATOM 3059 N N . TRP A 1 398 ? 11.264 -7.127 -28.812 1.00 71.19 398 TRP A N 1
ATOM 3060 C CA . TRP A 1 398 ? 10.043 -7.927 -28.943 1.00 71.19 398 TRP A CA 1
ATOM 3061 C C . TRP A 1 398 ? 8.941 -7.198 -29.721 1.00 71.19 398 TRP A C 1
ATOM 3063 O O . TRP A 1 398 ? 8.199 -7.832 -30.470 1.00 71.19 398 TRP A O 1
ATOM 3073 N N . LEU A 1 399 ? 8.861 -5.871 -29.583 1.00 61.91 399 LEU A N 1
ATOM 3074 C CA . LEU A 1 399 ? 7.828 -5.050 -30.222 1.00 61.91 399 LEU A CA 1
ATOM 3075 C C . LEU A 1 399 ? 8.101 -4.714 -31.695 1.00 61.91 399 LEU A C 1
ATOM 3077 O O . LEU A 1 399 ? 7.185 -4.280 -32.391 1.00 61.91 399 LEU A O 1
ATOM 3081 N N . SER A 1 400 ? 9.315 -4.930 -32.209 1.00 60.88 400 SER A N 1
ATOM 3082 C CA . SER A 1 400 ? 9.595 -4.695 -33.627 1.00 60.88 400 SER A CA 1
ATOM 3083 C C . SER A 1 400 ? 9.094 -5.866 -34.482 1.00 60.88 400 SER A C 1
ATOM 3085 O O . SER A 1 400 ? 9.771 -6.882 -34.666 1.00 60.88 400 SER A O 1
ATOM 3087 N N . VAL A 1 401 ? 7.875 -5.757 -35.011 1.00 55.59 401 VAL A N 1
ATOM 3088 C CA . VAL A 1 401 ? 7.401 -6.612 -36.109 1.00 55.59 401 VAL A CA 1
ATOM 3089 C C . VAL A 1 401 ? 7.830 -5.944 -37.409 1.00 55.59 401 VAL A C 1
ATOM 3091 O O . VAL A 1 401 ? 7.342 -4.868 -37.737 1.00 55.59 401 VAL A O 1
ATOM 3094 N N . LEU A 1 402 ? 8.773 -6.551 -38.130 1.00 53.62 402 LEU A N 1
ATOM 3095 C CA . LEU A 1 402 ? 9.123 -6.113 -39.479 1.00 53.62 402 LEU A CA 1
ATOM 3096 C C . LEU A 1 402 ? 8.637 -7.149 -40.496 1.00 53.62 402 LEU A C 1
ATOM 3098 O O . LEU A 1 402 ? 8.829 -8.346 -40.259 1.00 53.62 402 LEU A O 1
ATOM 3102 N N . PRO A 1 403 ? 8.042 -6.708 -41.618 1.00 51.59 403 PRO A N 1
ATOM 3103 C CA . PRO A 1 403 ? 7.731 -7.586 -42.738 1.00 51.59 403 PRO A CA 1
ATOM 3104 C C . PRO A 1 403 ? 9.022 -8.188 -43.324 1.00 51.59 403 PRO A C 1
ATOM 3106 O O . PRO A 1 403 ? 10.116 -7.647 -43.145 1.00 51.59 403 PRO A O 1
ATOM 3109 N N . GLY A 1 404 ? 8.895 -9.359 -43.955 1.00 65.31 404 GLY A N 1
ATOM 3110 C CA . GLY A 1 404 ? 10.003 -10.247 -44.329 1.00 65.31 404 GLY A CA 1
ATOM 3111 C C . GLY A 1 404 ? 11.151 -9.607 -45.127 1.00 65.31 404 GLY A C 1
ATOM 3112 O O . GLY A 1 404 ? 11.004 -8.578 -45.778 1.00 65.31 404 GLY A O 1
ATOM 3113 N N . GLY A 1 405 ? 12.329 -10.243 -45.068 1.00 78.00 405 GLY A N 1
ATOM 3114 C CA . GLY A 1 405 ? 13.535 -9.850 -45.809 1.00 78.00 405 GLY A CA 1
ATOM 3115 C C . GLY A 1 405 ? 14.842 -10.037 -45.015 1.00 78.00 405 GLY A C 1
ATOM 3116 O O . GLY A 1 405 ? 14.822 -10.464 -43.858 1.00 78.00 405 GLY A O 1
ATOM 3117 N N . PRO A 1 406 ? 16.011 -9.678 -45.582 1.00 77.38 406 PRO A N 1
ATOM 3118 C CA . PRO A 1 406 ? 17.317 -9.812 -44.916 1.00 77.38 406 PRO A CA 1
ATOM 3119 C C . PRO A 1 406 ? 17.419 -9.037 -43.592 1.00 77.38 406 PRO A C 1
ATOM 3121 O O . PRO A 1 406 ? 18.097 -9.467 -42.655 1.00 77.38 406 PRO A O 1
ATOM 3124 N N . ARG A 1 407 ? 16.710 -7.903 -43.490 1.00 77.88 407 ARG A N 1
ATOM 3125 C CA . ARG A 1 407 ? 16.587 -7.120 -42.249 1.00 77.88 407 ARG A CA 1
ATOM 3126 C C . ARG A 1 407 ? 15.816 -7.888 -41.171 1.00 77.88 407 ARG A C 1
ATOM 3128 O O . ARG A 1 407 ? 16.263 -7.910 -40.028 1.00 77.88 407 ARG A O 1
ATOM 3135 N N . ALA A 1 408 ? 14.758 -8.610 -41.546 1.00 76.75 408 ALA A N 1
ATOM 3136 C CA . ALA A 1 408 ? 13.991 -9.446 -40.624 1.00 76.75 408 ALA A CA 1
ATOM 3137 C C . ALA A 1 408 ? 14.844 -10.580 -40.031 1.00 76.75 408 ALA A C 1
ATOM 3139 O O . ALA A 1 408 ? 14.778 -10.823 -38.829 1.00 76.75 408 ALA A O 1
ATOM 3140 N N . ARG A 1 409 ? 15.726 -11.209 -40.827 1.00 80.75 409 ARG A N 1
ATOM 3141 C CA . ARG A 1 409 ? 16.660 -12.236 -40.324 1.00 80.75 409 ARG A CA 1
ATOM 3142 C C . ARG A 1 409 ? 17.651 -11.659 -39.310 1.00 80.75 409 ARG A C 1
ATOM 3144 O O . ARG A 1 409 ? 17.866 -12.257 -38.258 1.00 80.75 409 ARG A O 1
ATOM 3151 N N . ARG A 1 410 ? 18.231 -10.482 -39.587 1.00 83.31 410 ARG A N 1
ATOM 3152 C CA . ARG A 1 410 ? 19.126 -9.792 -38.635 1.00 83.31 410 ARG A CA 1
ATOM 3153 C C . ARG A 1 410 ? 18.407 -9.451 -37.333 1.00 83.31 410 ARG A C 1
ATOM 3155 O O . ARG A 1 410 ? 18.966 -9.651 -36.259 1.00 83.31 410 ARG A O 1
ATOM 3162 N N . ASP A 1 411 ? 17.173 -8.972 -37.414 1.00 77.44 411 ASP A N 1
ATOM 3163 C CA . ASP A 1 411 ? 16.410 -8.624 -36.220 1.00 77.44 411 ASP A CA 1
ATOM 3164 C C . ASP A 1 411 ? 15.909 -9.853 -35.459 1.00 77.44 411 ASP A C 1
ATOM 3166 O O . ASP A 1 411 ? 15.875 -9.825 -34.232 1.00 77.44 411 ASP A O 1
ATOM 3170 N N . GLN A 1 412 ? 15.635 -10.969 -36.135 1.00 80.12 412 GLN A N 1
ATOM 3171 C CA . GLN A 1 412 ? 15.372 -12.251 -35.484 1.00 80.12 412 GLN A CA 1
ATOM 3172 C C . GLN A 1 412 ? 16.592 -12.741 -34.693 1.00 80.12 412 GLN A C 1
ATOM 3174 O O . GLN A 1 412 ? 16.439 -13.149 -33.545 1.00 80.12 412 GLN A O 1
ATOM 3179 N N . VAL A 1 413 ? 17.804 -12.625 -35.248 1.00 85.06 413 VAL A N 1
ATOM 3180 C CA . VAL A 1 413 ? 19.042 -12.927 -34.507 1.00 85.06 413 VAL A CA 1
ATOM 3181 C C . VAL A 1 413 ? 19.177 -12.017 -33.285 1.00 85.06 413 VAL A C 1
ATOM 3183 O O . VAL A 1 413 ? 19.429 -12.512 -32.191 1.00 85.06 413 VAL A O 1
ATOM 3186 N N . LYS A 1 414 ? 18.932 -10.705 -33.419 1.00 84.31 414 LYS A N 1
ATOM 3187 C CA . LYS A 1 414 ? 18.940 -9.785 -32.264 1.00 84.31 414 LYS A CA 1
ATOM 3188 C C . LYS A 1 414 ? 17.903 -10.166 -31.208 1.00 84.31 414 LYS A C 1
ATOM 3190 O O . LYS A 1 414 ? 18.218 -10.103 -30.027 1.00 84.31 414 LYS A O 1
ATOM 3195 N N . LYS A 1 415 ? 16.696 -10.587 -31.606 1.00 81.75 415 LYS A N 1
ATOM 3196 C CA . LYS A 1 415 ? 15.663 -11.081 -30.679 1.00 81.75 415 LYS A CA 1
ATOM 3197 C C . LYS A 1 415 ? 16.140 -12.321 -29.928 1.00 81.75 415 LYS A C 1
ATOM 3199 O O . LYS A 1 415 ? 15.999 -12.372 -28.713 1.00 81.75 415 LYS A O 1
ATOM 3204 N N . VAL A 1 416 ? 16.735 -13.290 -30.626 1.00 84.38 416 VAL A N 1
ATOM 3205 C CA . VAL A 1 416 ? 17.282 -14.509 -30.006 1.00 84.38 416 VAL A CA 1
ATOM 3206 C C . VAL A 1 416 ? 18.407 -14.169 -29.030 1.00 84.38 416 VAL A C 1
ATOM 3208 O O . VAL A 1 416 ? 18.394 -14.651 -27.903 1.00 84.38 416 VAL A O 1
ATOM 3211 N N . LEU A 1 417 ? 19.338 -13.292 -29.416 1.00 86.12 417 LEU A N 1
ATOM 3212 C CA . LEU A 1 417 ? 20.416 -12.841 -28.533 1.00 86.12 417 LEU A CA 1
ATOM 3213 C C . LEU A 1 417 ? 19.876 -12.086 -27.311 1.00 86.12 417 LEU A C 1
ATOM 3215 O O . LEU A 1 417 ? 20.318 -12.334 -26.191 1.00 86.12 417 LEU A O 1
ATOM 3219 N N . ALA A 1 418 ? 18.887 -11.209 -27.503 1.00 83.25 418 ALA A N 1
ATOM 3220 C CA . ALA A 1 418 ? 18.237 -10.495 -26.410 1.00 83.25 418 ALA A CA 1
ATOM 3221 C C . ALA A 1 418 ? 17.537 -11.461 -25.442 1.00 83.25 418 ALA A C 1
ATOM 3223 O O . ALA A 1 418 ? 17.643 -11.298 -24.231 1.00 83.25 418 ALA A O 1
ATOM 3224 N N . LEU A 1 419 ? 16.872 -12.497 -25.960 1.00 83.62 419 LEU A N 1
ATOM 3225 C CA . LEU A 1 419 ? 16.261 -13.544 -25.144 1.00 83.62 419 LEU A CA 1
ATOM 3226 C C . LEU A 1 419 ? 17.288 -14.380 -24.389 1.00 83.62 419 LEU A C 1
ATOM 3228 O O . LEU A 1 419 ? 17.095 -14.620 -23.203 1.00 83.62 419 LEU A O 1
ATOM 3232 N N . ALA A 1 420 ? 18.380 -14.783 -25.040 1.00 86.25 420 ALA A N 1
ATOM 3233 C CA . ALA A 1 420 ? 19.464 -15.541 -24.414 1.00 86.25 420 ALA A CA 1
ATOM 3234 C C . ALA A 1 420 ? 20.157 -14.749 -23.290 1.00 86.25 420 ALA A C 1
ATOM 3236 O O . ALA A 1 420 ? 20.687 -15.327 -22.342 1.00 86.25 420 ALA A O 1
ATOM 3237 N N . HIS A 1 421 ? 20.102 -13.417 -23.348 1.00 87.25 421 HIS A N 1
ATOM 3238 C CA . HIS A 1 421 ? 20.634 -12.549 -22.305 1.00 87.25 421 HIS A CA 1
ATOM 3239 C C . HIS A 1 421 ? 19.843 -12.633 -20.983 1.00 87.25 421 HIS A C 1
ATOM 3241 O O . HIS A 1 421 ? 20.414 -12.406 -19.918 1.00 87.25 421 HIS A O 1
ATOM 3247 N N . VAL A 1 422 ? 18.552 -12.993 -21.003 1.00 87.50 422 VAL A N 1
ATOM 3248 C CA . VAL A 1 422 ? 17.734 -13.150 -19.783 1.00 87.50 422 VAL A CA 1
ATOM 3249 C C . VAL A 1 422 ? 18.253 -14.270 -18.871 1.00 87.50 422 VAL A C 1
ATOM 3251 O O . VAL A 1 422 ? 18.596 -13.953 -17.726 1.00 87.50 422 VAL A O 1
ATOM 3254 N N . PRO A 1 423 ? 18.361 -15.543 -19.314 1.00 90.19 423 PRO A N 1
ATOM 3255 C CA . PRO A 1 423 ? 18.890 -16.616 -18.477 1.00 90.19 423 PRO A CA 1
ATOM 3256 C C . PRO A 1 423 ? 20.352 -16.373 -18.093 1.00 90.19 423 PRO A C 1
ATOM 3258 O O . PRO A 1 423 ? 20.715 -16.648 -16.955 1.00 90.19 423 PRO A O 1
ATOM 3261 N N . LEU A 1 424 ? 21.167 -15.775 -18.974 1.00 92.56 424 LEU A N 1
ATOM 3262 C CA . LEU A 1 424 ? 22.560 -15.441 -18.660 1.00 92.56 424 LEU A CA 1
ATOM 3263 C C . LEU A 1 424 ? 22.670 -14.454 -17.489 1.00 92.56 424 LEU A C 1
ATOM 3265 O O . LEU A 1 424 ? 23.388 -14.715 -16.528 1.00 92.56 424 LEU A O 1
ATOM 3269 N N . VAL A 1 425 ? 21.940 -13.333 -17.545 1.00 92.31 425 VAL A N 1
ATOM 3270 C CA . VAL A 1 425 ? 21.911 -12.347 -16.450 1.00 92.31 425 VAL A CA 1
ATOM 3271 C C . VAL A 1 425 ? 21.338 -12.970 -15.177 1.00 92.31 425 VAL A C 1
ATOM 3273 O O . VAL A 1 425 ? 21.850 -12.707 -14.094 1.00 92.31 425 VAL A O 1
ATOM 3276 N N . THR A 1 426 ? 20.325 -13.832 -15.299 1.00 91.12 426 THR A N 1
ATOM 3277 C CA . THR A 1 426 ? 19.757 -14.557 -14.151 1.00 91.12 426 THR A CA 1
ATOM 3278 C C . THR A 1 426 ? 20.820 -15.410 -13.466 1.00 91.12 426 THR A C 1
ATOM 3280 O O . THR A 1 426 ? 21.043 -15.257 -12.271 1.00 91.12 426 THR A O 1
ATOM 3283 N N . ALA A 1 427 ? 21.512 -16.266 -14.222 1.00 94.00 427 ALA A N 1
ATOM 3284 C CA . ALA A 1 427 ? 22.530 -17.166 -13.691 1.00 94.00 427 ALA A CA 1
ATOM 3285 C C . ALA A 1 427 ? 23.709 -16.397 -13.079 1.00 94.00 427 ALA A C 1
ATOM 3287 O O . ALA A 1 427 ? 24.144 -16.718 -11.975 1.00 94.00 427 ALA A O 1
ATOM 3288 N N . LEU A 1 428 ? 24.175 -15.338 -13.752 1.00 94.50 428 LEU A N 1
ATOM 3289 C CA . LEU A 1 428 ? 25.287 -14.509 -13.282 1.00 94.50 428 LEU A CA 1
ATOM 3290 C C . LEU A 1 428 ? 25.006 -13.869 -11.914 1.00 94.50 428 LEU A C 1
ATOM 3292 O O . LEU A 1 428 ? 25.900 -13.778 -11.077 1.00 94.50 428 LEU A O 1
ATOM 3296 N N . TYR A 1 429 ? 23.770 -13.422 -11.686 1.00 94.69 429 TYR A N 1
ATOM 3297 C CA . TYR A 1 429 ? 23.382 -12.716 -10.465 1.00 94.69 429 TYR A CA 1
ATOM 3298 C C . TYR A 1 429 ? 22.658 -13.592 -9.436 1.00 94.69 429 TYR A C 1
ATOM 3300 O O . TYR A 1 429 ? 22.311 -13.096 -8.361 1.00 94.69 429 TYR A O 1
ATOM 3308 N N . ALA A 1 430 ? 22.482 -14.887 -9.711 1.00 94.62 430 ALA A N 1
ATOM 3309 C CA . ALA A 1 430 ? 21.801 -15.811 -8.814 1.00 94.62 430 ALA A CA 1
ATOM 3310 C C . ALA A 1 430 ? 22.411 -15.876 -7.404 1.00 94.62 430 ALA A C 1
ATOM 3312 O O . ALA A 1 430 ? 21.639 -15.769 -6.449 1.00 94.62 430 ALA A O 1
ATOM 3313 N N . PRO A 1 431 ? 23.748 -15.950 -7.215 1.00 95.44 431 PRO A N 1
ATOM 3314 C CA . PRO A 1 431 ? 24.330 -15.982 -5.872 1.00 95.44 431 PRO A CA 1
ATOM 3315 C C . PRO A 1 431 ? 23.974 -14.740 -5.048 1.00 95.44 431 PRO A C 1
ATOM 3317 O O . PRO A 1 431 ? 23.567 -14.850 -3.894 1.00 95.44 431 PRO A O 1
ATOM 3320 N N . LEU A 1 432 ? 24.051 -13.555 -5.664 1.00 93.44 432 LEU A N 1
ATOM 3321 C CA . LEU A 1 432 ? 23.715 -12.289 -5.011 1.00 93.44 432 LEU A CA 1
ATOM 3322 C C . LEU A 1 432 ? 22.210 -12.189 -4.715 1.00 93.44 432 LEU A C 1
ATOM 3324 O O . LEU A 1 432 ? 21.809 -11.649 -3.682 1.00 93.44 432 LEU A O 1
ATOM 3328 N N . GLY A 1 433 ? 21.378 -12.728 -5.611 1.00 94.38 433 GLY A N 1
ATOM 3329 C CA . GLY A 1 433 ? 19.919 -1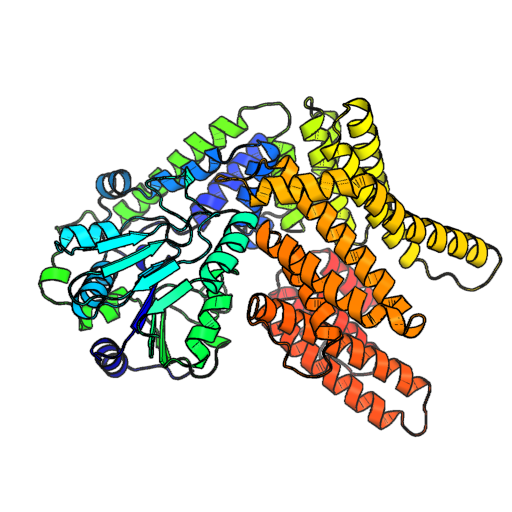2.692 -5.504 1.00 94.38 433 GLY A CA 1
ATOM 3330 C C . GLY A 1 433 ? 19.430 -13.574 -4.372 1.00 94.38 433 GLY A C 1
ATOM 3331 O O . GLY A 1 433 ? 18.699 -13.114 -3.497 1.00 94.38 433 GLY A O 1
ATOM 3332 N N . LEU A 1 434 ? 19.914 -14.815 -4.342 1.00 94.56 434 LEU A N 1
ATOM 3333 C CA . LEU A 1 434 ? 19.621 -15.774 -3.283 1.00 94.56 434 LEU A CA 1
ATOM 3334 C C . LEU A 1 434 ? 20.155 -15.299 -1.931 1.00 94.56 434 LEU A C 1
ATOM 3336 O O . LEU A 1 434 ? 19.423 -15.358 -0.947 1.00 94.56 434 LEU A O 1
ATOM 3340 N N . TRP A 1 435 ? 21.376 -14.755 -1.877 1.00 93.88 435 TRP A N 1
ATOM 3341 C CA . TRP A 1 435 ? 21.923 -14.191 -0.641 1.00 93.88 435 TRP A CA 1
ATOM 3342 C C . TRP A 1 435 ? 21.073 -13.033 -0.113 1.00 93.88 435 TRP A C 1
ATOM 3344 O O . TRP A 1 435 ? 20.795 -12.976 1.083 1.00 93.88 435 TRP A O 1
ATOM 3354 N N . SER A 1 436 ? 20.612 -12.143 -1.000 1.00 92.81 436 SER A N 1
ATOM 3355 C CA . SER A 1 436 ? 19.734 -11.031 -0.616 1.00 92.81 436 SER A CA 1
ATOM 3356 C C . SER A 1 436 ? 18.404 -11.538 -0.068 1.00 92.81 436 SER A C 1
ATOM 3358 O O . SER A 1 436 ? 17.980 -11.080 0.987 1.00 92.81 436 SER A O 1
ATOM 3360 N N . ILE A 1 437 ? 17.778 -12.517 -0.733 1.00 92.56 437 ILE A N 1
ATOM 3361 C CA . ILE A 1 437 ? 16.538 -13.145 -0.254 1.00 92.56 437 ILE A CA 1
ATOM 3362 C C . ILE A 1 437 ? 16.759 -13.745 1.139 1.00 92.56 437 ILE A C 1
ATOM 3364 O O . ILE A 1 437 ? 16.036 -13.382 2.058 1.00 92.56 437 ILE A O 1
ATOM 3368 N N . ILE A 1 438 ? 17.792 -14.576 1.323 1.00 90.62 438 ILE A N 1
ATOM 3369 C CA . ILE A 1 438 ? 18.103 -15.219 2.612 1.00 90.62 438 ILE A CA 1
ATOM 3370 C C . ILE A 1 438 ? 18.306 -14.173 3.716 1.00 90.62 438 ILE A C 1
ATOM 3372 O O . ILE A 1 438 ? 17.732 -14.300 4.798 1.00 90.62 438 ILE A O 1
ATOM 3376 N N . ARG A 1 439 ? 19.083 -13.117 3.441 1.00 88.69 439 ARG A N 1
ATOM 3377 C CA . ARG A 1 439 ? 19.347 -12.031 4.397 1.00 88.69 439 ARG A CA 1
ATOM 3378 C C . ARG A 1 439 ? 18.082 -11.293 4.813 1.00 88.69 439 ARG A C 1
ATOM 3380 O O . ARG A 1 439 ? 17.913 -11.062 6.003 1.00 88.69 439 ARG A O 1
ATOM 3387 N N . ILE A 1 440 ? 17.206 -10.967 3.863 1.00 86.06 440 ILE A N 1
ATOM 3388 C CA . ILE A 1 440 ? 15.923 -10.309 4.146 1.00 86.06 440 ILE A CA 1
ATOM 3389 C C . ILE A 1 440 ? 15.024 -11.223 4.979 1.00 86.06 440 ILE A C 1
ATOM 3391 O O . ILE A 1 440 ? 14.374 -10.771 5.911 1.00 86.06 440 ILE A O 1
ATOM 3395 N N . THR A 1 441 ? 14.987 -12.517 4.658 1.00 82.25 441 THR A N 1
ATOM 3396 C CA . THR A 1 441 ? 14.133 -13.465 5.386 1.00 82.25 441 THR A CA 1
ATOM 3397 C C . THR A 1 441 ? 14.633 -13.786 6.787 1.00 82.25 441 THR A C 1
ATOM 3399 O O . THR A 1 441 ? 13.834 -14.149 7.639 1.00 82.25 441 THR A O 1
ATOM 3402 N N . GLY A 1 442 ? 15.941 -13.672 7.024 1.00 77.50 442 GLY A N 1
ATOM 3403 C CA . GLY A 1 442 ? 16.550 -13.909 8.331 1.00 77.50 442 GLY A CA 1
ATOM 3404 C C . GLY A 1 442 ? 16.699 -12.654 9.192 1.00 77.50 442 GLY A C 1
ATOM 3405 O O . GLY A 1 442 ? 17.152 -12.767 10.328 1.00 77.50 442 GLY A O 1
ATOM 3406 N N . SER A 1 443 ? 16.384 -11.458 8.680 1.00 71.56 443 SER A N 1
ATOM 3407 C CA . SER A 1 443 ? 16.538 -10.221 9.448 1.00 71.56 443 SER A CA 1
ATOM 3408 C C . SER A 1 443 ? 15.353 -9.992 10.382 1.00 71.56 443 SER A C 1
ATOM 3410 O O . SER A 1 443 ? 14.212 -9.901 9.938 1.00 71.56 443 SER A O 1
ATOM 3412 N N . THR A 1 444 ? 15.638 -9.786 11.667 1.00 62.12 444 THR A N 1
ATOM 3413 C CA . THR A 1 444 ? 14.671 -9.361 12.694 1.00 62.12 444 THR A CA 1
ATOM 3414 C C . THR A 1 444 ? 14.428 -7.846 12.669 1.00 62.12 444 THR A C 1
ATOM 3416 O O . THR A 1 444 ? 14.218 -7.216 13.696 1.00 62.12 444 THR A O 1
ATOM 3419 N N . GLY A 1 445 ? 14.549 -7.211 11.511 1.00 62.69 445 GLY A N 1
ATOM 3420 C CA . GLY A 1 445 ? 14.418 -5.768 11.349 1.00 62.69 445 GLY A CA 1
ATOM 3421 C C . GLY A 1 445 ? 14.144 -5.438 9.893 1.00 62.69 445 GLY A C 1
ATOM 3422 O O . GLY A 1 445 ? 14.096 -6.342 9.052 1.00 62.69 445 GLY A O 1
ATOM 3423 N N . PHE A 1 446 ? 13.963 -4.157 9.578 1.00 57.84 446 PHE A N 1
ATOM 3424 C CA . PHE A 1 446 ? 13.792 -3.757 8.187 1.00 57.84 446 PHE A CA 1
ATOM 3425 C C . PHE A 1 446 ? 15.031 -4.155 7.379 1.00 57.84 446 PHE A C 1
ATOM 3427 O O . PHE A 1 446 ? 16.162 -3.843 7.773 1.00 57.84 446 PHE A O 1
ATOM 3434 N N . PRO A 1 447 ? 14.853 -4.884 6.266 1.00 65.81 447 PRO A N 1
ATOM 3435 C CA . PRO A 1 447 ? 15.985 -5.308 5.471 1.00 65.81 447 PRO A CA 1
ATOM 3436 C C . PRO A 1 447 ? 16.707 -4.085 4.902 1.00 65.81 447 PRO A C 1
ATOM 3438 O O . PRO A 1 447 ? 16.044 -3.136 4.475 1.00 65.81 447 PRO A O 1
ATOM 3441 N N . PRO A 1 448 ? 18.047 -4.117 4.790 1.00 74.38 448 PRO A N 1
ATOM 3442 C CA . PRO A 1 448 ? 18.786 -3.058 4.123 1.00 74.38 448 PRO A CA 1
ATOM 3443 C C . PRO A 1 448 ? 18.187 -2.778 2.743 1.00 74.38 448 PRO A C 1
ATOM 3445 O O . PRO A 1 448 ? 18.093 -3.676 1.898 1.00 74.38 448 PRO A O 1
ATOM 3448 N N . THR A 1 449 ? 17.805 -1.527 2.494 1.00 77.69 449 THR A N 1
ATOM 3449 C CA . THR A 1 449 ? 17.009 -1.138 1.324 1.00 77.69 449 THR A CA 1
ATOM 3450 C C . THR A 1 449 ? 17.626 -1.589 -0.005 1.00 77.69 449 THR A C 1
ATOM 3452 O O . THR A 1 449 ? 16.925 -2.040 -0.913 1.00 77.69 449 THR A O 1
ATOM 3455 N N . ALA A 1 450 ? 18.960 -1.563 -0.109 1.00 80.44 450 ALA A N 1
ATOM 3456 C CA 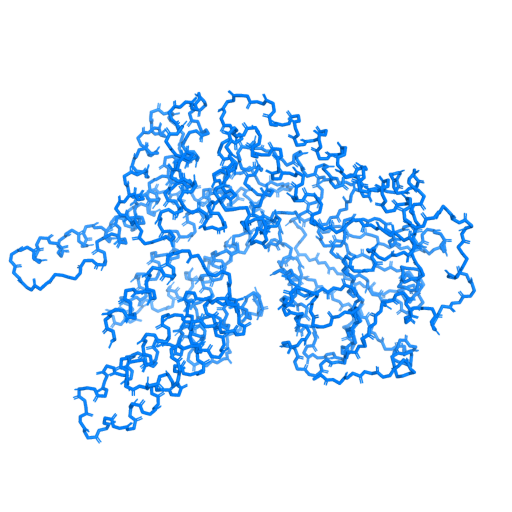. ALA A 1 450 ? 19.690 -2.037 -1.284 1.00 80.44 450 ALA A CA 1
ATOM 3457 C C . ALA A 1 450 ? 19.503 -3.544 -1.556 1.00 80.44 450 ALA A C 1
ATOM 3459 O O . ALA A 1 450 ? 19.343 -3.936 -2.713 1.00 80.44 450 ALA A O 1
ATOM 3460 N N . GLN A 1 451 ? 19.492 -4.379 -0.511 1.00 87.31 451 GLN A N 1
ATOM 3461 C CA . GLN A 1 451 ? 19.287 -5.828 -0.626 1.00 87.31 451 GLN A CA 1
ATOM 3462 C C . GLN A 1 451 ? 17.843 -6.139 -1.011 1.00 87.31 451 GLN A C 1
ATOM 3464 O O . GLN A 1 451 ? 17.620 -6.919 -1.933 1.00 87.31 451 GLN A O 1
ATOM 3469 N N . TYR A 1 452 ? 16.868 -5.482 -0.369 1.00 87.38 452 TYR A N 1
ATOM 3470 C CA . TYR A 1 452 ? 15.452 -5.629 -0.720 1.00 87.38 452 TYR A CA 1
ATOM 3471 C C . TYR A 1 452 ? 15.188 -5.294 -2.189 1.00 87.38 452 TYR A C 1
ATOM 3473 O O . TYR A 1 452 ? 14.545 -6.068 -2.903 1.00 87.38 452 TYR A O 1
ATOM 3481 N N . ARG A 1 453 ? 15.729 -4.172 -2.672 1.00 86.31 453 ARG A N 1
ATOM 3482 C CA . ARG A 1 453 ? 15.573 -3.772 -4.073 1.00 86.31 453 ARG A CA 1
ATOM 3483 C C . ARG A 1 453 ? 16.244 -4.736 -5.031 1.00 86.31 453 ARG A C 1
ATOM 3485 O O . ARG A 1 453 ? 15.645 -5.092 -6.039 1.00 86.31 453 ARG A O 1
ATOM 3492 N N . PHE A 1 454 ? 17.451 -5.187 -4.705 1.00 91.62 454 PHE A N 1
ATOM 3493 C CA . PHE A 1 454 ? 18.125 -6.185 -5.519 1.00 91.62 454 PHE A CA 1
ATOM 3494 C C . PHE A 1 454 ? 17.337 -7.496 -5.588 1.00 91.62 454 PHE A C 1
ATOM 3496 O O . PHE A 1 454 ? 17.128 -8.019 -6.678 1.00 91.62 454 PHE A O 1
ATOM 3503 N N . ALA A 1 455 ? 16.863 -8.000 -4.447 1.00 93.31 455 ALA A N 1
ATOM 3504 C CA . ALA A 1 455 ? 16.045 -9.205 -4.381 1.00 93.31 455 ALA A CA 1
ATOM 3505 C C . ALA A 1 455 ? 14.742 -9.050 -5.181 1.00 93.31 455 ALA A C 1
ATOM 3507 O O . ALA A 1 455 ? 14.379 -9.956 -5.924 1.00 93.31 455 ALA A O 1
ATOM 3508 N N . SER A 1 456 ? 14.082 -7.892 -5.087 1.00 91.50 456 SER A N 1
ATOM 3509 C CA . SER A 1 456 ? 12.866 -7.583 -5.851 1.00 91.50 456 SER A CA 1
ATOM 3510 C C . SER A 1 456 ? 13.130 -7.561 -7.361 1.00 91.50 456 SER A C 1
ATOM 3512 O O . SER A 1 456 ? 12.431 -8.236 -8.113 1.00 91.50 456 SER A O 1
ATOM 3514 N N . ASP A 1 457 ? 14.177 -6.858 -7.812 1.00 91.56 457 ASP A N 1
ATOM 3515 C CA . ASP A 1 457 ? 14.564 -6.806 -9.229 1.00 91.56 457 ASP A CA 1
ATOM 3516 C C . ASP A 1 457 ? 14.973 -8.195 -9.750 1.00 91.56 457 ASP A C 1
ATOM 3518 O O . ASP A 1 457 ? 14.638 -8.571 -10.875 1.00 91.56 457 ASP A O 1
ATOM 3522 N N . TYR A 1 458 ? 15.674 -8.980 -8.928 1.00 95.31 458 TYR A N 1
ATOM 3523 C CA . TYR A 1 458 ? 16.082 -10.343 -9.258 1.00 95.31 458 TYR A CA 1
ATOM 3524 C C . TYR A 1 458 ? 14.883 -11.293 -9.373 1.00 95.31 458 TYR A C 1
ATOM 3526 O O . TYR A 1 458 ? 14.795 -12.047 -10.342 1.00 95.31 458 TYR A O 1
ATOM 3534 N N . LEU A 1 459 ? 13.930 -11.235 -8.438 1.00 95.19 459 LEU A N 1
ATOM 3535 C CA . LEU A 1 459 ? 12.699 -12.026 -8.503 1.00 95.19 459 LEU A CA 1
ATOM 3536 C C . LEU A 1 459 ? 11.841 -11.636 -9.705 1.00 95.19 459 LEU A C 1
ATOM 3538 O O . LEU A 1 459 ? 11.357 -12.513 -10.410 1.00 95.19 459 LEU A O 1
ATOM 3542 N N . GLU A 1 460 ? 11.714 -10.347 -10.007 1.00 91.00 460 GLU A N 1
ATOM 3543 C CA . GLU A 1 460 ? 11.039 -9.879 -11.221 1.00 91.00 460 GLU A CA 1
ATOM 3544 C C . GLU A 1 460 ? 11.721 -10.400 -12.498 1.00 91.00 460 GLU A C 1
ATOM 3546 O O . GLU A 1 460 ? 11.063 -10.759 -13.478 1.00 91.00 460 GLU A O 1
ATOM 3551 N N . HIS A 1 461 ? 13.051 -10.500 -12.496 1.00 91.62 461 HIS A N 1
ATOM 3552 C CA . HIS A 1 461 ? 13.798 -11.101 -13.600 1.00 91.62 461 HIS A CA 1
ATOM 3553 C C . HIS A 1 461 ? 13.550 -12.613 -13.718 1.00 91.62 461 HIS A C 1
ATOM 3555 O O . HIS A 1 461 ? 13.349 -13.111 -14.828 1.00 91.62 461 HIS A O 1
ATOM 3561 N N . LEU A 1 462 ? 13.467 -13.332 -12.592 1.00 94.56 462 LEU A N 1
ATOM 3562 C CA . LEU A 1 462 ? 13.077 -14.746 -12.551 1.00 94.56 462 LEU A CA 1
ATOM 3563 C C . LEU A 1 462 ? 11.651 -14.969 -13.066 1.00 94.56 462 LEU A C 1
ATOM 3565 O O . LEU A 1 462 ? 11.436 -15.874 -13.867 1.00 94.56 462 LEU A O 1
ATOM 3569 N N . ILE A 1 463 ? 10.694 -14.119 -12.684 1.00 90.75 463 ILE A N 1
ATOM 3570 C CA . ILE A 1 463 ? 9.312 -14.150 -13.193 1.00 90.75 463 ILE A CA 1
ATOM 3571 C C . ILE A 1 463 ? 9.306 -14.070 -14.722 1.00 90.75 463 ILE A C 1
ATOM 3573 O O . ILE A 1 463 ? 8.603 -14.820 -15.396 1.00 90.75 463 ILE A O 1
ATOM 3577 N N . ARG A 1 464 ? 10.116 -13.180 -15.301 1.00 85.38 464 ARG A N 1
ATOM 3578 C CA . ARG A 1 464 ? 10.210 -13.020 -16.760 1.00 85.38 464 ARG A CA 1
ATOM 3579 C C . ARG A 1 464 ? 10.867 -14.217 -17.434 1.00 85.38 464 ARG A C 1
ATOM 3581 O O . ARG A 1 464 ? 10.407 -14.624 -18.501 1.00 85.38 464 ARG A O 1
ATOM 3588 N N . LEU A 1 465 ? 11.914 -14.779 -16.829 1.00 89.88 465 LEU A N 1
ATOM 3589 C CA . LEU A 1 465 ? 12.535 -16.010 -17.312 1.00 89.88 465 LEU A CA 1
ATOM 3590 C C . LEU A 1 465 ? 11.520 -17.159 -17.317 1.00 89.88 465 LEU A C 1
ATOM 3592 O O . LEU A 1 465 ? 11.369 -17.828 -18.335 1.00 89.88 465 LEU A O 1
ATOM 3596 N N . MET A 1 466 ? 10.774 -17.340 -16.230 1.00 91.31 466 MET A N 1
ATOM 3597 C CA . MET A 1 466 ? 9.742 -18.373 -16.137 1.00 91.31 466 MET A CA 1
ATOM 3598 C C . MET A 1 466 ? 8.626 -18.158 -17.155 1.00 91.31 466 MET A C 1
ATOM 3600 O O . MET A 1 466 ? 8.252 -19.091 -17.854 1.00 91.31 466 MET A O 1
ATOM 3604 N N . ALA A 1 467 ? 8.162 -16.921 -17.341 1.00 85.25 467 ALA A N 1
ATOM 3605 C CA . ALA A 1 467 ? 7.179 -16.597 -18.373 1.00 85.25 467 ALA A CA 1
ATOM 3606 C C . ALA A 1 467 ? 7.681 -16.903 -19.798 1.00 85.25 467 ALA A C 1
ATOM 3608 O O . ALA A 1 467 ? 6.892 -17.270 -20.671 1.00 85.25 467 ALA A O 1
ATOM 3609 N N . LEU A 1 468 ? 8.986 -16.754 -20.055 1.00 83.31 468 LEU A N 1
ATOM 3610 C CA . LEU A 1 468 ? 9.603 -17.151 -21.321 1.00 83.31 468 LEU A CA 1
ATOM 3611 C C . LEU A 1 468 ? 9.628 -18.676 -21.477 1.00 83.31 468 LEU A C 1
ATOM 3613 O O . LEU A 1 468 ? 9.265 -19.172 -22.543 1.00 83.31 468 LEU A O 1
ATOM 3617 N N . LEU A 1 469 ? 10.035 -19.405 -20.436 1.00 86.38 469 LE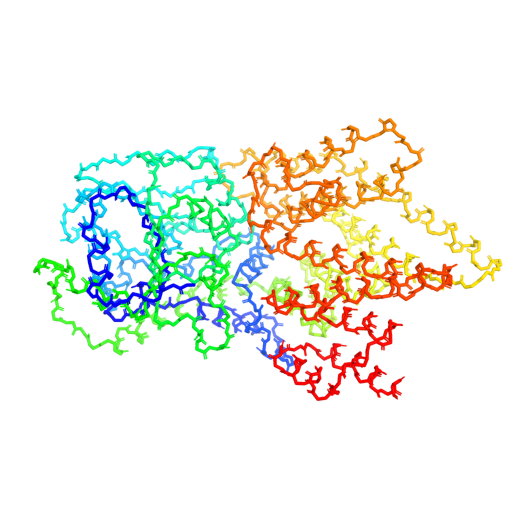U A N 1
ATOM 3618 C CA . LEU A 1 469 ? 10.056 -20.870 -20.440 1.00 86.38 469 LEU A CA 1
ATOM 3619 C C . LEU A 1 469 ? 8.647 -21.453 -20.600 1.00 86.38 469 LEU A C 1
ATOM 3621 O O . LEU A 1 469 ? 8.467 -22.413 -21.342 1.00 86.38 469 LEU A O 1
ATOM 3625 N N . GLU A 1 470 ? 7.635 -20.813 -20.016 1.00 84.06 470 GLU A N 1
ATOM 3626 C CA . GLU A 1 470 ? 6.234 -21.214 -20.147 1.00 84.06 470 GLU A CA 1
ATOM 3627 C C . GLU A 1 470 ? 5.756 -21.179 -21.602 1.00 84.06 470 GLU A C 1
ATOM 3629 O O . GLU A 1 470 ? 5.067 -22.081 -22.069 1.00 84.06 470 GLU A O 1
ATOM 3634 N N . ARG A 1 471 ? 6.194 -20.183 -22.383 1.00 80.12 471 ARG A N 1
ATOM 3635 C CA . ARG A 1 471 ? 5.904 -20.130 -23.828 1.00 80.12 471 ARG A CA 1
ATOM 3636 C C . ARG A 1 471 ? 6.539 -21.285 -24.601 1.00 80.12 471 ARG A C 1
ATOM 3638 O O . ARG A 1 471 ? 6.100 -21.593 -25.706 1.00 80.12 471 ARG A O 1
ATOM 3645 N N . LEU A 1 472 ? 7.577 -21.903 -24.043 1.00 81.06 472 LEU A N 1
ATOM 3646 C CA . LEU A 1 472 ? 8.238 -23.077 -24.601 1.00 81.06 472 LEU A CA 1
ATOM 3647 C C . LEU A 1 472 ? 7.657 -24.392 -24.058 1.00 81.06 472 LEU A C 1
ATOM 3649 O O . LEU A 1 472 ? 8.006 -25.438 -24.597 1.00 81.06 472 LEU A O 1
ATOM 3653 N N . ARG A 1 473 ? 6.742 -24.366 -23.073 1.00 80.06 473 ARG A N 1
ATOM 3654 C CA . ARG A 1 473 ? 6.134 -25.562 -22.452 1.00 80.06 473 ARG A CA 1
ATOM 3655 C C . ARG A 1 473 ? 5.512 -26.505 -23.480 1.00 80.06 473 ARG A C 1
ATOM 3657 O O . ARG A 1 473 ? 5.752 -27.703 -23.423 1.00 80.06 473 ARG A O 1
ATOM 3664 N N . GLY A 1 474 ? 4.815 -25.972 -24.488 1.00 71.25 474 GLY A N 1
ATOM 3665 C CA . GLY A 1 474 ? 4.243 -26.778 -25.580 1.00 71.25 474 GLY A CA 1
ATOM 3666 C C . GLY A 1 474 ? 5.280 -27.526 -26.433 1.00 71.25 474 GLY A C 1
ATOM 3667 O O . GLY A 1 474 ? 4.930 -28.455 -27.150 1.00 71.25 474 GLY A O 1
ATOM 3668 N N . LYS A 1 475 ? 6.560 -27.143 -26.349 1.00 79.81 475 LYS A N 1
ATOM 3669 C CA . LYS A 1 475 ? 7.689 -27.818 -27.006 1.00 79.81 475 LYS A CA 1
ATOM 3670 C C . LYS A 1 475 ? 8.489 -28.710 -26.051 1.00 79.81 475 LYS A C 1
ATOM 3672 O O . LYS A 1 475 ? 9.381 -29.415 -26.508 1.00 79.81 475 LYS A O 1
ATOM 3677 N N . LEU A 1 476 ? 8.202 -28.662 -24.748 1.00 78.94 476 LEU A N 1
ATOM 3678 C CA . LEU A 1 476 ? 8.923 -29.368 -23.686 1.00 78.94 476 LEU A CA 1
ATOM 3679 C C . LEU A 1 476 ? 7.921 -29.974 -22.680 1.00 78.94 476 LEU A C 1
ATOM 3681 O O . LEU A 1 476 ? 7.779 -29.455 -21.570 1.00 78.94 476 LEU A O 1
ATOM 3685 N N . PRO A 1 477 ? 7.219 -31.070 -23.032 1.00 72.44 477 PRO A N 1
ATOM 3686 C CA . PRO A 1 477 ? 6.140 -31.628 -22.208 1.00 72.44 477 PRO A CA 1
ATOM 3687 C C . PRO A 1 477 ? 6.592 -32.046 -20.801 1.00 72.44 477 PRO A C 1
ATOM 3689 O O . PRO A 1 477 ? 5.857 -31.887 -19.831 1.00 72.44 477 PRO A O 1
ATOM 3692 N N . THR A 1 478 ? 7.831 -32.526 -20.672 1.00 77.62 478 THR A N 1
ATOM 3693 C CA . THR A 1 478 ? 8.426 -32.966 -19.401 1.00 77.62 478 THR A CA 1
ATOM 3694 C C . THR A 1 478 ? 8.794 -31.817 -18.460 1.00 77.62 478 THR A C 1
ATOM 3696 O O . THR A 1 478 ? 9.061 -32.061 -17.288 1.00 77.62 478 THR A O 1
ATOM 3699 N N . ALA A 1 479 ? 8.786 -30.563 -18.928 1.00 80.75 479 ALA A N 1
ATOM 3700 C CA . ALA A 1 479 ? 9.141 -29.406 -18.108 1.00 80.75 479 ALA A CA 1
ATOM 3701 C C . ALA A 1 479 ? 7.991 -28.907 -17.215 1.00 80.75 479 ALA A C 1
ATOM 3703 O O . ALA A 1 479 ? 8.229 -28.060 -16.358 1.00 80.75 479 ALA A O 1
ATOM 3704 N N . GLY A 1 480 ? 6.760 -29.408 -17.392 1.00 81.31 480 GLY A N 1
ATOM 3705 C CA . GLY A 1 480 ? 5.571 -28.880 -16.712 1.00 81.31 480 GLY A CA 1
ATOM 3706 C C . GLY A 1 480 ? 5.701 -28.825 -15.187 1.00 81.31 480 GLY A C 1
ATOM 3707 O O . GLY A 1 480 ? 5.579 -27.751 -14.606 1.00 81.31 480 GLY A O 1
ATOM 3708 N N . SER A 1 481 ? 6.044 -29.947 -14.547 1.00 83.50 481 SER A N 1
ATOM 3709 C CA . SER A 1 481 ? 6.169 -30.021 -13.081 1.00 83.50 481 SER A CA 1
ATOM 3710 C C . SER A 1 481 ? 7.277 -29.121 -12.522 1.00 83.50 481 SER A C 1
ATOM 3712 O O . SER A 1 481 ? 7.113 -28.513 -11.464 1.00 83.50 481 SER A O 1
ATOM 3714 N N . LEU A 1 482 ? 8.393 -28.987 -13.246 1.00 87.81 482 LEU A N 1
ATOM 3715 C CA . LEU A 1 482 ? 9.494 -28.098 -12.868 1.00 87.81 482 LEU A CA 1
ATOM 3716 C C . LEU A 1 482 ? 9.089 -26.625 -12.962 1.00 87.81 482 LEU A C 1
ATOM 3718 O O . LEU A 1 482 ? 9.478 -25.830 -12.106 1.00 87.81 482 LEU A O 1
ATOM 3722 N N . LEU A 1 483 ? 8.306 -26.256 -13.980 1.00 88.50 483 LEU A N 1
ATOM 3723 C CA . LEU A 1 483 ? 7.817 -24.889 -14.142 1.00 88.50 483 LEU A CA 1
ATOM 3724 C C . LEU A 1 483 ? 6.828 -24.518 -13.037 1.00 88.50 483 LEU A C 1
ATOM 3726 O O . LEU A 1 483 ? 6.960 -23.452 -12.436 1.00 88.50 483 LEU A O 1
ATOM 3730 N N . ASP A 1 484 ? 5.906 -25.423 -12.717 1.00 86.44 484 ASP A N 1
ATOM 3731 C CA . ASP A 1 484 ? 4.907 -25.217 -11.668 1.00 86.44 484 ASP A CA 1
ATOM 3732 C C . ASP A 1 484 ? 5.595 -25.078 -10.288 1.00 86.44 484 ASP A C 1
ATOM 3734 O O . ASP A 1 484 ? 5.352 -24.112 -9.557 1.00 86.44 484 ASP A O 1
ATOM 3738 N N . SER A 1 485 ? 6.571 -25.945 -9.977 1.00 89.81 485 SER A N 1
ATOM 3739 C CA . SER A 1 485 ? 7.407 -25.817 -8.769 1.00 89.81 485 SER A CA 1
ATOM 3740 C C . SER A 1 485 ? 8.235 -24.526 -8.756 1.00 89.81 485 SER A C 1
ATOM 3742 O O . SER A 1 485 ? 8.441 -23.929 -7.694 1.00 89.81 485 SER A O 1
ATOM 3744 N N . GLY A 1 486 ? 8.740 -24.094 -9.914 1.00 92.69 486 GLY A N 1
ATOM 3745 C CA . GLY A 1 486 ? 9.502 -22.857 -10.054 1.00 92.69 486 GLY A CA 1
ATOM 3746 C C . GLY A 1 486 ? 8.650 -21.629 -9.742 1.00 92.69 486 GLY A C 1
ATOM 3747 O O . GLY A 1 486 ? 9.079 -20.762 -8.978 1.00 92.69 486 GLY A O 1
ATOM 3748 N N . TRP A 1 487 ? 7.417 -21.580 -10.255 1.00 91.56 487 TRP A N 1
ATOM 3749 C CA . TRP A 1 487 ? 6.466 -20.517 -9.937 1.00 91.56 487 TRP A CA 1
ATOM 3750 C C . TRP A 1 487 ? 6.139 -20.466 -8.448 1.00 91.56 487 TRP A C 1
ATOM 3752 O O . TRP A 1 487 ? 6.258 -19.397 -7.850 1.00 91.56 487 TRP A O 1
ATOM 3762 N N . GLN A 1 488 ? 5.828 -21.605 -7.823 1.00 88.25 488 GLN A N 1
ATOM 3763 C CA . GLN A 1 488 ? 5.568 -21.673 -6.380 1.00 88.25 488 GLN A CA 1
ATOM 3764 C C . GLN A 1 488 ? 6.767 -21.193 -5.551 1.00 88.25 488 GLN A C 1
ATOM 3766 O O . GLN A 1 488 ? 6.605 -20.493 -4.552 1.00 88.25 488 GLN A O 1
ATOM 3771 N N . GLN A 1 489 ? 7.996 -21.543 -5.944 1.00 93.25 489 GLN A N 1
ATOM 3772 C CA . GLN A 1 489 ? 9.196 -21.084 -5.240 1.00 93.25 489 GLN A CA 1
ATOM 3773 C C . GLN A 1 489 ? 9.408 -19.571 -5.386 1.00 93.25 489 GLN A C 1
ATOM 3775 O O . GLN A 1 489 ? 9.758 -18.900 -4.411 1.00 93.25 489 GLN A O 1
ATOM 3780 N N . ILE A 1 490 ? 9.191 -19.016 -6.582 1.00 94.00 490 ILE A N 1
ATOM 3781 C CA . ILE A 1 490 ? 9.280 -17.569 -6.812 1.00 94.00 490 ILE A CA 1
ATOM 3782 C C . ILE A 1 490 ? 8.193 -16.841 -6.025 1.00 94.00 490 ILE A C 1
ATOM 3784 O O . ILE A 1 490 ? 8.504 -15.839 -5.386 1.00 94.00 490 ILE A O 1
ATOM 3788 N N . GLN A 1 491 ? 6.958 -17.350 -6.018 1.00 87.75 491 GLN A N 1
ATOM 3789 C CA . GLN A 1 491 ? 5.857 -16.794 -5.232 1.00 87.75 491 GLN A CA 1
ATOM 3790 C C . GLN A 1 491 ? 6.232 -16.751 -3.753 1.00 87.75 491 GLN A C 1
ATOM 3792 O O . GLN A 1 491 ? 6.247 -15.671 -3.172 1.00 87.75 491 GLN A O 1
ATOM 3797 N N . ARG A 1 492 ? 6.653 -17.889 -3.179 1.00 85.81 492 ARG A N 1
ATOM 3798 C CA . ARG A 1 492 ? 7.106 -17.983 -1.782 1.00 85.81 492 ARG A CA 1
ATOM 3799 C C . ARG A 1 492 ? 8.208 -16.976 -1.466 1.00 85.81 492 ARG A C 1
ATOM 3801 O O . ARG A 1 492 ? 8.166 -16.339 -0.419 1.00 85.81 492 ARG A O 1
ATOM 3808 N N . ASN A 1 493 ? 9.173 -16.787 -2.364 1.00 91.00 493 ASN A N 1
ATOM 3809 C CA . ASN A 1 493 ? 10.230 -15.794 -2.174 1.00 91.00 493 ASN A CA 1
ATOM 3810 C C . ASN A 1 493 ? 9.710 -14.350 -2.268 1.00 91.00 493 ASN A C 1
ATOM 3812 O O . ASN A 1 493 ? 10.098 -13.528 -1.442 1.00 91.00 493 ASN A O 1
ATOM 3816 N N . CYS A 1 494 ? 8.831 -14.036 -3.229 1.00 88.56 494 CYS A N 1
ATOM 3817 C CA . CYS A 1 494 ? 8.220 -12.709 -3.354 1.00 88.56 494 CYS A CA 1
ATOM 3818 C C . CYS A 1 494 ? 7.410 -12.365 -2.105 1.00 88.56 494 CYS A C 1
ATOM 3820 O O . CYS A 1 494 ? 7.572 -11.275 -1.564 1.00 88.56 494 CYS A O 1
ATOM 3822 N N . VAL A 1 495 ? 6.601 -13.313 -1.629 1.00 79.12 495 VAL A N 1
ATOM 3823 C CA . VAL A 1 495 ? 5.841 -13.221 -0.381 1.00 79.12 495 VAL A CA 1
ATOM 3824 C C . VAL A 1 495 ? 6.809 -12.924 0.762 1.00 79.12 495 VAL A C 1
ATOM 3826 O O . VAL A 1 495 ? 6.786 -11.823 1.297 1.00 79.12 495 VAL A O 1
ATOM 3829 N N . ARG A 1 496 ? 7.762 -13.822 1.037 1.00 81.25 496 ARG A N 1
ATOM 3830 C CA . ARG A 1 496 ? 8.718 -13.704 2.151 1.00 81.25 496 ARG A CA 1
ATOM 3831 C C . ARG A 1 496 ? 9.477 -12.376 2.216 1.00 81.25 496 ARG A C 1
ATOM 3833 O O . ARG A 1 496 ? 9.662 -11.846 3.306 1.00 81.25 496 ARG A O 1
ATOM 3840 N N . ILE A 1 497 ? 9.933 -11.830 1.085 1.00 85.69 497 ILE A N 1
ATOM 3841 C CA . ILE A 1 497 ? 10.672 -10.556 1.105 1.00 85.69 497 ILE A CA 1
ATOM 3842 C C . ILE A 1 497 ? 9.759 -9.322 1.144 1.00 85.69 497 ILE A C 1
ATOM 3844 O O . ILE A 1 497 ? 10.253 -8.219 1.395 1.00 85.69 497 ILE A O 1
ATOM 3848 N N . GLY A 1 498 ? 8.457 -9.487 0.895 1.00 79.50 498 GLY A N 1
ATOM 3849 C CA . GLY A 1 498 ? 7.489 -8.402 0.757 1.00 79.50 498 GLY A CA 1
ATOM 3850 C C . GLY A 1 498 ? 7.501 -7.739 -0.627 1.00 79.50 498 GLY A C 1
ATOM 3851 O O . GLY A 1 498 ? 7.436 -6.519 -0.732 1.00 79.50 498 GLY A O 1
ATOM 3852 N N . TYR A 1 499 ? 7.660 -8.498 -1.713 1.00 86.56 499 TYR A N 1
ATOM 3853 C CA . TYR A 1 499 ? 7.620 -7.976 -3.084 1.00 86.56 499 TYR A CA 1
ATOM 3854 C C . TYR A 1 499 ? 6.227 -8.147 -3.716 1.00 86.56 499 TYR A C 1
ATOM 3856 O O . TYR A 1 499 ? 5.990 -9.081 -4.485 1.00 86.56 499 TYR A O 1
ATOM 3864 N N . THR A 1 500 ? 5.304 -7.220 -3.419 1.00 77.31 500 THR A N 1
ATOM 3865 C CA . THR A 1 500 ? 3.886 -7.276 -3.850 1.00 77.31 500 THR A CA 1
ATOM 3866 C C . THR A 1 500 ? 3.718 -7.420 -5.356 1.00 77.31 500 THR A C 1
ATOM 3868 O O . THR A 1 500 ? 2.947 -8.250 -5.823 1.00 77.31 500 THR A O 1
ATOM 3871 N N . ALA A 1 501 ? 4.440 -6.615 -6.141 1.00 80.44 501 ALA A N 1
ATOM 3872 C CA . ALA A 1 501 ? 4.319 -6.659 -7.597 1.00 80.44 501 ALA A CA 1
ATOM 3873 C C . ALA A 1 501 ? 4.715 -8.037 -8.149 1.00 80.44 501 ALA A C 1
ATOM 3875 O O . ALA A 1 501 ? 4.027 -8.561 -9.022 1.00 80.44 501 ALA A O 1
ATOM 3876 N N . GLY A 1 502 ? 5.761 -8.656 -7.590 1.00 85.88 502 GLY A N 1
ATOM 3877 C CA . GLY A 1 502 ? 6.161 -10.015 -7.948 1.00 85.88 502 GLY A CA 1
ATOM 3878 C C . GLY A 1 502 ? 5.113 -11.046 -7.559 1.00 85.88 502 GLY A C 1
ATOM 3879 O O . GLY A 1 502 ? 4.770 -11.907 -8.363 1.00 85.88 502 GLY A O 1
ATOM 3880 N N . VAL A 1 503 ? 4.535 -10.905 -6.368 1.00 80.88 503 VAL A N 1
ATOM 3881 C CA . VAL A 1 503 ? 3.418 -11.725 -5.898 1.00 80.88 503 VAL A CA 1
ATOM 3882 C C . VAL A 1 503 ? 2.228 -11.687 -6.875 1.00 80.88 503 VAL A C 1
ATOM 3884 O O . VAL A 1 503 ? 1.758 -12.744 -7.308 1.00 80.88 503 VAL A O 1
ATOM 3887 N N . PHE A 1 504 ? 1.781 -10.496 -7.288 1.00 74.06 504 PHE A N 1
ATOM 3888 C CA . PHE A 1 504 ? 0.708 -10.347 -8.279 1.00 74.06 504 PHE A CA 1
ATOM 3889 C C . PHE A 1 504 ? 1.107 -10.917 -9.646 1.00 74.06 504 PHE A C 1
ATOM 3891 O O . PHE A 1 504 ? 0.312 -11.593 -10.300 1.00 74.06 504 PHE A O 1
ATOM 3898 N N . ASN A 1 505 ? 2.342 -10.663 -10.086 1.00 81.50 505 ASN A N 1
ATOM 3899 C CA . ASN A 1 505 ? 2.832 -11.130 -11.377 1.00 81.50 505 ASN A CA 1
ATOM 3900 C C . ASN A 1 505 ? 2.880 -12.661 -11.449 1.00 81.50 505 ASN A C 1
ATOM 3902 O O . ASN A 1 505 ? 2.408 -13.214 -12.437 1.00 81.50 505 ASN A O 1
ATOM 3906 N N . VAL A 1 506 ? 3.400 -13.346 -10.424 1.00 85.25 506 VAL A N 1
ATOM 3907 C CA . VAL A 1 506 ? 3.429 -14.820 -10.366 1.00 85.25 506 VAL A CA 1
ATOM 3908 C C . VAL A 1 506 ? 2.016 -15.389 -10.368 1.00 85.25 506 VAL A C 1
ATOM 3910 O O . VAL A 1 506 ? 1.701 -16.261 -11.174 1.00 85.25 506 VAL A O 1
ATOM 3913 N N . SER A 1 507 ? 1.156 -14.838 -9.517 1.00 76.06 507 SER A N 1
ATOM 3914 C CA . SER A 1 507 ? -0.245 -15.237 -9.393 1.00 76.06 507 SER A CA 1
ATOM 3915 C C . SER A 1 507 ? -0.990 -15.175 -10.727 1.00 76.06 507 SER A C 1
ATOM 3917 O O . SER A 1 507 ? -1.652 -16.129 -11.124 1.00 76.06 507 SER A O 1
ATOM 3919 N N . LYS A 1 508 ? -0.777 -14.096 -11.489 1.00 76.69 508 LYS A N 1
ATOM 3920 C CA . LYS A 1 508 ? -1.304 -13.930 -12.848 1.00 76.69 508 LYS A CA 1
ATOM 3921 C C . LYS A 1 508 ? -0.842 -15.019 -13.826 1.00 76.69 508 LYS A C 1
ATOM 3923 O O . LYS A 1 508 ? -1.558 -15.305 -14.783 1.00 76.69 508 LYS A O 1
ATOM 3928 N N . TYR A 1 509 ? 0.366 -15.564 -13.681 1.00 78.75 509 TYR A N 1
ATOM 3929 C CA . TYR A 1 509 ? 0.836 -16.655 -14.543 1.00 78.75 509 TYR A CA 1
ATOM 3930 C C . TYR A 1 509 ? 0.274 -18.006 -14.101 1.00 78.75 509 TYR A C 1
ATOM 3932 O O . TYR A 1 509 ? -0.189 -18.754 -14.958 1.00 78.75 509 TYR A O 1
ATOM 3940 N N . LEU A 1 510 ? 0.233 -18.275 -12.794 1.00 77.25 510 LEU A N 1
ATOM 3941 C CA . LEU A 1 510 ? -0.366 -19.490 -12.234 1.00 77.25 510 LEU A CA 1
ATOM 3942 C C . LEU A 1 510 ? -1.859 -19.608 -12.584 1.00 77.25 510 LEU A C 1
ATOM 3944 O O . LEU A 1 510 ? -2.308 -20.668 -13.019 1.00 77.25 510 LEU A O 1
ATOM 3948 N N . SER A 1 511 ? -2.623 -18.514 -12.497 1.00 67.69 511 SER A N 1
ATOM 3949 C CA . SER A 1 511 ? -4.055 -18.523 -12.834 1.00 67.69 511 SER A CA 1
ATOM 3950 C C . SER A 1 511 ? -4.337 -18.788 -14.315 1.00 67.69 511 SER A C 1
ATOM 3952 O O . SER A 1 511 ? -5.392 -19.305 -14.658 1.00 67.69 511 SER A O 1
ATOM 3954 N N . ARG A 1 512 ? -3.384 -18.505 -15.214 1.00 68.50 512 ARG A N 1
ATOM 3955 C CA . ARG A 1 512 ? -3.493 -18.863 -16.642 1.00 68.50 512 ARG A CA 1
ATOM 3956 C C . ARG A 1 512 ? -3.274 -20.350 -16.907 1.00 68.50 512 ARG A C 1
ATOM 3958 O O . ARG A 1 512 ? -3.689 -20.830 -17.957 1.00 68.50 512 ARG A O 1
ATOM 3965 N N . GLN A 1 513 ? -2.578 -21.047 -16.010 1.00 67.38 513 GLN A N 1
ATOM 3966 C CA . GLN A 1 513 ? -2.301 -22.480 -16.132 1.00 67.38 513 GLN A CA 1
ATOM 3967 C C . GLN A 1 513 ? -3.448 -23.327 -15.575 1.00 67.38 513 GLN A C 1
ATOM 3969 O O . GLN A 1 513 ? -3.703 -24.420 -16.074 1.00 67.38 513 GLN A O 1
ATOM 3974 N N . GLN A 1 514 ? -4.145 -22.828 -14.554 1.00 63.59 514 GLN A N 1
ATOM 3975 C CA . GLN A 1 514 ? -5.285 -23.509 -13.954 1.00 63.59 514 GLN A CA 1
ATOM 3976 C C . GLN A 1 514 ? -6.532 -23.294 -14.824 1.00 63.59 514 GLN A C 1
ATOM 3978 O O . GLN A 1 514 ? -7.179 -22.254 -14.774 1.00 63.59 514 GLN A O 1
ATOM 3983 N N . THR A 1 515 ? -6.899 -24.296 -15.625 1.00 45.25 515 THR A N 1
ATOM 3984 C CA . THR A 1 515 ? -8.163 -24.324 -16.389 1.00 45.25 515 THR A CA 1
ATOM 3985 C C . THR A 1 515 ? -9.403 -24.564 -15.513 1.00 45.25 515 THR A C 1
ATOM 3987 O O . THR A 1 515 ? -10.510 -24.689 -16.031 1.00 45.25 515 THR A O 1
ATOM 3990 N N . GLY A 1 516 ? -9.244 -24.590 -14.188 1.00 43.50 516 GLY A N 1
ATOM 3991 C CA . GLY A 1 516 ? -10.317 -24.674 -13.206 1.00 43.50 516 GLY A CA 1
ATOM 3992 C C . GLY A 1 516 ? -9.966 -23.848 -11.972 1.00 43.50 516 GLY A C 1
ATOM 3993 O O . GLY A 1 516 ? -8.827 -23.859 -11.514 1.00 43.50 516 GLY A O 1
ATOM 3994 N N . VAL A 1 517 ? -10.947 -23.112 -11.453 1.00 38.84 517 VAL A N 1
ATOM 3995 C CA . VAL A 1 517 ? -10.841 -22.314 -10.225 1.00 38.84 517 VAL A CA 1
ATOM 3996 C C . VAL A 1 517 ? -10.650 -23.274 -9.045 1.00 38.84 517 VAL A C 1
ATOM 3998 O O . VAL A 1 517 ? -11.625 -23.802 -8.521 1.00 38.84 517 VAL A O 1
ATOM 4001 N N . GLY A 1 518 ? -9.408 -23.569 -8.659 1.00 42.38 518 GLY A N 1
ATOM 4002 C CA . GLY A 1 518 ? -9.156 -24.475 -7.535 1.00 42.38 518 GLY A CA 1
ATOM 4003 C C . GLY A 1 518 ? -7.748 -25.054 -7.489 1.00 42.38 518 GLY A C 1
ATOM 4004 O O . GLY A 1 518 ? -7.565 -26.248 -7.708 1.00 42.38 518 GLY A O 1
ATOM 4005 N N . GLY A 1 519 ? -6.755 -24.219 -7.182 1.00 35.84 519 GLY A N 1
ATOM 4006 C CA . GLY A 1 519 ? -5.438 -24.666 -6.724 1.00 35.84 519 GLY A CA 1
ATOM 4007 C C . GLY A 1 519 ? -5.359 -24.698 -5.187 1.00 35.84 519 GLY A C 1
ATOM 4008 O O . GLY A 1 519 ? -5.885 -23.785 -4.547 1.00 35.84 519 GLY A O 1
ATOM 4009 N N . PRO A 1 520 ? -4.712 -25.708 -4.575 1.00 38.97 520 PRO A N 1
ATOM 4010 C CA . PRO A 1 520 ? -4.658 -25.880 -3.128 1.00 38.97 520 PRO A CA 1
ATOM 4011 C C . PRO A 1 520 ? -3.473 -25.104 -2.542 1.00 38.97 520 PRO A C 1
ATOM 4013 O O . PRO A 1 520 ? -2.384 -25.645 -2.429 1.00 38.97 520 PRO A O 1
ATOM 4016 N N . GLU A 1 521 ? -3.682 -23.827 -2.225 1.00 38.09 521 GLU A N 1
ATOM 4017 C CA . GLU A 1 521 ? -2.952 -23.052 -1.205 1.00 38.09 521 GLU A CA 1
ATOM 4018 C C . GLU A 1 521 ? -3.586 -21.649 -1.156 1.00 38.09 521 GLU A C 1
ATOM 4020 O O . GLU A 1 521 ? -3.387 -20.817 -2.040 1.00 38.09 521 GLU A O 1
ATOM 4025 N N . GLY A 1 522 ? -4.421 -21.404 -0.140 1.00 47.03 522 GLY A N 1
ATOM 4026 C CA . GLY A 1 522 ? -5.183 -20.164 0.085 1.00 47.03 522 GLY A CA 1
ATOM 4027 C C . GLY A 1 522 ? -4.341 -18.945 0.484 1.00 47.03 522 GLY A C 1
ATOM 4028 O O . GLY A 1 522 ? -4.821 -18.066 1.190 1.00 47.03 522 GLY A O 1
ATOM 4029 N N . THR A 1 523 ? -3.099 -18.868 0.028 1.00 41.22 523 THR A N 1
ATOM 4030 C CA . THR A 1 523 ? -2.017 -18.085 0.647 1.00 41.22 523 THR A CA 1
ATOM 4031 C C . THR A 1 523 ? -1.740 -16.775 -0.105 1.00 41.22 523 THR A C 1
ATOM 4033 O O . THR A 1 523 ? -0.611 -16.305 -0.171 1.00 41.22 523 THR A O 1
ATOM 4036 N N . LEU A 1 524 ? -2.758 -16.259 -0.814 1.00 38.03 524 LEU A N 1
ATOM 4037 C CA . LEU A 1 524 ? -2.707 -14.995 -1.568 1.00 38.03 524 LEU A CA 1
ATOM 4038 C C . LEU A 1 524 ? -4.091 -14.462 -1.995 1.00 38.03 524 LEU A C 1
ATOM 4040 O O . LEU A 1 524 ? -4.191 -13.518 -2.784 1.00 38.03 524 LEU A O 1
ATOM 4044 N N . ALA A 1 525 ? -5.175 -15.093 -1.524 1.00 39.22 525 ALA A N 1
ATOM 4045 C CA . ALA A 1 525 ? -6.454 -15.248 -2.233 1.00 39.22 525 ALA A CA 1
ATOM 4046 C C . ALA A 1 525 ? -7.212 -13.959 -2.588 1.00 39.22 525 ALA A C 1
ATOM 4048 O O . ALA A 1 525 ? -8.126 -14.019 -3.408 1.00 39.22 525 ALA A O 1
ATOM 4049 N N . ARG A 1 526 ? -6.819 -12.776 -2.085 1.00 38.09 526 ARG A N 1
ATOM 4050 C CA . ARG A 1 526 ? -7.403 -11.500 -2.555 1.00 38.09 526 ARG A CA 1
ATOM 4051 C C . ARG A 1 526 ? -6.490 -10.317 -2.833 1.00 38.09 526 ARG A C 1
ATOM 4053 O O . ARG A 1 526 ? -6.964 -9.323 -3.380 1.00 38.09 526 ARG A O 1
ATOM 4060 N N . ALA A 1 527 ? -5.187 -10.437 -2.628 1.00 37.84 527 ALA A N 1
ATOM 4061 C CA . ALA A 1 527 ? -4.276 -9.712 -3.501 1.00 37.84 527 ALA A CA 1
ATOM 4062 C C . ALA A 1 527 ? -4.539 -10.223 -4.944 1.00 37.84 527 ALA A C 1
ATOM 4064 O O . ALA A 1 527 ? -4.698 -9.455 -5.894 1.00 37.84 527 ALA A O 1
ATOM 4065 N N . LEU A 1 528 ? -4.823 -11.521 -5.036 1.00 41.16 528 LEU A N 1
ATOM 4066 C CA . LEU A 1 528 ? -5.566 -12.218 -6.079 1.00 41.16 528 LEU A CA 1
ATOM 4067 C C . LEU A 1 528 ? -6.984 -11.657 -6.391 1.00 41.16 528 LEU A C 1
ATOM 4069 O O . LEU A 1 528 ? -7.479 -11.929 -7.449 1.00 41.16 528 LEU A O 1
ATOM 4073 N N . ALA A 1 529 ? -7.676 -10.788 -5.647 1.00 42.19 529 ALA A N 1
ATOM 4074 C CA . ALA A 1 529 ? -8.989 -10.284 -6.096 1.00 42.19 529 ALA A CA 1
ATOM 4075 C C . ALA A 1 529 ? -8.795 -9.192 -7.131 1.00 42.19 529 ALA A C 1
ATOM 4077 O O . ALA A 1 529 ? -9.384 -9.263 -8.187 1.00 42.19 529 ALA A O 1
ATOM 4078 N N . ILE A 1 530 ? -7.938 -8.198 -6.895 1.00 43.84 530 ILE A N 1
ATOM 4079 C CA . ILE A 1 530 ? -7.604 -7.227 -7.949 1.00 43.84 530 ILE A CA 1
ATOM 4080 C C . ILE A 1 530 ? -6.622 -7.852 -8.934 1.00 43.84 530 ILE A C 1
ATOM 4082 O O . ILE A 1 530 ? -6.755 -7.609 -10.122 1.00 43.84 530 ILE A O 1
ATOM 4086 N N . GLY A 1 531 ? -5.666 -8.663 -8.475 1.00 44.41 531 GLY A N 1
ATOM 4087 C CA . GLY A 1 531 ? -4.714 -9.381 -9.322 1.00 44.41 531 GLY A CA 1
ATOM 4088 C C . GLY A 1 531 ? -5.363 -10.435 -10.219 1.00 44.41 531 GLY A C 1
ATOM 4089 O O . GLY A 1 531 ? -4.988 -10.511 -11.385 1.00 44.41 531 GLY A O 1
ATOM 4090 N N . ASP A 1 532 ? -6.366 -11.170 -9.733 1.00 44.59 532 ASP A N 1
ATOM 4091 C CA . ASP A 1 532 ? -7.175 -12.109 -10.522 1.00 44.59 532 ASP A CA 1
ATOM 4092 C C . ASP A 1 532 ? -8.307 -11.404 -11.209 1.00 44.59 532 ASP A C 1
ATOM 4094 O O . ASP A 1 532 ? -8.507 -11.719 -12.356 1.00 44.59 532 ASP A O 1
ATOM 4098 N N . LEU A 1 533 ? -8.995 -10.406 -10.652 1.00 54.16 533 LEU A N 1
ATOM 4099 C CA . LEU A 1 533 ? -9.936 -9.641 -11.478 1.00 54.16 533 LEU A CA 1
ATOM 4100 C C . LEU A 1 533 ? -9.173 -8.983 -12.626 1.00 54.16 533 LEU A C 1
ATOM 4102 O O . LEU A 1 533 ? -9.662 -8.994 -13.745 1.00 54.16 533 LEU A O 1
ATOM 4106 N N . LEU A 1 534 ? -7.959 -8.464 -12.414 1.00 58.53 534 LEU A N 1
ATOM 4107 C CA . LEU A 1 534 ? -7.093 -7.946 -13.475 1.00 58.53 534 LEU A CA 1
ATOM 4108 C C . LEU A 1 534 ? -6.569 -9.081 -14.361 1.00 58.53 534 LEU A C 1
ATOM 4110 O O . LEU A 1 534 ? -6.528 -8.925 -15.575 1.00 58.53 534 LEU A O 1
ATOM 4114 N N . GLY A 1 535 ? -6.170 -10.211 -13.786 1.00 52.53 535 GLY A N 1
ATOM 4115 C CA . GLY A 1 535 ? -5.647 -11.392 -14.473 1.00 52.53 535 GLY A CA 1
ATOM 4116 C C . GLY A 1 535 ? -6.690 -12.060 -15.363 1.00 52.53 535 GLY A C 1
ATOM 4117 O O . GLY A 1 535 ? -6.435 -12.262 -16.543 1.00 52.53 535 GLY A O 1
ATOM 4118 N N . GLU A 1 536 ? -7.876 -12.303 -14.827 1.00 60.50 536 GLU A N 1
ATOM 4119 C CA . GLU A 1 536 ? -9.130 -12.707 -15.454 1.00 60.50 536 GLU A CA 1
ATOM 4120 C C . GLU A 1 536 ? -9.583 -11.673 -16.478 1.00 60.50 536 GLU A C 1
ATOM 4122 O O . GLU A 1 536 ? -9.895 -12.043 -17.601 1.00 60.50 536 GLU A O 1
ATOM 4127 N N . THR A 1 537 ? -9.552 -10.373 -16.169 1.00 70.50 537 THR A N 1
ATOM 4128 C CA . THR A 1 537 ? -9.842 -9.328 -17.166 1.00 70.50 537 THR A CA 1
ATOM 4129 C C . THR A 1 537 ? -8.876 -9.430 -18.341 1.00 70.50 537 THR A C 1
ATOM 4131 O O . THR A 1 537 ? -9.287 -9.360 -19.498 1.00 70.50 537 THR A O 1
ATOM 4134 N N . LEU A 1 538 ? -7.583 -9.612 -18.066 1.00 64.62 538 LEU A N 1
ATOM 4135 C CA . LEU A 1 538 ? -6.560 -9.808 -19.087 1.00 64.62 538 LEU A CA 1
ATOM 4136 C C . LEU A 1 538 ? -6.761 -11.131 -19.836 1.00 64.62 538 LEU A C 1
ATOM 4138 O O . LEU A 1 538 ? -6.553 -11.146 -21.043 1.00 64.62 538 LEU A O 1
ATOM 4142 N N . ALA A 1 539 ? -7.172 -12.205 -19.163 1.00 63.22 539 ALA A N 1
ATOM 4143 C CA . ALA A 1 539 ? -7.435 -13.510 -19.759 1.00 63.22 539 ALA A CA 1
ATOM 4144 C C . ALA A 1 539 ? -8.666 -13.461 -20.669 1.00 63.22 539 ALA A C 1
ATOM 4146 O O . ALA A 1 539 ? -8.556 -13.818 -21.833 1.00 63.22 539 ALA A O 1
ATOM 4147 N N . ARG A 1 540 ? -9.794 -12.917 -20.201 1.00 74.38 540 ARG A N 1
ATOM 4148 C CA . ARG A 1 540 ? -11.009 -12.658 -20.992 1.00 74.38 540 ARG A CA 1
ATOM 4149 C C . ARG A 1 540 ? -10.701 -11.772 -22.199 1.00 74.38 540 ARG A C 1
ATOM 4151 O O . ARG A 1 540 ? -11.127 -12.067 -23.311 1.00 74.38 540 ARG A O 1
ATOM 4158 N N . ARG A 1 541 ? -9.882 -10.729 -22.014 1.00 85.94 541 ARG A N 1
ATOM 4159 C CA . ARG A 1 541 ? -9.374 -9.904 -23.119 1.00 85.94 541 ARG A CA 1
ATOM 4160 C C . ARG A 1 541 ? -8.569 -10.730 -24.130 1.00 85.94 541 ARG A C 1
ATOM 4162 O O . ARG A 1 541 ? -8.783 -10.602 -25.335 1.00 85.94 541 ARG A O 1
ATOM 4169 N N . ASP A 1 542 ? -7.626 -11.541 -23.658 1.00 62.50 542 ASP A N 1
ATOM 4170 C CA . ASP A 1 542 ? -6.743 -12.347 -24.509 1.00 62.50 542 ASP A CA 1
ATOM 4171 C C . ASP A 1 542 ? -7.531 -13.454 -25.245 1.00 62.50 542 ASP A C 1
ATOM 4173 O O . ASP A 1 542 ? -7.316 -13.655 -26.440 1.00 62.50 542 ASP A O 1
ATOM 4177 N N . ILE A 1 543 ? -8.513 -14.085 -24.585 1.00 71.81 543 ILE A N 1
ATOM 4178 C CA . ILE A 1 543 ? -9.477 -15.028 -25.177 1.00 71.81 543 ILE A CA 1
ATOM 4179 C C . ILE A 1 543 ? -10.278 -14.330 -26.277 1.00 71.81 543 ILE A C 1
ATOM 4181 O O . ILE A 1 543 ? -10.290 -14.804 -27.410 1.00 71.81 543 ILE A O 1
ATOM 4185 N N . GLY A 1 544 ? -10.878 -13.173 -25.982 1.00 76.88 544 GLY A N 1
ATOM 4186 C CA . GLY A 1 544 ? -11.640 -12.409 -26.969 1.00 76.88 544 GLY A CA 1
ATOM 4187 C C . GLY A 1 544 ? -10.799 -11.999 -28.181 1.00 76.88 544 GLY A C 1
ATOM 4188 O O . GLY A 1 544 ? -11.244 -12.120 -29.318 1.00 76.88 544 GLY A O 1
ATOM 4189 N N . SER A 1 545 ? -9.541 -11.611 -27.962 1.00 75.38 545 SER A N 1
ATOM 4190 C CA . SER A 1 545 ? -8.599 -11.281 -29.044 1.00 75.38 545 SER A CA 1
ATOM 4191 C C . SER A 1 545 ? -8.255 -12.497 -29.913 1.00 75.38 545 SER A C 1
ATOM 4193 O O . SER A 1 545 ? -8.134 -12.379 -31.132 1.00 75.38 545 SER A O 1
ATOM 4195 N N . SER A 1 546 ? -8.092 -13.667 -29.292 1.00 73.06 546 SER A N 1
ATOM 4196 C CA . SER A 1 546 ? -7.812 -14.930 -29.983 1.00 73.06 546 SER A CA 1
ATOM 4197 C C . SER A 1 546 ? -9.007 -15.387 -30.825 1.00 73.06 546 SER A C 1
ATOM 4199 O O . SER A 1 546 ? -8.851 -15.689 -32.008 1.00 73.06 546 SER A O 1
ATOM 4201 N N . LEU A 1 547 ? -10.216 -15.354 -30.255 1.00 80.56 547 LEU A N 1
ATOM 4202 C CA . LEU A 1 547 ? -11.460 -15.691 -30.954 1.00 80.56 547 LEU A CA 1
ATOM 4203 C C . LEU A 1 547 ? -11.710 -14.757 -32.146 1.00 80.56 547 LEU A C 1
ATOM 4205 O O . LEU A 1 547 ? -12.024 -15.227 -33.235 1.00 80.56 547 LEU A O 1
ATOM 4209 N N . ALA A 1 548 ? -11.455 -13.457 -31.979 1.00 83.81 548 ALA A N 1
ATOM 4210 C CA . ALA A 1 548 ? -11.511 -12.466 -33.054 1.00 83.81 548 ALA A CA 1
ATOM 4211 C C . ALA A 1 548 ? -10.511 -12.729 -34.192 1.00 83.81 548 ALA A C 1
ATOM 4213 O O . ALA A 1 548 ? -10.757 -12.409 -35.354 1.00 83.81 548 ALA A O 1
ATOM 4214 N N . ALA A 1 549 ? -9.331 -13.265 -33.873 1.00 81.38 549 ALA A N 1
ATOM 4215 C CA . ALA A 1 549 ? -8.364 -13.657 -34.889 1.00 81.38 549 ALA A CA 1
ATOM 4216 C C . ALA A 1 549 ? -8.824 -14.914 -35.640 1.00 81.38 549 ALA A C 1
ATOM 4218 O O . ALA A 1 549 ? -8.724 -14.943 -36.865 1.00 81.38 549 ALA A O 1
ATOM 4219 N N . ARG A 1 550 ? -9.374 -15.903 -34.924 1.00 83.12 550 ARG A N 1
ATOM 4220 C CA . ARG A 1 550 ? -9.905 -17.147 -35.498 1.00 83.12 550 ARG A CA 1
ATOM 4221 C C . ARG A 1 550 ? -11.143 -16.936 -36.362 1.00 83.12 550 ARG A C 1
ATOM 4223 O O . ARG A 1 550 ? -11.232 -17.547 -37.417 1.00 83.12 550 ARG A O 1
ATOM 4230 N N . SER A 1 551 ? -12.042 -16.021 -35.997 1.00 91.94 551 SER A N 1
ATOM 4231 C CA . SER A 1 551 ? -13.230 -15.719 -36.811 1.00 91.94 551 SER A CA 1
ATOM 4232 C C . SER A 1 551 ? -12.883 -15.214 -38.218 1.00 91.94 551 SER A C 1
ATOM 4234 O O . SER A 1 551 ? -13.676 -15.355 -39.139 1.00 91.94 551 SER A O 1
ATOM 4236 N N . ARG A 1 552 ? -11.680 -14.651 -38.410 1.00 90.12 552 ARG A N 1
ATOM 4237 C CA . ARG A 1 552 ? -11.157 -14.258 -39.732 1.00 90.12 552 ARG A CA 1
ATOM 4238 C C . ARG A 1 552 ? -10.573 -15.427 -40.530 1.00 90.12 552 ARG A C 1
ATOM 4240 O O . ARG A 1 552 ? -10.364 -15.286 -41.729 1.00 90.12 552 ARG A O 1
ATOM 4247 N N . GLN A 1 553 ? -10.250 -16.531 -39.864 1.00 88.06 553 GLN A N 1
ATOM 4248 C CA . GLN A 1 553 ? -9.606 -17.712 -40.443 1.00 88.06 553 GLN A CA 1
ATOM 4249 C C . GLN A 1 553 ? -10.591 -18.867 -40.672 1.00 88.06 553 GLN A C 1
ATOM 4251 O O . GLN A 1 553 ? -10.319 -19.719 -41.509 1.00 88.06 553 GLN A O 1
ATOM 4256 N N . GLU A 1 554 ? -11.718 -18.886 -39.955 1.00 91.19 554 GLU A N 1
ATOM 4257 C CA . GLU A 1 554 ? -12.730 -19.951 -39.970 1.00 91.19 554 GLU A CA 1
ATOM 4258 C C . GLU A 1 554 ? -14.094 -19.384 -40.440 1.00 91.19 554 GLU A C 1
ATOM 4260 O O . GLU A 1 554 ? -14.926 -19.050 -39.594 1.00 91.19 554 GLU A O 1
ATOM 4265 N N . PRO A 1 555 ? -14.349 -19.239 -41.762 1.00 89.75 555 PRO A N 1
ATOM 4266 C CA . PRO A 1 555 ? -15.547 -18.574 -42.298 1.00 89.75 555 PRO A CA 1
ATOM 4267 C C . PRO A 1 555 ? -16.860 -19.205 -41.828 1.00 89.75 555 PRO A C 1
ATOM 4269 O O . PRO A 1 555 ? -17.792 -18.491 -41.464 1.00 89.75 555 PRO A O 1
ATOM 4272 N N . ASP A 1 556 ? -16.900 -20.537 -41.766 1.00 90.50 556 ASP A N 1
ATOM 4273 C CA . ASP A 1 556 ? -18.096 -21.307 -41.404 1.00 90.50 556 ASP A CA 1
ATOM 4274 C C . ASP A 1 556 ? -18.502 -21.120 -39.931 1.00 90.50 556 ASP A C 1
ATOM 4276 O O . ASP A 1 556 ? -19.662 -21.311 -39.573 1.00 90.50 556 ASP A O 1
ATOM 4280 N N . ALA A 1 557 ? -17.560 -20.711 -39.072 1.00 88.50 557 ALA A N 1
ATOM 4281 C CA . ALA A 1 557 ? -17.777 -20.435 -37.650 1.00 88.50 557 ALA A CA 1
ATOM 4282 C C . ALA A 1 557 ? -17.603 -18.945 -37.298 1.00 88.50 557 ALA A C 1
ATOM 4284 O O . ALA A 1 557 ? -17.608 -18.581 -36.117 1.00 88.50 557 ALA A O 1
ATOM 4285 N N . ALA A 1 558 ? -17.427 -18.078 -38.302 1.00 89.50 558 ALA A N 1
ATOM 4286 C CA . ALA A 1 558 ? -16.980 -16.704 -38.106 1.00 89.50 558 ALA A CA 1
ATOM 4287 C C . ALA A 1 558 ? -17.921 -15.901 -37.202 1.00 89.50 558 ALA A C 1
ATOM 4289 O O . ALA A 1 558 ? -17.449 -15.190 -36.314 1.00 89.50 558 ALA A O 1
ATOM 4290 N N . GLU A 1 559 ? -19.234 -16.047 -37.391 1.00 92.69 559 GLU A N 1
ATOM 4291 C CA . GLU A 1 559 ? -20.226 -15.295 -36.621 1.00 92.69 559 GLU A CA 1
ATOM 4292 C C . GLU A 1 559 ? -20.256 -15.735 -35.152 1.00 92.69 559 GLU A C 1
ATOM 4294 O O . GLU A 1 559 ? -20.084 -14.905 -34.262 1.00 92.69 559 GLU A O 1
ATOM 4299 N N . ALA A 1 560 ? -20.334 -17.043 -34.883 1.00 92.50 560 ALA A N 1
ATOM 4300 C CA . ALA A 1 560 ? -20.340 -17.577 -33.519 1.00 92.50 560 ALA A CA 1
ATOM 4301 C C . ALA A 1 560 ? -19.051 -17.229 -32.748 1.00 92.50 560 ALA A C 1
ATOM 4303 O O . ALA A 1 560 ? -19.092 -16.814 -31.588 1.00 92.50 560 ALA A O 1
ATOM 4304 N N . LEU A 1 561 ? -17.886 -17.342 -33.402 1.00 85.31 561 LEU A N 1
ATOM 4305 C CA . LEU A 1 561 ? -16.600 -16.958 -32.810 1.00 85.31 561 LEU A CA 1
ATOM 4306 C C . LEU A 1 561 ? -16.530 -15.453 -32.524 1.00 85.31 561 LEU A C 1
ATOM 4308 O O . LEU A 1 561 ? -15.966 -15.042 -31.506 1.00 85.31 561 LEU A O 1
ATOM 4312 N N . ARG A 1 562 ? -17.096 -14.625 -33.409 1.00 92.19 562 ARG A N 1
ATOM 4313 C CA . ARG A 1 562 ? -17.157 -13.172 -33.236 1.00 92.19 562 ARG A CA 1
ATOM 4314 C C . ARG A 1 562 ? -18.079 -12.781 -32.082 1.00 92.19 562 ARG A C 1
ATOM 4316 O O . ARG A 1 562 ? -17.693 -11.925 -31.287 1.00 92.19 562 ARG A O 1
ATOM 4323 N N . GLU A 1 563 ? -19.251 -13.396 -31.955 1.00 91.00 563 GLU A N 1
ATOM 4324 C CA . GLU A 1 563 ? -20.172 -13.150 -30.837 1.00 91.00 563 GLU A CA 1
ATOM 4325 C C . GLU A 1 563 ? -19.524 -13.480 -29.487 1.00 91.00 563 GLU A C 1
ATOM 4327 O O . GLU A 1 563 ? -19.523 -12.645 -28.574 1.00 91.00 563 GLU A O 1
ATOM 4332 N N . GLU A 1 564 ? -18.884 -14.646 -29.374 1.00 89.62 564 GLU A N 1
ATOM 4333 C CA . GLU A 1 564 ? -18.182 -15.041 -28.149 1.00 89.62 564 GLU A CA 1
ATOM 4334 C C . GLU A 1 564 ? -17.002 -14.100 -27.848 1.00 89.62 564 GLU A C 1
ATOM 4336 O O . GLU A 1 564 ? -16.811 -13.674 -26.704 1.00 89.62 564 GLU A O 1
ATOM 4341 N N . ALA A 1 565 ? -16.254 -13.675 -28.876 1.00 87.75 565 ALA A N 1
ATOM 4342 C CA . ALA A 1 565 ? -15.193 -12.681 -28.720 1.00 87.75 565 ALA A CA 1
ATOM 4343 C C . ALA A 1 565 ? -15.715 -11.373 -28.100 1.00 87.75 565 ALA A C 1
ATOM 4345 O O . ALA A 1 565 ? -15.107 -10.828 -27.172 1.00 87.75 565 ALA A O 1
ATOM 4346 N N . VAL A 1 566 ? -16.861 -10.879 -28.581 1.00 90.44 566 VAL A N 1
ATOM 4347 C CA . VAL A 1 566 ? -17.509 -9.663 -28.069 1.00 90.44 566 VAL A CA 1
ATOM 4348 C C . VAL A 1 566 ? -17.972 -9.843 -26.624 1.00 90.44 566 VAL A C 1
ATOM 4350 O O . VAL A 1 566 ? -17.783 -8.931 -25.813 1.00 90.44 566 VAL A O 1
ATOM 4353 N N . THR A 1 567 ? -18.542 -10.998 -26.278 1.00 89.25 567 THR A N 1
ATOM 4354 C CA . THR A 1 567 ? -18.969 -11.322 -24.909 1.00 89.25 567 THR A CA 1
ATOM 4355 C C . THR A 1 567 ? -17.795 -11.263 -23.934 1.00 89.25 567 THR A C 1
ATOM 4357 O O . THR A 1 567 ? -17.855 -10.535 -22.935 1.00 89.25 567 THR A O 1
ATOM 4360 N N . GLN A 1 568 ? -16.687 -11.933 -24.256 1.00 85.19 568 GLN A N 1
ATOM 4361 C CA . GLN A 1 568 ? -15.491 -11.947 -23.412 1.00 85.19 568 GLN A CA 1
ATOM 4362 C C . GLN A 1 568 ? -14.880 -10.548 -23.252 1.00 85.19 568 GLN A C 1
ATOM 4364 O O . GLN A 1 568 ? -14.555 -10.129 -22.137 1.00 85.19 568 GLN A O 1
ATOM 4369 N N . LEU A 1 569 ? -14.798 -9.773 -24.339 1.00 85.56 569 LEU A N 1
ATOM 4370 C CA . LEU A 1 569 ? -14.286 -8.402 -24.303 1.00 85.56 569 LEU A CA 1
ATOM 4371 C C . LEU A 1 569 ? -15.192 -7.450 -23.504 1.00 85.56 569 LEU A C 1
ATOM 4373 O O . LEU A 1 569 ? -14.683 -6.612 -22.762 1.00 85.56 569 LEU A O 1
ATOM 4377 N N . LYS A 1 570 ? -16.523 -7.573 -23.587 1.00 85.06 570 LYS A N 1
ATOM 4378 C CA . LYS A 1 570 ? -17.454 -6.767 -22.771 1.00 85.06 570 LYS A CA 1
ATOM 4379 C C . LYS A 1 570 ? -17.343 -7.093 -21.283 1.00 85.06 570 LYS A C 1
ATOM 4381 O O . LYS A 1 570 ? -17.395 -6.179 -20.458 1.00 85.06 570 LYS A O 1
ATOM 4386 N N . LEU A 1 571 ? -17.179 -8.369 -20.934 1.00 77.25 571 LEU A N 1
ATOM 4387 C CA . LEU A 1 571 ? -16.962 -8.793 -19.549 1.00 77.25 571 LEU A CA 1
ATOM 4388 C C . LEU A 1 571 ? -15.637 -8.238 -19.019 1.00 77.25 571 LEU A C 1
ATOM 4390 O O . LEU A 1 571 ? -15.624 -7.613 -17.960 1.00 77.25 571 LEU A O 1
ATOM 4394 N N . ALA A 1 572 ? -14.562 -8.344 -19.805 1.00 78.06 572 ALA A N 1
ATOM 4395 C CA . ALA A 1 572 ? -13.288 -7.710 -19.484 1.00 78.06 572 ALA A CA 1
ATOM 4396 C C . ALA A 1 572 ? -13.439 -6.186 -19.306 1.00 78.06 572 ALA A C 1
ATOM 4398 O O . ALA A 1 572 ? -12.915 -5.616 -18.354 1.00 78.06 572 ALA A O 1
ATOM 4399 N N . LEU A 1 573 ? -14.184 -5.506 -20.185 1.00 83.06 573 LEU A N 1
ATOM 4400 C CA . LEU A 1 573 ? -14.390 -4.058 -20.102 1.00 83.06 573 LEU A CA 1
ATOM 4401 C C . LEU A 1 573 ? -15.083 -3.659 -18.795 1.00 83.06 573 LEU A C 1
ATOM 4403 O O . LEU A 1 573 ? -14.624 -2.738 -18.124 1.00 83.06 573 LEU A O 1
ATOM 4407 N N . ARG A 1 574 ? -16.164 -4.354 -18.419 1.00 71.62 574 ARG A N 1
ATOM 4408 C CA . ARG A 1 574 ? -16.889 -4.093 -17.165 1.00 71.62 574 ARG A CA 1
ATOM 4409 C C . ARG A 1 574 ? -15.977 -4.248 -15.955 1.00 71.62 574 ARG A C 1
ATOM 4411 O O . ARG A 1 574 ? -15.950 -3.362 -15.103 1.00 71.62 574 ARG A O 1
ATOM 4418 N N . THR A 1 575 ? -15.196 -5.322 -15.908 1.00 64.44 575 THR A N 1
ATOM 4419 C CA . THR A 1 575 ? -14.263 -5.550 -14.804 1.00 64.44 575 THR A CA 1
ATOM 4420 C C . THR A 1 575 ? -13.140 -4.513 -14.802 1.00 64.44 575 THR A C 1
ATOM 4422 O O . THR A 1 575 ? -12.865 -3.931 -13.762 1.00 64.44 575 THR A O 1
ATOM 4425 N N . ALA A 1 576 ? -12.556 -4.164 -15.954 1.00 65.69 576 ALA A N 1
ATOM 4426 C CA . ALA A 1 576 ? -11.537 -3.114 -16.056 1.00 65.69 576 ALA A CA 1
ATOM 4427 C C . ALA A 1 576 ? -12.043 -1.737 -15.586 1.00 65.69 576 ALA A C 1
ATOM 4429 O O . ALA A 1 576 ? -11.287 -0.979 -14.976 1.00 65.69 576 ALA A O 1
ATOM 4430 N N . LEU A 1 577 ? -13.313 -1.421 -15.866 1.00 58.50 577 LEU A N 1
ATOM 4431 C CA . LEU A 1 577 ? -13.985 -0.211 -15.393 1.00 58.50 577 LEU A CA 1
ATOM 4432 C C . LEU A 1 577 ? -14.173 -0.229 -13.881 1.00 58.50 577 LEU A C 1
ATOM 4434 O O . LEU A 1 577 ? -13.836 0.743 -13.213 1.00 58.50 577 LEU A O 1
ATOM 4438 N N . HIS A 1 578 ? -14.658 -1.349 -13.349 1.00 54.94 578 HIS A N 1
ATOM 4439 C CA . HIS A 1 578 ? -14.846 -1.544 -11.916 1.00 54.94 578 HIS A CA 1
ATOM 4440 C C . HIS A 1 578 ? -13.519 -1.494 -11.143 1.00 54.94 578 HIS A C 1
ATOM 4442 O O . HIS A 1 578 ? -13.448 -0.954 -10.044 1.00 54.94 578 HIS A O 1
ATOM 4448 N N . LEU A 1 579 ? -12.444 -2.001 -11.747 1.00 54.25 579 LEU A N 1
ATOM 4449 C CA . LEU A 1 579 ? -11.090 -1.932 -11.205 1.00 54.25 579 LEU A CA 1
ATOM 4450 C C . LEU A 1 579 ? -10.440 -0.550 -11.343 1.00 54.25 579 LEU A C 1
ATOM 4452 O O . LEU A 1 579 ? -9.349 -0.358 -10.811 1.00 54.25 579 LEU A O 1
ATOM 4456 N N . GLY A 1 580 ? -11.042 0.385 -12.085 1.00 51.16 580 GLY A N 1
ATOM 4457 C CA . GLY A 1 580 ? -10.437 1.685 -12.365 1.00 51.16 580 GLY A CA 1
ATOM 4458 C C . GLY A 1 580 ? -9.094 1.560 -13.092 1.00 51.16 580 GLY A C 1
ATOM 4459 O O . GLY A 1 580 ? -8.127 2.192 -12.686 1.00 51.16 580 GLY A O 1
ATOM 4460 N N . CYS A 1 581 ? -9.010 0.718 -14.134 1.00 58.31 581 CYS A N 1
ATOM 4461 C CA . CYS A 1 581 ? -7.782 0.424 -14.891 1.00 58.31 581 CYS A CA 1
ATOM 4462 C C . CYS A 1 581 ? -7.833 1.000 -16.322 1.00 58.31 581 CYS A C 1
ATOM 4464 O O . CYS A 1 581 ? -8.062 0.256 -17.284 1.00 58.31 581 CYS A O 1
ATOM 4466 N N . PRO A 1 582 ? -7.577 2.303 -16.541 1.00 51.16 582 PRO A N 1
ATOM 4467 C CA . PRO A 1 582 ? -7.968 2.961 -17.787 1.00 51.16 582 PRO A CA 1
ATOM 4468 C C . PRO A 1 582 ? -7.142 2.544 -19.008 1.00 51.16 582 PRO A C 1
ATOM 4470 O O . PRO A 1 582 ? -7.647 2.494 -20.125 1.00 51.16 582 PRO A O 1
ATOM 4473 N N . SER A 1 583 ? -5.874 2.175 -18.802 1.00 56.47 583 SER A N 1
ATOM 4474 C CA . SER A 1 583 ? -5.027 1.596 -19.856 1.00 56.47 583 SER A CA 1
ATOM 4475 C C . SER A 1 583 ? -5.603 0.277 -20.380 1.00 56.47 583 SER A C 1
ATOM 4477 O O . SER A 1 583 ? -5.577 0.010 -21.582 1.00 56.47 583 SER A O 1
ATOM 4479 N N . LEU A 1 584 ? -6.158 -0.547 -19.487 1.00 70.00 584 LEU A N 1
ATOM 4480 C CA . LEU A 1 584 ? -6.786 -1.809 -19.859 1.00 70.00 584 LEU A CA 1
ATOM 4481 C C . LEU A 1 584 ? -8.151 -1.577 -20.512 1.00 70.00 584 LEU A C 1
ATOM 4483 O O . LEU A 1 584 ? -8.414 -2.179 -21.550 1.00 70.00 584 LEU A O 1
ATOM 4487 N N . VAL A 1 585 ? -8.949 -0.646 -19.976 1.00 69.56 585 VAL A N 1
ATOM 4488 C CA . VAL A 1 585 ? -10.193 -0.161 -20.600 1.00 69.56 585 VAL A CA 1
ATOM 4489 C C . VAL A 1 585 ? -9.935 0.258 -22.049 1.00 69.56 585 VAL A C 1
ATOM 4491 O O . VAL A 1 585 ? -10.588 -0.253 -22.952 1.00 69.56 585 VAL A O 1
ATOM 4494 N N . LEU A 1 586 ? -8.933 1.109 -22.300 1.00 71.56 586 LEU A N 1
ATOM 4495 C CA . LEU A 1 586 ? -8.585 1.554 -23.652 1.00 71.56 586 LEU A CA 1
ATOM 4496 C C . LEU A 1 586 ? -8.198 0.384 -24.568 1.00 71.56 586 LEU A C 1
ATOM 4498 O O . LEU A 1 586 ? -8.678 0.308 -25.696 1.00 71.56 586 LEU A O 1
ATOM 4502 N N . LYS A 1 587 ? -7.345 -0.537 -24.095 1.00 78.25 587 LYS A N 1
ATOM 4503 C CA . LYS A 1 587 ? -6.924 -1.715 -24.876 1.00 78.25 587 LYS A CA 1
ATOM 4504 C C . LYS A 1 587 ? -8.114 -2.598 -25.262 1.00 78.25 587 LYS A C 1
ATOM 4506 O O . LYS A 1 587 ? -8.186 -3.038 -26.403 1.00 78.25 587 LYS A O 1
ATOM 4511 N N . ILE A 1 588 ? -9.050 -2.817 -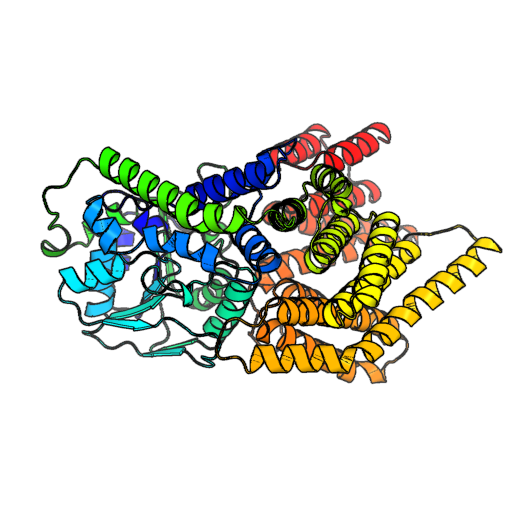24.340 1.00 83.06 588 ILE A N 1
ATOM 4512 C CA . ILE A 1 588 ? -10.257 -3.615 -24.590 1.00 83.06 588 ILE A CA 1
ATOM 4513 C C . ILE A 1 588 ? -11.198 -2.894 -25.564 1.00 83.06 588 ILE A C 1
ATOM 4515 O O . ILE A 1 588 ? -11.727 -3.519 -26.478 1.00 83.06 588 ILE A O 1
ATOM 4519 N N . LEU A 1 589 ? -11.377 -1.577 -25.416 1.00 81.06 589 LEU A N 1
ATOM 4520 C CA . LEU A 1 589 ? -12.191 -0.773 -26.334 1.00 81.06 589 LEU A CA 1
ATOM 4521 C C . LEU A 1 589 ? -11.642 -0.794 -27.767 1.00 81.06 589 LEU A C 1
ATOM 4523 O O . LEU A 1 589 ? -12.418 -0.893 -28.716 1.00 81.06 589 LEU A O 1
ATOM 4527 N N . LEU A 1 590 ? -10.316 -0.743 -27.929 1.00 79.81 590 LEU A N 1
ATOM 4528 C CA . LEU A 1 590 ? -9.665 -0.878 -29.235 1.00 79.81 590 LEU A CA 1
ATOM 4529 C C . LEU A 1 590 ? -9.959 -2.236 -29.878 1.00 79.81 590 LEU A C 1
ATOM 4531 O O . LEU A 1 590 ? -10.308 -2.296 -31.052 1.00 79.81 590 LEU A O 1
ATOM 4535 N N . GLN A 1 591 ? -9.892 -3.313 -29.100 1.00 86.31 591 GLN A N 1
ATOM 4536 C CA . GLN A 1 591 ? -10.177 -4.661 -29.590 1.00 86.31 591 GLN A CA 1
ATOM 4537 C C . GLN A 1 591 ? -11.655 -4.855 -29.932 1.00 86.31 591 GLN A C 1
ATOM 4539 O O . GLN A 1 591 ? -11.958 -5.439 -30.964 1.00 86.31 591 GLN A O 1
ATOM 4544 N N . LEU A 1 592 ? -12.579 -4.307 -29.131 1.00 85.31 592 LEU A N 1
ATOM 4545 C CA . LEU A 1 592 ? -14.013 -4.286 -29.450 1.00 85.31 592 LEU A CA 1
ATOM 4546 C C . LEU A 1 592 ? -14.287 -3.589 -30.793 1.00 85.31 592 LEU A C 1
ATOM 4548 O O . LEU A 1 592 ? -15.094 -4.075 -31.585 1.00 85.31 592 LEU A O 1
ATOM 4552 N N . LYS A 1 593 ? -13.578 -2.491 -31.085 1.00 81.88 593 LYS A N 1
ATOM 4553 C CA . LYS A 1 593 ? -13.657 -1.818 -32.388 1.00 81.88 593 LYS A CA 1
ATOM 4554 C C . LYS A 1 593 ? -13.147 -2.716 -33.522 1.00 81.88 593 LYS A C 1
ATOM 4556 O O . LYS A 1 593 ? -13.777 -2.767 -34.574 1.00 81.88 593 LYS A O 1
ATOM 4561 N N . GLU A 1 594 ? -12.042 -3.436 -33.321 1.00 84.06 594 GLU A N 1
ATOM 4562 C CA . GLU A 1 594 ? -11.487 -4.364 -34.323 1.00 84.06 594 GLU A CA 1
ATOM 4563 C C . GLU A 1 594 ? -12.440 -5.520 -34.673 1.00 84.06 594 GLU A C 1
ATOM 4565 O O . GLU A 1 594 ? -12.454 -5.957 -35.822 1.00 84.06 594 GLU A O 1
ATOM 4570 N N . VAL A 1 595 ? -13.278 -5.978 -33.732 1.00 86.75 595 VAL A N 1
ATOM 4571 C CA . VAL A 1 595 ? -14.373 -6.940 -34.001 1.00 86.75 595 VAL A CA 1
ATOM 4572 C C . VAL A 1 595 ? -15.670 -6.276 -34.478 1.00 86.75 595 VAL A C 1
ATOM 4574 O O . VAL A 1 595 ? -16.739 -6.888 -34.465 1.00 86.75 595 VAL A O 1
ATOM 4577 N N . GLY A 1 596 ? -15.606 -5.018 -34.915 1.00 85.44 596 GLY A N 1
ATOM 4578 C CA . GLY A 1 596 ? -16.722 -4.294 -35.518 1.00 85.44 596 GLY A CA 1
ATOM 4579 C C . GLY A 1 596 ? -17.861 -3.964 -34.551 1.00 85.44 596 GLY A C 1
ATOM 4580 O O . GLY A 1 596 ? -18.981 -3.737 -35.000 1.00 85.44 596 GLY A O 1
ATOM 4581 N N . VAL A 1 597 ? -17.608 -3.938 -33.238 1.00 83.38 597 VAL A N 1
ATOM 4582 C CA . VAL A 1 597 ? -18.561 -3.377 -32.275 1.00 83.38 597 VAL A CA 1
ATOM 4583 C C . VAL A 1 597 ? -18.439 -1.862 -32.340 1.00 83.38 597 VAL A C 1
ATOM 4585 O O . VAL A 1 597 ? -17.439 -1.282 -31.913 1.00 83.38 597 VAL A O 1
ATOM 4588 N N . GLN A 1 598 ? -19.470 -1.203 -32.865 1.00 74.38 598 GLN A N 1
ATOM 4589 C CA . GLN A 1 598 ? -19.579 0.244 -32.754 1.00 74.38 598 GLN A CA 1
ATOM 4590 C C . GLN A 1 598 ? -19.859 0.605 -31.292 1.00 74.38 598 GLN A C 1
ATOM 4592 O O . GLN A 1 598 ? -20.942 0.357 -30.763 1.00 74.38 598 GLN A O 1
ATOM 4597 N N . CYS A 1 599 ? -18.871 1.194 -30.619 1.00 63.34 599 CYS A N 1
ATOM 4598 C CA . CYS A 1 599 ? -19.087 1.845 -29.333 1.00 63.34 599 CYS A CA 1
ATOM 4599 C C . CYS A 1 599 ? -19.952 3.085 -29.591 1.00 63.34 599 CYS A C 1
ATOM 4601 O O . CYS A 1 599 ? -19.445 4.124 -30.007 1.00 63.34 599 CYS A O 1
ATOM 4603 N N . SER A 1 600 ? -21.261 2.957 -29.383 1.00 46.12 600 SER A N 1
ATOM 4604 C CA . SER A 1 600 ? -22.321 3.858 -29.860 1.00 46.12 600 SER A CA 1
ATOM 4605 C C . SER A 1 600 ? -22.329 5.278 -29.274 1.00 46.12 600 SER A C 1
ATOM 4607 O O . SER A 1 600 ? -23.276 6.027 -29.490 1.00 46.12 600 SER A O 1
ATOM 4609 N N . SER A 1 601 ? -21.258 5.722 -28.610 1.00 46.78 601 SER A N 1
ATOM 4610 C CA . SER A 1 601 ? -20.945 7.150 -28.598 1.00 46.78 601 SER A CA 1
ATOM 4611 C C . SER A 1 601 ? -19.440 7.421 -28.422 1.00 46.78 601 SER A C 1
ATOM 4613 O O . SER A 1 601 ? -18.840 6.993 -27.428 1.00 46.78 601 SER A O 1
ATOM 4615 N N . PRO A 1 602 ? -18.819 8.202 -29.327 1.00 46.56 602 PRO A N 1
ATOM 4616 C CA . PRO A 1 602 ? -17.501 8.800 -29.104 1.00 46.56 602 PRO A CA 1
ATOM 4617 C C . PRO A 1 602 ? -17.469 9.616 -27.804 1.00 46.56 602 PRO A C 1
ATOM 4619 O O . PRO A 1 602 ? -16.479 9.605 -27.078 1.00 46.56 602 PRO A O 1
ATOM 4622 N N . THR A 1 603 ? -18.596 10.245 -27.455 1.00 47.16 603 THR A N 1
ATOM 4623 C CA . THR A 1 603 ? -18.821 10.947 -26.187 1.00 47.16 603 THR A CA 1
ATOM 4624 C C . THR A 1 603 ? -18.833 10.019 -24.977 1.00 47.16 603 THR A C 1
ATOM 4626 O O . THR A 1 603 ? -18.448 10.462 -23.906 1.00 47.16 603 THR A O 1
ATOM 4629 N N . GLY A 1 604 ? -19.211 8.748 -25.098 1.00 48.41 604 GLY A N 1
ATOM 4630 C CA . GLY A 1 604 ? -19.168 7.775 -24.007 1.00 48.41 604 GLY A CA 1
ATOM 4631 C C . GLY A 1 604 ? -17.739 7.387 -23.654 1.00 48.41 604 GLY A C 1
ATOM 4632 O O . GLY A 1 604 ? -17.357 7.475 -22.494 1.00 48.41 604 GLY A O 1
ATOM 4633 N N . VAL A 1 605 ? -16.918 7.052 -24.655 1.00 49.00 605 VAL A N 1
ATOM 4634 C CA . VAL A 1 605 ? -15.487 6.765 -24.452 1.00 49.00 605 VAL A CA 1
ATOM 4635 C C . VAL A 1 605 ? -14.737 8.026 -24.014 1.00 49.00 605 VAL A C 1
ATOM 4637 O O . VAL A 1 605 ? -13.964 7.964 -23.064 1.00 49.00 605 VAL A O 1
ATOM 4640 N N . ALA A 1 606 ? -15.018 9.184 -24.621 1.00 47.72 606 ALA A N 1
ATOM 4641 C CA . ALA A 1 606 ? -14.414 10.460 -24.235 1.00 47.72 606 ALA A CA 1
ATOM 4642 C C . ALA A 1 606 ? -14.815 10.909 -22.818 1.00 47.72 606 ALA A C 1
ATOM 4644 O O . ALA A 1 606 ? -13.940 11.286 -22.050 1.00 47.72 606 ALA A O 1
ATOM 4645 N N . ARG A 1 607 ? -16.091 10.789 -22.414 1.00 46.38 607 ARG A N 1
ATOM 4646 C CA . ARG A 1 607 ? -16.541 11.087 -21.037 1.00 46.38 607 ARG A CA 1
ATOM 4647 C C . ARG A 1 607 ? -15.949 10.128 -20.016 1.00 46.38 607 ARG A C 1
ATOM 4649 O O . ARG A 1 607 ? -15.723 10.515 -18.876 1.00 46.38 607 ARG A O 1
ATOM 4656 N N . LEU A 1 608 ? -15.722 8.877 -20.401 1.00 44.06 608 LEU A N 1
ATOM 4657 C CA . LEU A 1 608 ? -15.143 7.866 -19.528 1.00 44.06 608 LEU A CA 1
ATOM 4658 C C . LEU A 1 608 ? -13.627 8.066 -19.371 1.00 44.06 608 LEU A C 1
ATOM 4660 O O . LEU A 1 608 ? -13.109 7.890 -18.273 1.00 44.06 608 LEU A O 1
ATOM 4664 N N . ILE A 1 609 ? -12.950 8.542 -20.421 1.00 47.44 609 ILE A N 1
ATOM 4665 C CA . ILE A 1 609 ? -11.567 9.046 -20.394 1.00 47.44 609 ILE A CA 1
ATOM 4666 C C . ILE A 1 609 ? -11.449 10.352 -19.582 1.00 47.44 609 ILE A C 1
ATOM 4668 O O . ILE A 1 609 ? -10.492 10.503 -18.824 1.00 47.44 609 ILE A O 1
ATOM 4672 N N . ASP A 1 610 ? -12.414 11.272 -19.691 1.00 43.19 610 ASP A N 1
ATOM 4673 C CA . ASP A 1 610 ? -12.438 12.525 -18.917 1.00 43.19 610 ASP A CA 1
ATOM 4674 C C . ASP A 1 610 ? -12.739 12.295 -17.430 1.00 43.19 610 ASP A C 1
ATOM 4676 O O . ASP A 1 610 ? -12.132 12.938 -16.578 1.00 43.19 610 ASP A O 1
ATOM 4680 N N . ARG A 1 611 ? -13.619 11.342 -17.093 1.00 40.06 611 ARG A N 1
ATOM 4681 C CA . ARG A 1 611 ? -13.931 10.990 -15.696 1.00 40.06 611 ARG A CA 1
ATOM 4682 C C . ARG A 1 611 ? -12.823 10.216 -14.982 1.00 40.06 611 ARG A C 1
ATOM 4684 O O . ARG A 1 611 ? -12.829 10.181 -13.760 1.00 40.06 611 ARG A O 1
ATOM 4691 N N . THR A 1 612 ? -11.898 9.581 -15.701 1.00 39.38 612 THR A N 1
ATOM 4692 C CA . THR A 1 612 ? -10.860 8.719 -15.101 1.00 39.38 612 THR A CA 1
ATOM 4693 C C . THR A 1 612 ? -9.525 9.426 -14.837 1.00 39.38 612 THR A C 1
ATOM 4695 O O . THR A 1 612 ? -8.534 8.736 -14.624 1.00 39.38 612 THR A O 1
ATOM 4698 N N . GLU A 1 613 ? -9.458 10.769 -14.853 1.00 42.53 613 GLU A N 1
ATOM 4699 C CA . GLU A 1 613 ? -8.202 11.543 -14.686 1.00 42.53 613 GLU A CA 1
ATOM 4700 C C . GLU A 1 613 ? -7.031 10.929 -15.496 1.00 42.53 613 GLU A C 1
ATOM 4702 O O . GLU A 1 613 ? -5.901 10.768 -15.031 1.00 42.53 613 GLU A O 1
ATOM 4707 N N . CYS A 1 614 ? -7.308 10.498 -16.731 1.00 42.38 614 CYS A N 1
ATOM 4708 C CA . CYS A 1 614 ? -6.323 9.784 -17.531 1.00 42.38 614 CYS A CA 1
ATOM 4709 C C . CYS A 1 614 ? -5.256 10.717 -18.100 1.00 42.38 614 CYS A C 1
ATOM 4711 O O . CYS A 1 614 ? -5.560 11.745 -18.708 1.00 42.38 614 CYS A O 1
ATOM 4713 N N . THR A 1 615 ? -3.995 10.305 -17.948 1.00 48.56 615 THR A N 1
ATOM 4714 C CA . THR A 1 615 ? -2.805 11.033 -18.402 1.00 48.56 615 THR A CA 1
ATOM 4715 C C . THR A 1 615 ? -2.898 11.474 -19.866 1.00 48.56 615 THR A C 1
ATOM 4717 O O . THR A 1 615 ? -3.495 10.809 -20.717 1.00 48.56 615 THR A O 1
ATOM 4720 N N . ALA A 1 616 ? -2.207 12.574 -20.183 1.00 44.44 616 ALA A N 1
ATOM 4721 C CA . ALA A 1 616 ? -2.088 13.142 -21.530 1.00 44.44 616 ALA A CA 1
ATOM 4722 C C . ALA A 1 616 ? -1.730 12.112 -22.623 1.00 44.44 616 ALA A C 1
ATOM 4724 O O . ALA A 1 616 ? -2.098 12.294 -23.773 1.00 44.44 616 ALA A O 1
ATOM 4725 N N . ILE A 1 617 ? -1.076 11.000 -22.270 1.00 41.62 617 ILE A N 1
ATOM 4726 C CA . ILE A 1 617 ? -0.695 9.919 -23.191 1.00 41.62 617 ILE A CA 1
ATOM 4727 C C . ILE A 1 617 ? -1.909 9.113 -23.677 1.00 41.62 617 ILE A C 1
ATOM 4729 O O . ILE A 1 617 ? -1.954 8.724 -24.843 1.00 41.62 617 ILE A O 1
ATOM 4733 N N . ILE A 1 618 ? -2.905 8.868 -22.818 1.00 47.88 618 ILE A N 1
ATOM 4734 C CA . ILE A 1 618 ? -4.169 8.233 -23.222 1.00 47.88 618 ILE A CA 1
ATOM 4735 C C . ILE A 1 618 ? -4.989 9.213 -24.058 1.00 47.88 618 ILE A C 1
ATOM 4737 O O . ILE A 1 618 ? -5.564 8.805 -25.060 1.00 47.88 618 ILE A O 1
ATOM 4741 N N . ARG A 1 619 ? -4.978 10.504 -23.706 1.00 48.94 619 ARG A N 1
ATOM 4742 C CA . ARG A 1 619 ? -5.649 11.567 -24.466 1.00 48.94 619 ARG A CA 1
ATOM 4743 C C . ARG A 1 619 ? -5.031 11.752 -25.864 1.00 48.94 619 ARG A C 1
ATOM 4745 O O . ARG A 1 619 ? -5.771 11.853 -26.836 1.00 48.94 619 ARG A O 1
ATOM 4752 N N . ASP A 1 620 ? -3.704 11.688 -25.986 1.00 46.47 620 ASP A N 1
ATOM 4753 C CA . ASP A 1 620 ? -2.982 11.725 -27.267 1.00 46.47 620 ASP A CA 1
ATOM 4754 C C . ASP A 1 620 ? -3.238 10.459 -28.098 1.00 46.47 620 ASP A C 1
ATOM 4756 O O . ASP A 1 620 ? -3.556 10.558 -29.281 1.00 46.47 620 ASP A O 1
ATOM 4760 N N . LYS A 1 621 ? -3.197 9.262 -27.492 1.00 44.94 621 LYS A N 1
ATOM 4761 C CA . LYS A 1 621 ? -3.554 8.016 -28.194 1.00 44.94 621 LYS A CA 1
ATOM 4762 C C . LYS A 1 621 ? -5.025 8.001 -28.622 1.00 44.94 621 LYS A C 1
ATOM 4764 O O . LYS A 1 621 ? -5.318 7.567 -29.728 1.00 44.94 621 LYS A O 1
ATOM 4769 N N . ALA A 1 622 ? -5.937 8.512 -27.796 1.00 48.28 622 ALA A N 1
ATOM 4770 C CA . ALA A 1 622 ? -7.358 8.629 -28.113 1.00 48.28 622 ALA A CA 1
ATOM 4771 C C . ALA A 1 622 ? -7.631 9.663 -29.214 1.00 48.28 622 ALA A C 1
ATOM 4773 O O . ALA A 1 622 ? -8.461 9.400 -30.074 1.00 48.28 622 ALA A O 1
ATOM 4774 N N . ARG A 1 623 ? -6.905 10.790 -29.249 1.00 49.22 623 ARG A N 1
ATOM 4775 C CA . ARG A 1 623 ? -6.950 11.754 -30.364 1.00 49.22 623 ARG A CA 1
ATOM 4776 C C . ARG A 1 623 ? -6.444 11.146 -31.666 1.00 49.22 623 ARG A C 1
ATOM 4778 O O . ARG A 1 623 ? -7.066 11.348 -32.697 1.00 49.22 623 ARG A O 1
ATOM 4785 N N . ILE A 1 624 ? -5.364 10.364 -31.613 1.00 44.53 624 ILE A N 1
ATOM 4786 C CA . ILE A 1 624 ? -4.869 9.610 -32.773 1.00 44.53 624 ILE A CA 1
ATOM 4787 C C . ILE A 1 624 ? -5.931 8.608 -33.240 1.00 44.53 624 ILE A C 1
ATOM 4789 O O . ILE A 1 624 ? -6.209 8.526 -34.426 1.00 44.53 624 ILE A O 1
ATOM 4793 N N . ILE A 1 625 ? -6.582 7.891 -32.322 1.00 43.22 625 ILE A N 1
ATOM 4794 C CA . ILE A 1 625 ? -7.662 6.954 -32.659 1.00 43.22 625 ILE A CA 1
ATOM 4795 C C . ILE A 1 625 ? -8.883 7.681 -33.239 1.00 43.22 625 ILE A C 1
ATOM 4797 O O . ILE A 1 625 ? -9.463 7.168 -34.187 1.00 43.22 625 ILE A O 1
ATOM 4801 N N . ALA A 1 626 ? -9.243 8.852 -32.705 1.00 47.53 626 ALA A N 1
ATOM 4802 C CA . ALA A 1 626 ? -10.347 9.685 -33.183 1.00 47.53 626 ALA A CA 1
ATOM 4803 C C . ALA A 1 626 ? -10.062 10.347 -34.542 1.00 47.53 626 ALA A C 1
ATOM 4805 O O . ALA A 1 626 ? -10.992 10.651 -35.271 1.00 47.53 626 ALA A O 1
ATOM 4806 N N . ALA A 1 627 ? -8.790 10.570 -34.881 1.00 43.50 627 ALA A N 1
ATOM 4807 C CA . ALA A 1 627 ? -8.361 11.041 -36.198 1.00 43.50 627 ALA A CA 1
ATOM 4808 C C . ALA A 1 627 ? -8.233 9.904 -37.232 1.00 43.50 627 ALA A C 1
ATOM 4810 O O . ALA A 1 627 ? -8.125 10.165 -38.426 1.00 43.50 627 ALA A O 1
ATOM 4811 N N . LEU A 1 628 ? -8.199 8.649 -36.770 1.00 36.50 628 LEU A N 1
ATOM 4812 C CA . LEU A 1 628 ? -8.155 7.431 -37.589 1.00 36.50 628 LEU A CA 1
ATOM 4813 C C . LEU A 1 628 ? -9.528 6.727 -37.682 1.00 36.50 628 LEU A C 1
ATOM 4815 O O . LEU A 1 628 ? -9.629 5.655 -38.282 1.00 36.50 628 LEU A O 1
ATOM 4819 N N . THR A 1 629 ? -10.558 7.273 -37.031 1.00 38.19 629 THR A N 1
ATOM 4820 C CA . THR A 1 629 ? -11.992 6.990 -37.243 1.00 38.19 629 THR A CA 1
ATOM 4821 C C . THR A 1 629 ? -12.590 8.099 -38.070 1.00 38.19 629 THR A C 1
ATOM 4823 O O . THR A 1 629 ? -13.465 7.775 -38.895 1.00 38.19 629 THR A O 1
#